Protein AF-A0A9P1DKW0-F1 (afdb_monomer_lite)

Foldseek 3Di:
DLVVQLVVQLVVLVVVLCVVQVHLLSSLVDDLVSLCCRLFVRSVVSSVCCVVPVVVVDPPPDDDDPLDQDPPDPVSNLVSLVCVVVVVVPDPDDDDPPDPCPVVLLVLLQVLLLVCLVVVLDPCCDLVNLLVSLLSLLVSLVVLLVRQVVSLVCLQVDALVPDDDPDPVCSVVVLVVLCCVQFPVNPDPDPDPPPPPDDDDDDPPDPPDPPADPVRVVVCCVVPPTDDSVVSSVVVSCCSNPVVSVVCCVVCPHSLDDDLVSLCSSCVSQLSSLVSCLSNLSVDRLVVSCVVVVHPDSVLSSVLSCCLRNPLVSVLSSLLSSLLSLVLVVLVVVLVVPDDPDPPVSVVVSSSVSSVVSSVSVVLSVLLSVLVSCVSPDPDPPSVVSNVVSVVVSVVSCCVRVVPPPPD

pLDDT: mean 82.34, std 13.41, range [37.09, 98.19]

Organism: NCBI:txid2562237

Sequence (408 aa):
MALTSSFFACLLAVLCLLLRAGSLTGIAEQPLWLLNVSIVAWPLLVFLAVYFLGHLWDSRSFWFDRICVDQQNASLKLQTIQAIPGFVAQSKKMLVLWDDTYFERTLFWICADTLVALLSASEEAGWSLYVFFGFLYAAFCLHKLQGHKRMLDQMLAFDLRNAKCTFEEDRAVIEELVLNLFDEALEPPIRVAFDAPDAEDGTVEEAGEPLISLESLRAIRHVTSYPSPDAIIGQFNDYVRGPLRQNLAAFLGTEDYISPKMCIVATLPIWFQSLMCVLSCDGASCERSASDGGYASIYQYMITNAVLQLLLLPFGLLIVYPLLLRANQAVAAALHRGVASAYGTWLLVRIVVGTCVSALIMWCNDHLQLALREMLFFSTTSSMYLAVAAYVFQCFFMCLLFRRKGSS

Radius of gyration: 29.54 Å; chains: 1; bounding box: 67×49×92 Å

Secondary structure (DSSP, 8-state):
-HHHHHHHHHHHHHHHHHHHHSSHHHHHTS-HHHHIIIIIIHHHHHHHHHHHHGGGT--S----------SS-HHHHHHHHHHHHHHHHH-S-------TTHHHHHHHHHHHHHHHHHHTTSTT--HHHHHHHHHHHHHHHHHHHHHHHHHHHHHHT--GGGSPPSSTTHHHHHHHHHHHHH-GGGSPP-------TT--S------PPPSS-HHHHHHHTTTSSPPPHHHHHHHHHHHIIIIIHHHHHHHH--TT---HHHHHHHHHHHHHHHHHHHHHGGGS-HHHHHHHTT-S-HHHHHHHHHIIIIIIHHHHHHHHHHHHHHHHHHHHHHHHTS-SS-HHHHHHHHHHHHHHHHHHHHHHHHHHHHHHHHHHH---HHHHHHHHHHHHHHHHHHHHHHS-----

Structure (mmCIF, N/CA/C/O backbone):
data_AF-A0A9P1DKW0-F1
#
_entry.id   AF-A0A9P1DKW0-F1
#
loop_
_atom_site.group_PDB
_atom_site.id
_atom_site.type_symbol
_atom_site.label_atom_id
_atom_site.label_alt_id
_atom_site.label_comp_id
_atom_site.label_asym_id
_atom_site.label_entity_id
_atom_site.label_seq_id
_atom_site.pdbx_PDB_ins_code
_atom_site.Cartn_x
_atom_site.Cartn_y
_atom_site.Cartn_z
_atom_site.occupancy
_atom_site.B_iso_or_equiv
_atom_site.auth_seq_id
_atom_site.auth_comp_id
_atom_site.auth_asym_id
_atom_site.auth_atom_id
_atom_site.pdbx_PDB_model_num
ATOM 1 N N . MET A 1 1 ? 14.179 2.784 7.694 1.00 89.06 1 MET A N 1
ATOM 2 C CA . MET A 1 1 ? 15.124 1.664 7.852 1.00 89.06 1 MET A CA 1
ATOM 3 C C . MET A 1 1 ? 14.936 0.635 6.750 1.00 89.06 1 MET A C 1
ATOM 5 O O . MET A 1 1 ? 15.777 0.615 5.873 1.00 89.06 1 MET A O 1
ATOM 9 N N . ALA A 1 2 ? 13.830 -0.119 6.688 1.00 90.81 2 ALA A N 1
ATOM 10 C CA . ALA A 1 2 ? 13.654 -1.145 5.644 1.00 90.81 2 ALA A CA 1
ATOM 11 C C . ALA A 1 2 ? 13.844 -0.621 4.204 1.00 90.81 2 ALA A C 1
ATOM 13 O O . ALA A 1 2 ? 14.670 -1.151 3.468 1.00 90.81 2 ALA A O 1
ATOM 14 N N . LEU A 1 3 ? 13.167 0.478 3.836 1.00 92.31 3 LEU A N 1
ATOM 15 C CA . LEU A 1 3 ? 13.332 1.114 2.518 1.00 92.31 3 LEU A CA 1
ATOM 16 C C . LEU A 1 3 ? 14.787 1.523 2.246 1.00 92.31 3 LEU A C 1
ATOM 18 O O . LEU A 1 3 ? 15.363 1.137 1.238 1.00 92.31 3 LEU A O 1
ATOM 22 N N . THR A 1 4 ? 15.404 2.267 3.167 1.00 94.25 4 THR A N 1
ATOM 23 C CA . THR A 1 4 ? 16.781 2.763 3.016 1.00 94.25 4 THR A CA 1
ATOM 24 C C . THR A 1 4 ? 17.798 1.626 2.899 1.00 94.25 4 THR A C 1
ATOM 26 O O . THR A 1 4 ? 18.688 1.696 2.060 1.00 94.25 4 THR A O 1
ATOM 29 N N . SER A 1 5 ? 17.646 0.561 3.693 1.00 95.38 5 SER A N 1
ATOM 30 C CA . SER A 1 5 ? 18.517 -0.619 3.647 1.00 95.38 5 SER A CA 1
ATOM 31 C C . SER A 1 5 ? 18.354 -1.399 2.344 1.00 95.38 5 SER A C 1
ATOM 33 O O . SER A 1 5 ? 19.342 -1.858 1.785 1.00 95.38 5 SER A O 1
ATOM 35 N N . SER A 1 6 ? 17.126 -1.506 1.836 1.00 96.31 6 SER A N 1
ATOM 36 C CA . SER A 1 6 ? 16.831 -2.151 0.556 1.00 96.31 6 SER A CA 1
ATOM 37 C C . SER A 1 6 ? 17.456 -1.398 -0.625 1.00 96.31 6 SER A C 1
ATOM 39 O O . SER A 1 6 ? 18.180 -1.994 -1.418 1.00 96.31 6 SER A O 1
ATOM 41 N N . PHE A 1 7 ? 17.296 -0.070 -0.690 1.00 96.19 7 PHE A N 1
ATOM 42 C CA . PHE A 1 7 ? 17.969 0.749 -1.706 1.00 96.19 7 PHE A CA 1
ATOM 43 C C . PHE A 1 7 ? 19.496 0.659 -1.608 1.00 96.19 7 PHE A C 1
ATOM 45 O O . PHE A 1 7 ? 20.165 0.527 -2.629 1.00 96.19 7 PHE A O 1
ATOM 52 N N . PHE A 1 8 ? 20.057 0.674 -0.395 1.00 97.31 8 PHE A N 1
ATOM 53 C CA . PHE A 1 8 ? 21.498 0.501 -0.200 1.00 97.31 8 PHE A CA 1
ATOM 54 C C . PHE A 1 8 ? 21.987 -0.873 -0.684 1.00 97.31 8 PHE A C 1
ATOM 56 O O . PHE A 1 8 ? 22.996 -0.955 -1.382 1.00 97.31 8 PHE A O 1
ATOM 63 N N . ALA A 1 9 ? 21.251 -1.943 -0.373 1.00 97.69 9 ALA A N 1
ATOM 64 C CA . ALA A 1 9 ? 21.545 -3.290 -0.854 1.00 97.69 9 ALA A CA 1
ATOM 65 C C . ALA A 1 9 ? 21.507 -3.377 -2.388 1.00 97.69 9 ALA A C 1
ATOM 67 O O . ALA A 1 9 ? 22.369 -4.023 -2.981 1.00 97.69 9 ALA A O 1
ATOM 68 N N . CYS A 1 10 ? 20.558 -2.684 -3.023 1.00 97.81 10 CYS A N 1
ATOM 69 C CA . CYS A 1 10 ? 20.465 -2.584 -4.477 1.00 97.81 10 CYS A CA 1
ATOM 70 C C . CYS A 1 10 ? 21.677 -1.852 -5.076 1.00 97.81 10 CYS A C 1
ATOM 72 O O . CYS A 1 10 ? 22.320 -2.368 -5.987 1.00 97.81 10 CYS A O 1
ATOM 74 N N . LEU A 1 11 ? 22.056 -0.695 -4.520 1.00 97.56 11 LEU A N 1
ATOM 75 C CA . LEU A 1 11 ? 23.230 0.064 -4.969 1.00 97.56 11 LEU A CA 1
ATOM 76 C C . LEU A 1 11 ? 24.526 -0.744 -4.836 1.00 97.56 11 LEU A C 1
ATOM 78 O O . LEU A 1 11 ? 25.351 -0.737 -5.748 1.00 97.56 11 LEU A O 1
ATOM 82 N N . LEU A 1 12 ? 24.693 -1.469 -3.726 1.00 98.12 12 LEU A N 1
ATOM 83 C CA . LEU A 1 12 ? 25.843 -2.344 -3.522 1.00 98.12 12 LEU A CA 1
ATOM 84 C C . LEU A 1 12 ? 25.866 -3.487 -4.546 1.00 98.12 12 LEU A C 1
ATOM 86 O O . LEU A 1 12 ? 26.919 -3.771 -5.111 1.00 98.12 12 LEU A O 1
ATOM 90 N N . ALA A 1 13 ? 24.714 -4.103 -4.830 1.00 98.06 13 ALA A N 1
ATOM 91 C CA . ALA A 1 13 ? 24.606 -5.146 -5.845 1.00 98.06 13 ALA A CA 1
ATOM 92 C C . ALA A 1 13 ? 24.980 -4.624 -7.243 1.00 98.06 13 ALA A C 1
ATOM 94 O O . ALA A 1 13 ? 25.768 -5.263 -7.941 1.00 98.06 13 ALA A O 1
ATOM 95 N N . VAL A 1 14 ? 24.494 -3.438 -7.626 1.00 97.69 14 VAL A N 1
ATOM 96 C CA . VAL A 1 14 ? 24.864 -2.782 -8.892 1.00 97.69 14 VAL A CA 1
ATOM 97 C C . VAL A 1 14 ? 26.361 -2.481 -8.945 1.00 97.69 14 VAL A C 1
ATOM 99 O O . VAL A 1 14 ? 26.993 -2.743 -9.965 1.00 97.69 14 VAL A O 1
ATOM 102 N N . LEU A 1 15 ? 26.959 -1.994 -7.853 1.00 98.12 15 LEU A N 1
ATOM 103 C CA . LEU A 1 15 ? 28.401 -1.746 -7.783 1.00 98.12 15 LEU A CA 1
ATOM 104 C C . LEU A 1 15 ? 29.209 -3.040 -7.957 1.00 98.12 15 LEU A C 1
ATOM 106 O O . LEU A 1 15 ? 30.167 -3.063 -8.724 1.00 98.12 15 LEU A O 1
ATOM 110 N N . CYS A 1 16 ? 28.816 -4.130 -7.293 1.00 98.19 16 CYS A N 1
ATOM 111 C CA . CYS A 1 16 ? 29.463 -5.432 -7.454 1.00 98.19 16 CYS A CA 1
ATOM 112 C C . CYS A 1 16 ? 29.347 -5.961 -8.890 1.00 98.19 16 CYS A C 1
ATOM 114 O O . CYS A 1 16 ? 30.327 -6.474 -9.432 1.00 98.19 16 CYS A O 1
ATOM 116 N N . LEU A 1 17 ? 28.176 -5.814 -9.521 1.00 97.75 17 LEU A N 1
ATOM 117 C CA . LEU A 1 17 ? 27.972 -6.178 -10.924 1.00 97.75 17 LEU A CA 1
ATOM 118 C C . LEU A 1 17 ? 28.842 -5.327 -11.855 1.00 97.75 17 LEU A C 1
ATOM 120 O O . LEU A 1 17 ? 29.477 -5.880 -12.747 1.00 97.75 17 LEU A O 1
ATOM 124 N N . LEU A 1 18 ? 28.940 -4.018 -11.612 1.00 97.81 18 LEU A N 1
ATOM 125 C CA . LEU A 1 18 ? 29.775 -3.107 -12.395 1.00 97.81 18 LEU A CA 1
ATOM 126 C C . LEU A 1 18 ? 31.265 -3.447 -12.275 1.00 97.81 18 LEU A C 1
ATOM 128 O O . LEU A 1 18 ? 31.957 -3.509 -13.286 1.00 97.81 18 LEU A O 1
ATOM 132 N N . LEU A 1 19 ? 31.754 -3.715 -11.060 1.00 97.88 19 LEU A N 1
ATOM 133 C CA . LEU A 1 19 ? 33.141 -4.134 -10.829 1.00 97.88 19 LEU A CA 1
AT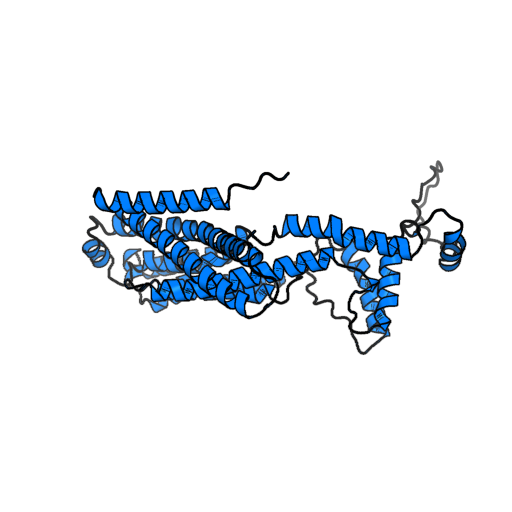OM 134 C C . LEU A 1 19 ? 33.454 -5.473 -11.507 1.00 97.88 19 LEU A C 1
ATOM 136 O O . LEU A 1 19 ? 34.548 -5.654 -12.033 1.00 97.88 19 LEU A O 1
ATOM 140 N N . ARG A 1 20 ? 32.491 -6.401 -11.517 1.00 97.56 20 ARG A N 1
ATOM 141 C CA . ARG A 1 20 ? 32.627 -7.706 -12.174 1.00 97.56 20 ARG A CA 1
ATOM 142 C C . ARG A 1 20 ? 32.596 -7.602 -13.701 1.00 97.56 20 ARG A C 1
ATOM 144 O O . ARG A 1 20 ? 33.348 -8.309 -14.362 1.00 97.56 20 ARG A O 1
ATOM 151 N N . ALA A 1 21 ? 31.714 -6.773 -14.250 1.00 97.12 21 ALA A N 1
ATOM 152 C CA . ALA A 1 21 ? 31.506 -6.626 -15.689 1.00 97.12 21 ALA A CA 1
ATOM 153 C C . ALA A 1 21 ? 32.468 -5.624 -16.355 1.00 97.12 21 ALA A C 1
ATOM 155 O O . ALA A 1 21 ? 32.607 -5.615 -17.575 1.00 97.12 21 ALA A O 1
ATOM 156 N N . GLY A 1 22 ? 33.091 -4.738 -15.576 1.00 98.06 22 GLY A N 1
ATOM 157 C CA . GLY A 1 22 ? 33.997 -3.686 -16.047 1.00 98.06 22 GLY A CA 1
ATOM 158 C C . GLY A 1 22 ? 33.312 -2.496 -16.733 1.00 98.06 22 GLY A C 1
ATOM 159 O O . GLY A 1 22 ? 33.935 -1.451 -16.903 1.00 98.06 22 GLY A O 1
ATOM 160 N N . SER A 1 23 ? 32.040 -2.616 -17.120 1.00 96.69 23 SER A N 1
ATOM 161 C CA . SER A 1 23 ? 31.263 -1.562 -17.783 1.00 96.69 23 SER A CA 1
ATOM 162 C C . SER A 1 23 ? 29.757 -1.781 -17.609 1.00 96.69 23 SER A C 1
ATOM 164 O O . SER A 1 23 ? 29.328 -2.886 -17.285 1.00 96.69 23 SER A O 1
ATOM 166 N N . LEU A 1 24 ? 28.946 -0.742 -17.851 1.00 94.62 24 LEU A N 1
ATOM 167 C CA . LEU A 1 24 ? 27.480 -0.847 -17.815 1.00 94.62 24 LEU A CA 1
ATOM 168 C C . LEU A 1 24 ? 26.932 -1.768 -18.914 1.00 94.62 24 LEU A C 1
ATOM 170 O O . LEU A 1 24 ? 26.034 -2.558 -18.652 1.00 94.62 24 LEU A O 1
ATOM 174 N N . THR A 1 25 ? 27.499 -1.718 -20.119 1.00 94.81 25 THR A N 1
ATOM 175 C CA . THR A 1 25 ? 27.119 -2.616 -21.220 1.00 94.81 25 THR A CA 1
ATOM 176 C C . THR A 1 25 ? 27.484 -4.067 -20.918 1.00 94.81 25 THR A C 1
ATOM 178 O O . THR A 1 25 ? 26.710 -4.963 -21.230 1.00 94.81 25 THR A O 1
ATOM 181 N N . GLY A 1 26 ? 28.602 -4.308 -20.225 1.00 96.50 26 GLY A N 1
ATOM 182 C CA . GLY A 1 26 ? 28.973 -5.649 -19.766 1.00 96.50 26 GLY A CA 1
ATOM 183 C C . GLY A 1 26 ? 28.038 -6.223 -18.690 1.00 96.50 26 GLY A C 1
ATOM 184 O O . GLY A 1 26 ? 28.008 -7.440 -18.498 1.00 96.50 26 GLY A O 1
ATOM 185 N N . ILE A 1 27 ? 27.270 -5.382 -17.975 1.00 97.00 27 ILE A N 1
ATOM 186 C CA . ILE A 1 27 ? 26.224 -5.858 -17.050 1.00 97.00 27 ILE A CA 1
ATOM 187 C C . ILE A 1 27 ? 25.083 -6.503 -17.846 1.00 97.00 27 ILE A C 1
ATOM 189 O O . ILE A 1 27 ? 24.591 -7.550 -17.432 1.00 97.00 27 ILE A O 1
ATOM 193 N N . ALA A 1 28 ? 24.708 -5.938 -18.998 1.00 95.31 28 ALA A N 1
ATOM 194 C CA . ALA A 1 28 ? 23.647 -6.482 -19.849 1.00 95.31 28 ALA A CA 1
ATOM 195 C C . ALA A 1 28 ? 23.993 -7.856 -20.443 1.00 95.31 28 ALA A C 1
ATOM 197 O O . ALA A 1 28 ? 23.105 -8.652 -20.727 1.00 95.31 28 ALA A O 1
ATOM 198 N N . GLU A 1 29 ? 25.285 -8.163 -20.581 1.00 95.88 29 GLU A N 1
ATOM 199 C CA . GLU A 1 29 ? 25.773 -9.471 -21.039 1.00 95.88 29 GLU A CA 1
ATOM 200 C C . GLU A 1 29 ? 25.753 -10.546 -19.937 1.00 95.88 29 GLU A C 1
ATOM 202 O O . GLU A 1 29 ? 25.985 -11.727 -20.207 1.00 95.88 29 GLU A O 1
ATOM 207 N N . GLN A 1 30 ? 25.487 -10.169 -18.681 1.00 97.19 30 GLN A N 1
ATOM 208 C CA . GLN A 1 30 ? 25.356 -11.136 -17.596 1.00 97.19 30 GLN A CA 1
ATOM 209 C C . GLN A 1 30 ? 24.074 -11.964 -17.751 1.00 97.19 30 GLN A C 1
ATOM 211 O O . GLN A 1 30 ? 23.056 -11.476 -18.244 1.00 97.19 30 GLN A O 1
ATOM 216 N N . PRO A 1 31 ? 24.068 -13.221 -17.276 1.00 96.06 31 PRO A N 1
ATOM 217 C CA . PRO A 1 31 ? 22.876 -14.049 -17.361 1.00 96.06 31 PRO A CA 1
ATOM 218 C C . PRO A 1 31 ? 21.714 -13.430 -16.569 1.00 96.06 31 PRO A C 1
ATOM 220 O O . PRO A 1 31 ? 21.878 -13.029 -15.415 1.00 96.06 31 PRO A O 1
ATOM 223 N N . LEU A 1 32 ? 20.518 -13.420 -17.166 1.00 92.94 32 LEU A N 1
ATOM 224 C CA . LEU A 1 32 ? 19.327 -12.756 -16.617 1.00 92.94 32 LEU A CA 1
ATOM 225 C C . LEU A 1 32 ? 18.988 -13.190 -15.182 1.00 92.94 32 LEU A C 1
ATOM 227 O O . LEU A 1 32 ? 18.581 -12.368 -14.365 1.00 92.94 32 LEU A O 1
ATOM 231 N N . TRP A 1 33 ? 19.198 -14.466 -14.839 1.00 94.31 33 TRP A N 1
ATOM 232 C CA . TRP A 1 33 ? 18.957 -14.960 -13.479 1.00 94.31 33 TRP A CA 1
ATOM 233 C C . TRP A 1 33 ? 19.853 -14.268 -12.441 1.00 94.31 33 TRP A C 1
ATOM 235 O O . TRP A 1 33 ? 19.400 -14.003 -11.330 1.00 94.31 33 TRP A O 1
ATOM 245 N N . LEU A 1 34 ? 21.103 -13.942 -12.793 1.00 96.50 34 LEU A N 1
ATOM 246 C CA . LEU A 1 34 ? 22.041 -13.271 -11.895 1.00 96.50 34 LEU A CA 1
ATOM 247 C C . LEU A 1 34 ? 21.596 -11.831 -11.641 1.00 96.50 34 LEU A C 1
ATOM 249 O O . LEU A 1 34 ? 21.626 -11.382 -10.494 1.00 96.50 34 LEU A O 1
ATOM 253 N N . LEU A 1 35 ? 21.153 -11.139 -12.697 1.00 95.31 35 LEU A N 1
ATOM 254 C CA . LEU A 1 35 ? 20.586 -9.793 -12.614 1.00 95.31 35 LEU A CA 1
ATOM 255 C C . LEU A 1 35 ? 19.324 -9.787 -11.745 1.00 95.31 35 LEU A C 1
ATOM 257 O O . LEU A 1 35 ? 19.245 -8.997 -10.809 1.00 95.31 35 LEU A O 1
ATOM 261 N N . ASN A 1 36 ? 18.395 -10.717 -11.976 1.00 92.81 36 ASN A N 1
ATOM 262 C CA . ASN A 1 36 ? 17.162 -10.830 -11.195 1.00 92.81 36 ASN A CA 1
ATOM 263 C C . ASN A 1 36 ? 17.445 -11.096 -9.706 1.00 92.81 36 ASN A C 1
ATOM 265 O O . ASN A 1 36 ? 16.950 -10.386 -8.830 1.00 92.81 36 ASN A O 1
ATOM 269 N N . VAL A 1 37 ? 18.313 -12.066 -9.399 1.00 95.12 37 VAL A N 1
ATOM 270 C CA . VAL A 1 37 ? 18.670 -12.380 -8.007 1.00 95.12 37 VAL A CA 1
ATOM 271 C C . VAL A 1 37 ? 19.343 -11.189 -7.321 1.00 95.12 37 VAL A C 1
ATOM 273 O O . VAL A 1 37 ? 19.026 -10.881 -6.175 1.00 95.12 37 VAL A O 1
ATOM 276 N N . SER A 1 38 ? 20.244 -10.500 -8.018 1.00 97.06 38 SER A N 1
ATOM 277 C CA . SER A 1 38 ? 21.080 -9.451 -7.429 1.00 97.06 38 SER A CA 1
ATOM 278 C C . SER A 1 38 ? 20.363 -8.104 -7.308 1.00 97.06 38 SER A C 1
ATOM 280 O O . SER A 1 38 ? 20.532 -7.412 -6.306 1.00 97.06 38 SER A O 1
ATOM 282 N N . ILE A 1 39 ? 19.566 -7.721 -8.308 1.00 96.62 39 ILE A N 1
ATOM 283 C CA . ILE A 1 39 ? 18.923 -6.401 -8.382 1.00 96.62 39 ILE A CA 1
ATOM 284 C C . ILE A 1 39 ? 17.520 -6.434 -7.777 1.00 96.62 39 ILE A C 1
ATOM 286 O O . ILE A 1 39 ? 17.130 -5.461 -7.138 1.00 96.62 39 ILE A O 1
ATOM 290 N N . VAL A 1 40 ? 16.777 -7.535 -7.929 1.00 92.75 40 VAL A N 1
ATOM 291 C CA . VAL A 1 40 ? 15.374 -7.628 -7.496 1.00 92.75 40 VAL A CA 1
ATOM 292 C C . VAL A 1 40 ? 15.253 -8.430 -6.207 1.00 92.75 40 VAL A C 1
ATOM 294 O O . VAL A 1 40 ? 14.861 -7.890 -5.172 1.00 92.75 40 VAL A O 1
ATOM 297 N N . ALA A 1 41 ? 15.624 -9.712 -6.236 1.00 92.31 41 ALA A N 1
ATOM 298 C CA . ALA A 1 41 ? 15.375 -10.609 -5.109 1.00 92.31 41 ALA A CA 1
ATOM 299 C C . ALA A 1 41 ? 16.167 -10.206 -3.856 1.00 92.31 41 ALA A C 1
ATOM 301 O O . ALA A 1 41 ? 15.612 -10.192 -2.759 1.00 92.31 41 ALA A O 1
ATOM 302 N N . TRP A 1 42 ? 17.445 -9.844 -4.004 1.00 96.62 42 TRP A N 1
ATOM 303 C CA . TRP A 1 42 ? 18.302 -9.482 -2.877 1.00 96.62 42 TRP A CA 1
ATOM 304 C C . TRP A 1 42 ? 17.828 -8.215 -2.138 1.00 96.62 42 TRP A C 1
ATOM 306 O O . TRP A 1 42 ? 17.604 -8.295 -0.927 1.00 96.62 42 TRP A O 1
ATOM 316 N N . PRO A 1 43 ? 17.577 -7.069 -2.801 1.00 96.75 43 PRO A N 1
ATOM 317 C CA . PRO A 1 43 ? 17.035 -5.888 -2.130 1.00 96.75 43 PRO A CA 1
ATOM 318 C C . PRO A 1 43 ? 15.665 -6.116 -1.497 1.00 96.75 43 PRO A C 1
ATOM 320 O O . PRO A 1 43 ? 15.413 -5.589 -0.410 1.00 96.75 43 PRO A O 1
ATOM 323 N N . LEU A 1 44 ? 14.792 -6.914 -2.123 1.00 93.00 44 LEU A N 1
ATOM 324 C CA . LEU A 1 44 ? 13.504 -7.289 -1.533 1.00 93.00 44 LEU A CA 1
ATOM 325 C C . LEU A 1 44 ? 13.679 -8.168 -0.294 1.00 93.00 44 LEU A C 1
ATOM 327 O O . LEU A 1 44 ? 13.020 -7.936 0.715 1.00 93.00 44 LEU A O 1
ATOM 331 N N . LEU A 1 45 ? 14.604 -9.127 -0.318 1.00 94.31 45 LEU A N 1
ATOM 332 C CA . LEU A 1 45 ? 14.917 -9.949 0.847 1.00 94.31 45 LEU A CA 1
ATOM 333 C C . LEU A 1 45 ? 15.473 -9.099 1.995 1.00 94.31 45 LEU A C 1
ATOM 335 O O . LEU A 1 45 ? 15.046 -9.270 3.134 1.00 94.31 45 LEU A O 1
ATOM 339 N N . VAL A 1 46 ? 16.348 -8.130 1.706 1.00 95.88 46 VAL A N 1
ATOM 340 C CA . VAL A 1 46 ? 16.828 -7.159 2.703 1.00 95.88 46 VAL A CA 1
ATOM 341 C C . VAL A 1 46 ? 15.683 -6.292 3.228 1.00 95.88 46 VAL A C 1
ATOM 343 O O . VAL A 1 46 ? 15.599 -6.068 4.435 1.00 95.88 46 VAL A O 1
ATOM 346 N N . PHE A 1 47 ? 14.777 -5.831 2.358 1.00 94.12 47 PHE A N 1
ATOM 347 C CA . PHE A 1 47 ? 13.584 -5.097 2.779 1.00 94.12 47 PHE A CA 1
ATOM 348 C C . PHE A 1 47 ? 12.760 -5.924 3.766 1.00 94.12 47 PHE A C 1
ATOM 350 O O . PHE A 1 47 ? 12.473 -5.437 4.855 1.00 94.12 47 PHE A O 1
ATOM 357 N N . LEU A 1 48 ? 12.421 -7.166 3.412 1.00 90.50 48 LEU A N 1
ATOM 358 C CA . LEU A 1 48 ? 11.611 -8.058 4.241 1.00 90.50 48 LEU A CA 1
ATOM 359 C C . LEU A 1 48 ? 12.324 -8.390 5.555 1.00 90.50 48 LEU A C 1
ATOM 361 O O . LEU A 1 48 ? 11.717 -8.279 6.616 1.00 90.50 48 LEU A O 1
ATOM 365 N N . ALA A 1 49 ? 13.618 -8.710 5.513 1.00 93.56 49 ALA A N 1
ATOM 366 C CA . ALA A 1 49 ? 14.409 -8.993 6.705 1.00 93.56 49 ALA A CA 1
ATOM 367 C C . ALA A 1 49 ? 14.436 -7.793 7.660 1.00 93.56 49 ALA A C 1
ATOM 369 O O . ALA A 1 49 ? 14.168 -7.950 8.844 1.00 93.56 49 ALA A O 1
ATOM 370 N N . VAL A 1 50 ? 14.685 -6.576 7.168 1.00 92.88 50 VAL A N 1
ATOM 371 C CA . VAL A 1 50 ? 14.695 -5.372 8.018 1.00 92.88 50 VAL A CA 1
ATOM 372 C C . VAL A 1 50 ? 13.282 -4.967 8.443 1.00 92.88 50 VAL A C 1
ATOM 374 O O . VAL A 1 50 ? 13.102 -4.448 9.540 1.00 92.88 50 VAL A O 1
ATOM 377 N N . TYR A 1 51 ? 12.265 -5.191 7.612 1.00 87.50 51 TYR A N 1
ATOM 378 C CA . TYR A 1 51 ? 10.874 -4.907 7.962 1.00 87.50 51 TYR A CA 1
ATOM 379 C C . TYR A 1 51 ? 10.390 -5.812 9.100 1.00 87.50 51 TYR A C 1
ATOM 381 O O . TYR A 1 51 ? 9.836 -5.312 10.077 1.00 87.50 51 TYR A O 1
ATOM 389 N N . PHE A 1 52 ? 10.651 -7.119 9.010 1.00 85.06 52 PHE A N 1
ATOM 390 C CA . PHE A 1 52 ? 10.220 -8.087 10.016 1.00 85.06 52 PHE A CA 1
ATOM 391 C C . PHE A 1 52 ? 11.150 -8.163 11.221 1.00 85.06 52 PHE A C 1
ATOM 393 O O . PHE A 1 52 ? 10.650 -8.276 12.328 1.00 85.06 52 PHE A O 1
ATOM 400 N N . LEU A 1 53 ? 12.470 -8.081 11.045 1.00 89.69 53 LEU A N 1
ATOM 401 C CA . LEU A 1 53 ? 13.464 -8.305 12.107 1.00 89.69 53 LEU A CA 1
ATOM 402 C C . LEU A 1 53 ? 14.172 -7.026 12.561 1.00 89.69 53 LEU A C 1
ATOM 404 O O . LEU A 1 53 ? 14.920 -7.058 13.532 1.00 89.69 53 LEU A O 1
ATOM 408 N N . GLY A 1 54 ? 13.957 -5.884 11.902 1.00 85.94 54 GLY A N 1
ATOM 409 C CA . GLY A 1 54 ? 14.652 -4.637 12.244 1.00 85.94 54 GLY A CA 1
ATOM 410 C C . GLY A 1 54 ? 14.360 -4.136 13.658 1.00 85.94 54 GLY A C 1
ATOM 411 O O . GLY A 1 54 ? 15.178 -3.419 14.227 1.00 85.94 54 GLY A O 1
ATOM 412 N N . HIS A 1 55 ? 13.239 -4.555 14.249 1.00 79.88 55 HIS A N 1
ATOM 413 C CA . HIS A 1 55 ? 12.911 -4.277 15.646 1.00 79.88 55 HIS A CA 1
ATOM 414 C C . HIS A 1 55 ? 13.862 -4.971 16.637 1.00 79.88 55 HIS A C 1
ATOM 416 O O . HIS A 1 55 ? 14.000 -4.494 17.753 1.00 79.88 55 HIS A O 1
ATOM 422 N N . LEU A 1 56 ? 14.552 -6.048 16.236 1.00 84.12 56 LEU A N 1
ATOM 423 C CA . LEU A 1 56 ? 15.552 -6.727 17.071 1.00 84.12 56 LEU A CA 1
ATOM 424 C C . LEU A 1 56 ? 16.860 -5.927 17.198 1.00 84.12 56 LEU A C 1
ATOM 426 O O . LEU A 1 56 ? 17.647 -6.182 18.106 1.00 84.12 56 LEU A O 1
ATOM 430 N N . TRP A 1 57 ? 17.106 -4.978 16.287 1.00 83.19 57 TRP A N 1
ATOM 431 C CA . TRP A 1 57 ? 18.315 -4.143 16.265 1.00 83.19 57 TRP A CA 1
ATOM 432 C C . TRP A 1 57 ? 18.123 -2.749 16.860 1.00 83.19 57 TRP A C 1
ATOM 434 O O . TRP A 1 57 ? 19.111 -2.074 17.149 1.00 83.19 57 TRP A O 1
ATOM 444 N N . ASP A 1 58 ? 16.880 -2.298 17.022 1.00 77.69 58 ASP A N 1
ATOM 445 C CA . ASP A 1 58 ? 16.590 -1.034 17.688 1.00 77.69 58 ASP A CA 1
ATOM 446 C C . ASP A 1 58 ? 16.482 -1.302 19.194 1.00 77.69 58 ASP A C 1
ATOM 448 O O . ASP A 1 58 ? 15.646 -2.081 19.638 1.00 77.69 58 ASP A O 1
ATOM 452 N N . SER A 1 59 ? 17.329 -0.658 19.999 1.00 68.38 59 SER A N 1
ATOM 453 C CA . SER A 1 59 ? 17.291 -0.767 21.466 1.00 68.38 59 SER A CA 1
ATOM 454 C C . SER A 1 59 ? 16.072 -0.078 22.084 1.00 68.38 59 SER A C 1
ATOM 456 O O . SER A 1 59 ? 15.892 -0.088 23.304 1.00 68.38 59 SER A O 1
ATOM 458 N N . ARG A 1 60 ? 15.213 0.526 21.256 1.00 68.62 60 ARG A N 1
ATOM 459 C CA . ARG A 1 60 ? 13.873 0.930 21.668 1.00 68.62 60 ARG A CA 1
ATOM 460 C C . ARG A 1 60 ? 13.098 -0.319 22.056 1.00 68.62 60 ARG A C 1
ATOM 462 O O . ARG A 1 60 ? 12.798 -1.154 21.210 1.00 68.62 60 ARG A O 1
ATOM 469 N N . SER A 1 61 ? 12.736 -0.407 23.331 1.00 57.84 61 SER A N 1
ATOM 470 C CA . SER A 1 61 ? 11.801 -1.409 23.823 1.00 57.84 61 SER A CA 1
ATOM 471 C C . SER A 1 61 ? 10.479 -1.264 23.072 1.00 57.84 61 SER A C 1
ATOM 473 O O . SER A 1 61 ? 9.670 -0.374 23.334 1.00 57.84 61 SER A O 1
ATOM 475 N N . PHE A 1 62 ? 10.286 -2.117 22.073 1.00 55.62 62 PHE A N 1
ATOM 476 C CA . PHE A 1 62 ? 9.020 -2.257 21.385 1.00 55.62 62 PHE A CA 1
ATOM 477 C C . PHE A 1 62 ? 8.334 -3.480 21.966 1.00 55.62 62 PHE A C 1
ATOM 479 O O . PHE A 1 62 ? 8.813 -4.604 21.827 1.00 55.62 62 PHE A O 1
ATOM 486 N N . TRP A 1 63 ? 7.225 -3.254 22.656 1.00 52.59 63 TRP A N 1
ATOM 487 C CA . TRP A 1 63 ? 6.382 -4.338 23.119 1.00 52.59 63 TRP A CA 1
ATOM 488 C C . TRP A 1 63 ? 5.366 -4.633 22.019 1.00 52.59 63 TRP A C 1
ATOM 490 O O . TRP A 1 63 ? 4.440 -3.858 21.779 1.00 52.59 63 TRP A O 1
ATOM 500 N N . PHE A 1 64 ? 5.607 -5.717 21.288 1.00 48.28 64 PHE A N 1
ATOM 501 C CA . PHE A 1 64 ? 4.639 -6.283 20.363 1.00 48.28 64 PHE A CA 1
ATOM 502 C C . PHE A 1 64 ? 3.978 -7.458 21.066 1.00 48.28 64 PHE A C 1
ATOM 504 O O . PHE A 1 64 ? 4.562 -8.535 21.156 1.00 48.28 64 PHE A O 1
ATOM 511 N N . ASP A 1 65 ? 2.776 -7.244 21.578 1.00 51.91 65 ASP A N 1
ATOM 512 C CA . ASP A 1 65 ? 1.959 -8.327 22.098 1.00 51.91 65 ASP A CA 1
ATOM 513 C C . ASP A 1 65 ? 0.588 -8.277 21.444 1.00 51.91 65 ASP A C 1
ATOM 515 O O . ASP A 1 65 ? -0.008 -7.217 21.232 1.00 51.91 65 ASP A O 1
ATOM 519 N N . ARG A 1 66 ? 0.060 -9.459 21.163 1.00 56.41 66 ARG A N 1
ATOM 520 C CA . ARG A 1 66 ? -1.353 -9.641 20.885 1.00 56.41 66 ARG A CA 1
ATOM 521 C C . ARG A 1 66 ? -2.068 -9.760 22.228 1.00 56.41 66 ARG A C 1
ATOM 523 O O . ARG A 1 66 ? -2.641 -10.814 22.452 1.00 56.41 66 ARG A O 1
ATOM 530 N N . ILE A 1 67 ? -1.965 -8.733 23.091 1.00 65.25 67 ILE A N 1
ATOM 531 C CA . ILE A 1 67 ? -2.358 -8.719 24.522 1.00 65.25 67 ILE A CA 1
ATOM 532 C C . ILE A 1 67 ? -2.810 -10.112 24.975 1.00 65.25 67 ILE A C 1
ATOM 534 O O . ILE A 1 67 ? -4.008 -10.419 24.995 1.00 65.25 67 ILE A O 1
ATOM 538 N N . CYS A 1 68 ? -1.839 -11.004 25.179 1.00 67.06 68 CYS A N 1
ATOM 539 C CA . CYS A 1 68 ? -2.129 -12.413 25.401 1.00 67.06 68 CYS A CA 1
ATOM 540 C C . CYS A 1 68 ? -2.541 -12.572 26.860 1.00 67.06 68 CYS A C 1
ATOM 542 O O . CYS A 1 68 ? -1.723 -12.861 27.727 1.00 67.06 68 CYS A O 1
ATOM 544 N N . VAL A 1 69 ? -3.819 -12.341 27.144 1.00 76.88 69 VAL A N 1
ATOM 545 C CA . VAL A 1 69 ? -4.375 -12.582 28.473 1.00 76.88 69 VAL A CA 1
ATOM 546 C C . VAL A 1 69 ? -4.570 -14.089 28.634 1.00 76.88 69 VAL A C 1
ATOM 548 O O . VAL A 1 69 ? -5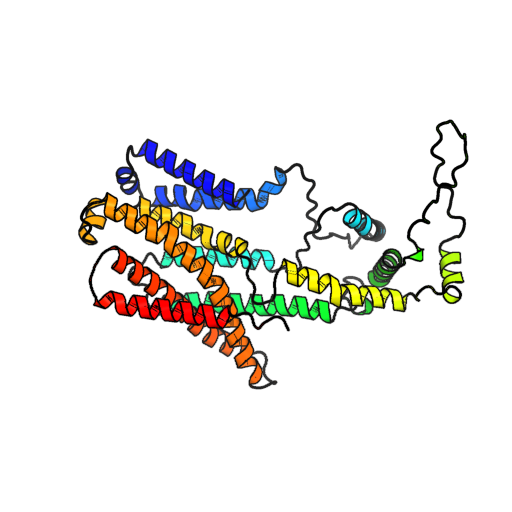.328 -14.688 27.864 1.00 76.88 69 VAL A O 1
ATOM 551 N N . ASP A 1 70 ? -3.891 -14.698 29.610 1.00 81.38 70 ASP A N 1
ATOM 552 C CA . ASP A 1 70 ? -4.096 -16.106 29.966 1.00 81.38 70 ASP A CA 1
ATOM 553 C C . ASP A 1 70 ? -5.581 -16.327 30.290 1.00 81.38 70 ASP A C 1
ATOM 555 O O . ASP A 1 70 ? -6.163 -15.610 31.099 1.00 81.38 70 ASP A O 1
ATOM 559 N N . GLN A 1 71 ? -6.221 -17.273 29.604 1.00 83.06 71 GLN A N 1
ATOM 560 C CA . GLN A 1 71 ? -7.652 -17.543 29.772 1.00 83.06 71 GLN A CA 1
ATOM 561 C C . GLN A 1 71 ? -7.939 -18.696 30.739 1.00 83.06 71 GLN A C 1
ATOM 563 O O . GLN A 1 71 ? -9.091 -18.903 31.103 1.00 83.06 71 GLN A O 1
ATOM 568 N N . GLN A 1 72 ? -6.921 -19.465 31.130 1.00 88.50 72 GLN A N 1
ATOM 569 C CA . GLN A 1 72 ? -7.064 -20.633 31.998 1.00 88.50 72 GLN A CA 1
ATOM 570 C C . GLN A 1 72 ? -6.754 -20.295 33.457 1.00 88.50 72 GLN A C 1
ATOM 572 O O . GLN A 1 72 ? -7.363 -20.860 34.363 1.00 88.50 72 GLN A O 1
ATOM 577 N N . ASN A 1 73 ? -5.826 -19.369 33.696 1.00 90.00 73 ASN A N 1
ATOM 578 C CA . ASN A 1 73 ? -5.416 -18.972 35.033 1.00 90.00 73 ASN A CA 1
ATOM 579 C C . ASN A 1 73 ? -6.013 -17.612 35.427 1.00 90.00 73 ASN A C 1
ATOM 581 O O . ASN A 1 73 ? -5.513 -16.561 35.027 1.00 90.00 73 ASN A O 1
ATOM 585 N N . ALA A 1 74 ? -7.055 -17.634 36.262 1.00 86.12 74 ALA A N 1
ATOM 586 C CA . ALA A 1 74 ? -7.785 -16.438 36.688 1.00 86.12 74 ALA A CA 1
ATOM 587 C C . ALA A 1 74 ? -6.915 -15.391 37.411 1.00 86.12 74 ALA A C 1
ATOM 589 O O . ALA A 1 74 ? -7.145 -14.192 37.249 1.00 86.12 74 ALA A O 1
ATOM 590 N N . SER A 1 75 ? -5.906 -15.808 38.186 1.00 88.88 75 SER A N 1
ATOM 591 C CA . SER A 1 75 ? -5.040 -14.854 38.891 1.00 88.88 75 SER A CA 1
ATOM 592 C C . SER A 1 75 ? -4.079 -14.154 37.932 1.00 88.88 75 SER A C 1
ATOM 594 O O . SER A 1 75 ? -3.954 -12.931 37.976 1.00 88.88 75 SER A O 1
ATOM 596 N N . LEU A 1 76 ? -3.464 -14.910 37.014 1.00 87.31 76 LEU A N 1
ATOM 597 C CA . LEU A 1 76 ? -2.576 -14.353 35.994 1.00 87.31 76 LEU A CA 1
ATOM 598 C C . LEU A 1 76 ? -3.349 -13.443 35.034 1.00 87.31 76 LEU A C 1
ATOM 600 O O . LEU A 1 76 ? -2.896 -12.345 34.730 1.00 87.31 76 LEU A O 1
ATOM 604 N N . LYS A 1 77 ? -4.556 -13.858 34.641 1.00 86.19 77 LYS A N 1
ATOM 605 C CA . LYS A 1 77 ? -5.506 -13.071 33.853 1.00 86.19 77 LYS A CA 1
ATOM 606 C C . LYS A 1 77 ? -5.759 -11.691 34.452 1.00 86.19 77 LYS A C 1
ATOM 608 O O . LYS A 1 77 ? -5.575 -10.681 33.774 1.00 86.19 77 LYS A O 1
ATOM 613 N N . LEU A 1 78 ? -6.156 -11.653 35.725 1.00 82.50 78 LEU A N 1
ATOM 614 C CA . LEU A 1 78 ? -6.440 -10.411 36.438 1.00 82.50 78 LEU A CA 1
ATOM 615 C C . LEU A 1 78 ? -5.190 -9.530 36.533 1.00 82.50 78 LEU A C 1
ATOM 617 O O . LEU A 1 78 ? -5.262 -8.338 36.241 1.00 82.50 78 LEU A O 1
ATOM 621 N N . GLN A 1 79 ? -4.041 -10.122 36.868 1.00 85.88 79 GLN A N 1
ATOM 622 C CA . GLN A 1 79 ? -2.768 -9.408 36.948 1.00 85.88 79 GLN A CA 1
ATOM 623 C C . GLN A 1 79 ? -2.375 -8.789 35.597 1.00 85.88 79 GLN A C 1
ATOM 625 O O . GLN A 1 79 ? -1.955 -7.633 35.547 1.00 85.88 79 GLN A O 1
ATOM 630 N N . THR A 1 80 ? -2.543 -9.523 34.491 1.00 83.25 80 THR A N 1
ATOM 631 C CA . THR A 1 80 ? -2.286 -9.009 33.140 1.00 83.25 80 THR A CA 1
ATOM 632 C C . THR A 1 80 ? -3.227 -7.856 32.808 1.00 83.25 80 THR A C 1
ATOM 634 O O . THR A 1 80 ? -2.761 -6.809 32.368 1.00 83.25 80 THR A O 1
ATOM 637 N N . ILE A 1 81 ? -4.530 -8.011 33.061 1.00 82.00 81 ILE A N 1
ATOM 638 C CA . ILE A 1 81 ? -5.544 -6.981 32.797 1.00 82.00 81 ILE A CA 1
ATOM 639 C C . ILE A 1 81 ? -5.247 -5.692 33.587 1.00 82.00 81 ILE A C 1
ATOM 641 O O . ILE A 1 81 ? -5.280 -4.601 33.017 1.00 82.00 81 ILE A O 1
ATOM 645 N N . GLN A 1 82 ? -4.872 -5.808 34.863 1.00 79.88 82 GLN A N 1
ATOM 646 C CA . GLN A 1 82 ? -4.516 -4.673 35.723 1.00 79.88 82 GLN A CA 1
ATOM 647 C C . GLN A 1 82 ? -3.207 -3.978 35.322 1.00 79.88 82 GLN A C 1
ATOM 649 O O . GLN A 1 82 ? -3.036 -2.791 35.595 1.00 79.88 82 GLN A O 1
ATOM 654 N N . ALA A 1 83 ? -2.283 -4.680 34.664 1.00 82.06 83 ALA A N 1
ATOM 655 C CA . ALA A 1 83 ? -1.022 -4.096 34.218 1.00 82.06 83 ALA A CA 1
ATOM 656 C C . ALA A 1 83 ? -1.167 -3.245 32.942 1.00 82.06 83 ALA A C 1
ATOM 658 O O . ALA A 1 83 ? -0.354 -2.344 32.718 1.00 82.06 83 ALA A O 1
ATOM 659 N N . ILE A 1 84 ? -2.193 -3.495 32.113 1.00 81.12 84 ILE A N 1
ATOM 660 C CA . ILE A 1 84 ? -2.382 -2.821 30.813 1.00 81.12 84 ILE A CA 1
ATOM 661 C C . ILE A 1 84 ? -2.377 -1.287 30.942 1.00 81.12 84 ILE A C 1
ATOM 663 O O . ILE A 1 84 ? -1.616 -0.657 30.205 1.00 81.12 84 ILE A O 1
ATOM 667 N N . PRO A 1 85 ? -3.134 -0.650 31.861 1.00 76.75 85 PRO A N 1
ATOM 668 C CA . PRO A 1 85 ? -3.107 0.807 32.001 1.00 76.75 85 PRO A CA 1
ATOM 669 C C . PRO A 1 85 ? -1.713 1.352 32.322 1.00 76.75 85 PRO A C 1
ATOM 671 O O . PRO A 1 85 ? -1.309 2.362 31.752 1.00 76.75 85 PRO A O 1
ATOM 674 N N . GLY A 1 86 ? -0.948 0.657 33.171 1.00 77.19 86 GLY A N 1
ATOM 675 C CA . GLY A 1 86 ? 0.430 1.029 33.492 1.00 77.19 86 GLY A CA 1
ATOM 676 C C . GLY A 1 86 ? 1.339 0.994 32.262 1.00 77.19 86 GLY A C 1
ATOM 677 O O . GLY A 1 86 ? 2.094 1.938 32.024 1.00 77.19 86 GLY A O 1
ATOM 678 N N . PHE A 1 87 ? 1.210 -0.040 31.424 1.00 76.38 87 PHE A N 1
ATOM 679 C CA . PHE A 1 87 ? 1.923 -0.115 30.146 1.00 76.38 87 PHE A CA 1
ATOM 680 C C . PHE A 1 87 ? 1.533 1.018 29.197 1.00 76.38 87 PHE A C 1
ATOM 682 O O . PHE A 1 87 ? 2.410 1.636 28.591 1.00 76.38 87 PHE A O 1
ATOM 689 N N . VAL A 1 88 ? 0.237 1.314 29.073 1.00 75.81 88 VAL A N 1
ATOM 690 C CA . VAL A 1 88 ? -0.258 2.401 28.217 1.00 75.81 88 VAL A CA 1
ATOM 691 C C . VAL A 1 88 ? 0.261 3.753 28.712 1.00 75.81 88 VAL A C 1
ATOM 693 O O . VAL A 1 88 ? 0.776 4.526 27.909 1.00 75.81 88 VAL A O 1
ATOM 696 N N . ALA A 1 89 ? 0.216 4.011 30.021 1.00 71.56 89 ALA A N 1
ATOM 697 C CA . ALA A 1 89 ? 0.684 5.256 30.629 1.00 71.56 89 ALA A CA 1
ATOM 698 C C . ALA A 1 89 ? 2.197 5.477 30.456 1.00 71.56 89 ALA A C 1
ATOM 700 O O . ALA A 1 89 ? 2.645 6.602 30.244 1.00 71.56 89 ALA A O 1
ATOM 701 N N . GLN A 1 90 ? 2.996 4.408 30.503 1.00 75.50 90 GLN A N 1
ATOM 702 C CA . GLN A 1 90 ? 4.446 4.484 30.282 1.00 75.50 90 GLN A CA 1
ATOM 703 C C . GLN A 1 90 ? 4.830 4.497 28.791 1.00 75.50 90 GLN A C 1
ATOM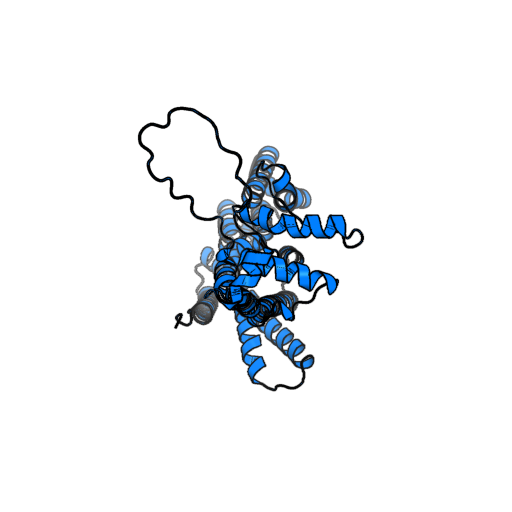 705 O O . GLN A 1 90 ? 5.972 4.809 28.434 1.00 75.50 90 GLN A O 1
ATOM 710 N N . SER A 1 91 ? 3.889 4.185 27.898 1.00 74.81 91 SER A N 1
ATOM 711 C CA . SER A 1 91 ? 4.127 4.143 26.459 1.00 74.81 91 SER A CA 1
ATOM 712 C C . SER A 1 91 ? 4.057 5.538 25.846 1.00 74.81 91 SER A C 1
ATOM 714 O O . SER A 1 91 ? 3.010 6.170 25.782 1.00 74.81 91 SER A O 1
ATOM 716 N N . LYS A 1 92 ? 5.171 6.003 25.268 1.00 74.50 92 LYS A N 1
ATOM 717 C CA . LYS A 1 92 ? 5.200 7.281 24.526 1.00 74.50 92 LYS A CA 1
ATOM 718 C C . LYS A 1 92 ? 4.325 7.262 23.268 1.00 74.50 92 LYS A C 1
ATOM 720 O O . LYS A 1 92 ? 3.922 8.317 22.782 1.00 74.50 92 LYS A O 1
ATOM 725 N N . LYS A 1 93 ? 4.133 6.079 22.675 1.00 73.00 93 LYS A N 1
ATOM 726 C CA . LYS A 1 93 ? 3.344 5.835 21.460 1.00 73.00 93 LYS A CA 1
ATOM 727 C C . LYS A 1 93 ? 2.765 4.427 21.523 1.00 73.00 93 LYS A C 1
ATOM 729 O O . LYS A 1 93 ? 3.496 3.498 21.847 1.00 73.00 93 LYS A O 1
ATOM 734 N N . MET A 1 94 ? 1.503 4.275 21.138 1.00 75.00 94 MET A N 1
ATOM 735 C CA . MET A 1 94 ? 0.835 2.981 21.018 1.00 75.00 94 MET A CA 1
ATOM 736 C C . MET A 1 94 ? 0.431 2.759 19.561 1.00 75.00 94 MET A C 1
ATOM 738 O O . MET A 1 94 ? -0.212 3.618 18.956 1.00 75.00 94 MET A O 1
ATOM 742 N N . LEU A 1 95 ? 0.832 1.626 18.986 1.00 71.25 95 LEU A N 1
ATOM 743 C CA . LEU A 1 95 ? 0.384 1.195 17.665 1.00 71.25 95 LEU A CA 1
ATOM 744 C C . LEU A 1 95 ? -0.651 0.091 17.855 1.00 71.25 95 LEU A C 1
ATOM 746 O O . LEU A 1 95 ? -0.302 -1.013 18.258 1.00 71.25 95 LEU A O 1
ATOM 750 N N . VAL A 1 96 ? -1.911 0.385 17.551 1.00 69.50 96 VAL A N 1
ATOM 751 C CA . VAL A 1 96 ? -2.983 -0.613 17.606 1.00 69.50 96 VAL A CA 1
ATOM 752 C C . VAL A 1 96 ? -3.224 -1.149 16.204 1.00 69.50 96 VAL A C 1
ATOM 754 O O . VAL A 1 96 ? -3.634 -0.409 15.308 1.00 69.50 96 VAL A O 1
ATOM 757 N N . LEU A 1 97 ? -2.962 -2.439 16.013 1.00 67.06 97 LEU A N 1
ATOM 758 C CA . LEU A 1 97 ? -3.305 -3.145 14.784 1.00 67.06 97 LEU A CA 1
ATOM 759 C C . LEU A 1 97 ? -4.772 -3.578 14.873 1.00 67.06 97 LEU A C 1
ATOM 761 O O . LEU A 1 97 ? -5.089 -4.624 15.425 1.00 67.06 97 LEU A O 1
ATOM 765 N N . TRP A 1 98 ? -5.667 -2.731 14.368 1.00 64.00 98 TRP A N 1
ATOM 766 C CA . TRP A 1 98 ? -7.123 -2.941 14.413 1.00 64.00 98 TRP A CA 1
ATOM 767 C C . TRP A 1 98 ? -7.658 -3.942 13.384 1.00 64.00 98 TRP A C 1
ATOM 769 O O . TRP A 1 98 ? -8.826 -4.315 13.447 1.00 64.00 98 TRP A O 1
ATOM 779 N N . ASP A 1 99 ? -6.830 -4.344 12.423 1.00 62.25 99 ASP A N 1
ATOM 780 C CA . ASP A 1 99 ? -7.243 -5.142 11.275 1.00 62.25 99 ASP A CA 1
ATOM 781 C C . ASP A 1 99 ? -6.396 -6.414 11.209 1.00 62.25 99 ASP A C 1
ATOM 783 O O . ASP A 1 99 ? -5.181 -6.365 10.999 1.00 62.25 99 ASP A O 1
ATOM 787 N N . ASP A 1 100 ? -7.053 -7.554 11.387 1.00 58.91 100 ASP A N 1
ATOM 788 C CA . ASP A 1 100 ? -6.500 -8.898 11.235 1.00 58.91 100 ASP A CA 1
ATOM 789 C C . ASP A 1 100 ? -5.975 -9.150 9.812 1.00 58.91 100 ASP A C 1
ATOM 791 O O . ASP A 1 100 ? -5.053 -9.942 9.625 1.00 58.91 100 ASP A O 1
ATOM 795 N N . THR A 1 101 ? -6.457 -8.387 8.827 1.00 57.69 101 THR A N 1
ATOM 796 C CA . THR A 1 101 ? -6.006 -8.454 7.431 1.00 57.69 101 THR A CA 1
ATOM 797 C C . THR A 1 101 ? -4.907 -7.440 7.093 1.00 57.69 101 THR A C 1
ATOM 799 O O . THR A 1 101 ? -4.489 -7.353 5.940 1.00 57.69 101 THR A O 1
ATOM 802 N N . TYR A 1 102 ? -4.390 -6.652 8.050 1.00 60.31 102 TYR A N 1
ATOM 803 C CA . TYR A 1 102 ? -3.401 -5.595 7.760 1.00 60.31 102 TYR A CA 1
ATOM 804 C C . TYR A 1 102 ? -2.152 -6.124 7.024 1.00 60.31 102 TYR A C 1
ATOM 806 O O . TYR A 1 102 ? -1.686 -5.529 6.042 1.00 60.31 102 TYR A O 1
ATOM 814 N N . PHE A 1 103 ? -1.636 -7.274 7.465 1.00 53.84 103 PHE A N 1
ATOM 815 C CA . PHE A 1 103 ? -0.494 -7.933 6.828 1.00 53.84 103 PHE A CA 1
ATOM 816 C C . PHE A 1 103 ? -0.869 -8.574 5.490 1.00 53.84 103 PHE A C 1
ATOM 818 O O . PHE A 1 103 ? -0.130 -8.409 4.519 1.00 53.84 103 PHE A O 1
ATOM 825 N N . GLU A 1 104 ? -2.037 -9.218 5.407 1.00 57.56 104 GLU A N 1
ATOM 826 C CA . GLU A 1 104 ? -2.554 -9.807 4.165 1.00 57.56 104 GLU A CA 1
ATOM 827 C C . GLU A 1 104 ? -2.705 -8.745 3.074 1.00 57.56 104 GLU A C 1
ATOM 829 O O . GLU A 1 104 ? -2.319 -8.963 1.927 1.00 57.56 104 GLU A O 1
ATOM 834 N N . ARG A 1 105 ? -3.164 -7.543 3.443 1.00 61.97 105 ARG A N 1
ATOM 835 C CA . ARG A 1 105 ? -3.321 -6.431 2.508 1.00 61.97 105 ARG A CA 1
ATOM 836 C C . ARG A 1 105 ? -1.990 -5.937 1.962 1.00 61.97 105 ARG A C 1
ATOM 838 O O . ARG A 1 105 ? -1.891 -5.700 0.765 1.00 61.97 105 ARG A O 1
ATOM 845 N N . THR A 1 106 ? -0.974 -5.787 2.810 1.00 60.62 106 THR A N 1
ATOM 846 C CA . THR A 1 106 ? 0.345 -5.279 2.389 1.00 60.62 106 THR A CA 1
ATOM 847 C C . THR A 1 106 ? 1.090 -6.299 1.528 1.00 60.62 106 THR A C 1
ATOM 849 O O . THR A 1 106 ? 1.685 -5.936 0.515 1.00 60.62 106 THR A O 1
ATOM 852 N N . LEU A 1 107 ? 1.010 -7.580 1.896 1.00 57.75 107 LEU A N 1
ATOM 853 C CA . LEU A 1 107 ? 1.619 -8.671 1.141 1.00 57.75 107 LEU A CA 1
ATOM 854 C C . LEU A 1 107 ? 0.942 -8.850 -0.226 1.00 57.75 107 LEU A C 1
ATOM 856 O O . LEU A 1 107 ? 1.628 -9.063 -1.220 1.00 57.75 107 LEU A O 1
ATOM 860 N N . PHE A 1 108 ? -0.383 -8.690 -0.299 1.00 64.62 108 PHE A N 1
ATOM 861 C CA . PHE A 1 108 ? -1.125 -8.816 -1.551 1.00 64.62 108 PHE A CA 1
ATOM 862 C C . PHE A 1 108 ? -0.757 -7.737 -2.578 1.00 64.62 108 PHE A C 1
ATOM 864 O O . PHE A 1 108 ? -0.602 -8.080 -3.745 1.00 64.62 108 PHE A O 1
ATOM 871 N N . TRP A 1 109 ? -0.544 -6.473 -2.173 1.00 62.81 109 TRP A N 1
ATOM 872 C CA . TRP A 1 109 ? -0.023 -5.435 -3.086 1.00 62.81 109 TRP A CA 1
ATOM 873 C C . TRP A 1 109 ? 1.331 -5.832 -3.664 1.00 62.81 109 TRP A C 1
ATOM 875 O O . TRP A 1 109 ? 1.518 -5.797 -4.873 1.00 62.81 109 TRP A O 1
ATOM 885 N N . ILE A 1 110 ? 2.248 -6.281 -2.805 1.00 62.16 110 ILE A N 1
ATOM 886 C CA . ILE A 1 110 ? 3.590 -6.688 -3.226 1.00 62.16 110 ILE A CA 1
ATOM 887 C C . ILE A 1 110 ? 3.506 -7.877 -4.190 1.00 62.16 110 ILE A C 1
ATOM 889 O O . ILE A 1 110 ? 4.173 -7.870 -5.221 1.00 62.16 110 ILE A O 1
ATOM 893 N N . CYS A 1 111 ? 2.672 -8.880 -3.904 1.00 62.28 111 CYS A N 1
ATOM 894 C CA . CYS A 1 111 ? 2.497 -10.042 -4.774 1.00 62.28 111 CYS A CA 1
ATOM 895 C C . CYS A 1 111 ? 1.821 -9.686 -6.102 1.00 62.28 111 CYS A C 1
ATOM 897 O O . CYS A 1 111 ? 2.274 -10.155 -7.143 1.00 62.28 111 CYS A O 1
ATOM 899 N N . ALA A 1 112 ? 0.771 -8.861 -6.080 1.00 63.50 112 ALA A N 1
ATOM 900 C CA . ALA A 1 112 ? 0.074 -8.419 -7.282 1.00 63.50 112 ALA A CA 1
ATOM 901 C C . ALA A 1 112 ? 1.007 -7.597 -8.174 1.00 63.50 112 ALA A C 1
ATOM 903 O O . ALA A 1 112 ? 1.122 -7.904 -9.352 1.00 63.50 112 ALA A O 1
ATOM 904 N N . ASP A 1 113 ? 1.747 -6.644 -7.611 1.00 64.00 113 ASP A N 1
ATOM 905 C CA . ASP A 1 113 ? 2.671 -5.793 -8.362 1.00 64.00 113 ASP A CA 1
ATOM 906 C C . ASP A 1 113 ? 3.895 -6.565 -8.863 1.00 64.00 113 ASP A C 1
ATOM 908 O O . ASP A 1 113 ? 4.350 -6.334 -9.977 1.00 64.00 113 ASP A O 1
ATOM 912 N N . THR A 1 114 ? 4.399 -7.534 -8.091 1.00 61.00 114 THR A N 1
ATOM 913 C CA . THR A 1 114 ? 5.466 -8.438 -8.556 1.00 61.00 114 THR A CA 1
ATOM 914 C C . THR A 1 114 ? 4.970 -9.309 -9.712 1.00 61.00 114 THR A C 1
ATOM 916 O O . THR A 1 114 ? 5.698 -9.526 -10.676 1.00 61.00 114 THR A O 1
ATOM 919 N N . LEU A 1 115 ? 3.717 -9.774 -9.655 1.00 62.31 115 LEU A N 1
ATOM 920 C CA . LEU A 1 115 ? 3.097 -10.546 -10.730 1.00 62.31 115 LEU A CA 1
ATOM 921 C C . LEU A 1 115 ? 2.809 -9.676 -11.964 1.00 62.31 115 LEU A C 1
ATOM 923 O O . LEU A 1 115 ? 3.036 -10.137 -13.078 1.00 62.31 115 LEU A O 1
ATOM 927 N N . VAL A 1 116 ? 2.368 -8.424 -11.782 1.00 62.62 116 VAL A N 1
ATOM 928 C CA . VAL A 1 116 ? 2.247 -7.425 -12.858 1.00 62.62 116 VAL A CA 1
ATOM 929 C C . VAL A 1 116 ? 3.602 -7.220 -13.499 1.00 62.62 116 VAL A C 1
ATOM 931 O O . VAL A 1 116 ? 3.709 -7.446 -14.690 1.00 62.62 116 VAL A O 1
ATOM 934 N N . ALA A 1 117 ? 4.637 -6.900 -12.726 1.00 61.16 117 ALA A N 1
ATOM 935 C CA . ALA A 1 117 ? 5.979 -6.642 -13.235 1.00 61.16 117 ALA A CA 1
ATOM 936 C C . ALA A 1 117 ? 6.563 -7.836 -14.012 1.00 61.16 117 ALA A C 1
ATOM 938 O O . ALA A 1 117 ? 7.246 -7.649 -15.018 1.00 61.16 117 ALA A O 1
ATOM 939 N N . LEU A 1 118 ? 6.267 -9.061 -13.565 1.00 58.62 118 LEU A N 1
ATOM 940 C CA . LEU A 1 118 ? 6.641 -10.294 -14.259 1.00 58.62 118 LEU A CA 1
ATOM 941 C C . LEU A 1 118 ? 5.857 -10.504 -15.564 1.00 58.62 118 LEU A C 1
ATOM 943 O O . LEU A 1 118 ? 6.421 -11.033 -16.518 1.00 58.62 118 LEU A O 1
ATOM 947 N N . LEU A 1 119 ? 4.580 -10.111 -15.618 1.00 56.50 119 LEU A N 1
ATOM 948 C CA . LEU A 1 119 ? 3.707 -10.327 -16.779 1.00 56.50 119 LEU A CA 1
ATOM 949 C C . LEU A 1 119 ? 3.737 -9.173 -17.794 1.00 56.50 119 LEU A C 1
ATOM 951 O O . LEU A 1 119 ? 3.628 -9.419 -18.988 1.00 56.50 119 LEU A O 1
ATOM 955 N N . SER A 1 120 ? 3.961 -7.932 -17.365 1.00 54.56 120 SER A N 1
ATOM 956 C CA . SER A 1 120 ? 4.103 -6.754 -18.233 1.00 54.56 120 SER A CA 1
ATOM 957 C C . SER A 1 120 ? 5.434 -6.717 -18.991 1.00 54.56 120 SER A C 1
ATOM 959 O O . SER A 1 120 ? 5.646 -5.836 -19.814 1.00 54.56 120 SER A O 1
ATOM 961 N N . ALA A 1 121 ? 6.325 -7.682 -18.749 1.00 55.53 121 ALA A N 1
ATOM 962 C CA . ALA A 1 121 ? 7.484 -7.928 -19.602 1.00 55.53 121 ALA A CA 1
ATOM 963 C C . ALA A 1 121 ? 7.104 -8.549 -20.964 1.00 55.53 121 ALA A C 1
ATOM 965 O O . ALA A 1 121 ? 7.966 -8.671 -21.830 1.00 55.53 121 ALA A O 1
ATOM 966 N N . SER A 1 122 ? 5.842 -8.947 -21.180 1.00 58.12 122 SER A N 1
ATOM 967 C CA . SER A 1 122 ? 5.375 -9.348 -22.509 1.00 58.12 122 SER A CA 1
ATOM 968 C C . SER A 1 122 ? 4.899 -8.126 -23.299 1.00 58.12 122 SER A C 1
ATOM 970 O O . SER A 1 122 ? 3.922 -7.493 -22.901 1.00 58.12 122 SER A O 1
ATOM 972 N N . GLU A 1 123 ? 5.517 -7.843 -24.450 1.00 59.75 123 GLU A N 1
ATOM 973 C CA . GLU A 1 123 ? 5.058 -6.821 -25.415 1.00 59.75 123 GLU A CA 1
ATOM 974 C C . GLU A 1 123 ? 3.603 -7.034 -25.884 1.00 59.75 123 GLU A C 1
ATOM 976 O O . GLU A 1 123 ? 2.962 -6.113 -26.381 1.00 59.75 123 GLU A O 1
ATOM 981 N N . GLU A 1 124 ? 3.045 -8.228 -25.668 1.00 66.94 124 GLU A N 1
ATOM 982 C CA . GLU A 1 124 ? 1.666 -8.591 -25.994 1.00 66.94 124 GLU A CA 1
ATOM 983 C C . GLU A 1 124 ? 0.764 -8.650 -24.753 1.00 66.94 124 GLU A C 1
ATOM 985 O O . GLU A 1 124 ? 0.003 -9.604 -24.560 1.00 66.94 124 GLU A O 1
ATOM 990 N N . ALA A 1 125 ? 0.828 -7.639 -23.884 1.00 69.25 125 ALA A N 1
ATOM 991 C CA . ALA A 1 125 ? -0.142 -7.492 -22.804 1.00 69.25 125 ALA A CA 1
ATOM 992 C C . ALA A 1 125 ? -1.551 -7.262 -23.390 1.00 69.25 125 ALA A C 1
ATOM 994 O O . ALA A 1 125 ? -2.010 -6.140 -23.597 1.00 69.25 125 ALA A O 1
ATOM 995 N N . GLY A 1 126 ? -2.251 -8.353 -23.699 1.00 83.94 126 GLY A N 1
ATOM 996 C CA . GLY A 1 126 ? -3.609 -8.308 -24.217 1.00 83.94 126 GLY A CA 1
ATOM 997 C C . GLY A 1 126 ? -4.585 -7.719 -23.198 1.00 83.94 126 GLY A C 1
ATOM 998 O O . GLY A 1 126 ? -4.355 -7.728 -21.988 1.00 83.94 126 GLY A O 1
ATOM 999 N N . TRP A 1 127 ? -5.748 -7.277 -23.680 1.00 87.19 127 TRP A N 1
ATOM 1000 C CA . TRP A 1 127 ? -6.840 -6.760 -22.839 1.00 87.19 127 TRP A CA 1
ATOM 1001 C C . TRP A 1 127 ? -7.230 -7.703 -21.684 1.00 87.19 127 TRP A C 1
ATOM 1003 O O . TRP A 1 127 ? -7.641 -7.249 -20.616 1.00 87.19 127 TRP A O 1
ATOM 1013 N N . SER A 1 128 ? -7.065 -9.016 -21.868 1.00 89.00 128 SER A N 1
ATOM 1014 C CA . SER A 1 128 ? -7.281 -10.034 -20.833 1.00 89.00 128 SER A CA 1
ATOM 1015 C C . SER A 1 128 ? -6.400 -9.832 -19.597 1.00 89.00 128 SER A C 1
ATOM 1017 O O . SER A 1 128 ? -6.873 -10.049 -18.482 1.00 89.00 128 SER A O 1
ATOM 1019 N N . LEU A 1 129 ? -5.157 -9.375 -19.771 1.00 86.19 129 LEU A N 1
ATOM 1020 C CA . LEU A 1 129 ? -4.221 -9.138 -18.677 1.00 86.19 129 LEU A CA 1
ATOM 1021 C C . LEU A 1 129 ? -4.669 -7.946 -17.820 1.00 86.19 129 LEU A C 1
ATOM 1023 O O . LEU A 1 129 ? -4.738 -8.059 -16.595 1.00 86.19 129 LEU A O 1
ATOM 1027 N N . TYR A 1 130 ? -5.077 -6.836 -18.448 1.00 88.69 130 TYR A N 1
ATOM 1028 C CA . TYR A 1 130 ? -5.632 -5.688 -17.721 1.00 88.69 130 TYR A CA 1
ATOM 1029 C C . TYR A 1 130 ? -6.935 -6.035 -17.003 1.00 88.69 130 TYR A C 1
ATOM 1031 O O . TYR A 1 130 ? -7.163 -5.543 -15.902 1.00 88.69 130 TYR A O 1
ATOM 1039 N N . VAL A 1 131 ? -7.785 -6.891 -17.581 1.00 91.38 131 VAL A N 1
ATOM 1040 C CA . VAL A 1 131 ? -9.006 -7.372 -16.910 1.00 91.38 131 VAL A CA 1
ATOM 1041 C C . VAL A 1 131 ? -8.658 -8.230 -15.698 1.00 91.38 131 VAL A C 1
ATOM 1043 O O . VAL A 1 131 ? -9.234 -8.027 -14.631 1.00 91.38 131 VAL A O 1
ATOM 1046 N N . PHE A 1 132 ? -7.697 -9.148 -15.828 1.00 89.69 132 PHE A N 1
ATOM 1047 C CA . PHE A 1 132 ? -7.246 -9.986 -14.720 1.00 89.69 132 PHE A CA 1
ATOM 1048 C C . PHE A 1 132 ? -6.697 -9.143 -13.562 1.00 89.69 132 PHE A C 1
ATOM 1050 O O . PHE A 1 132 ? -7.163 -9.266 -12.429 1.00 89.69 132 PHE A O 1
ATOM 1057 N N . PHE A 1 133 ? -5.772 -8.223 -13.836 1.00 87.31 133 PHE A N 1
ATOM 1058 C CA . PHE A 1 133 ? -5.246 -7.334 -12.801 1.00 87.31 133 PHE A CA 1
ATOM 1059 C C . PHE A 1 133 ? -6.294 -6.350 -12.288 1.00 87.31 133 PHE A C 1
ATOM 1061 O O . PHE A 1 133 ? -6.353 -6.077 -11.091 1.00 87.31 133 PHE A O 1
ATOM 1068 N N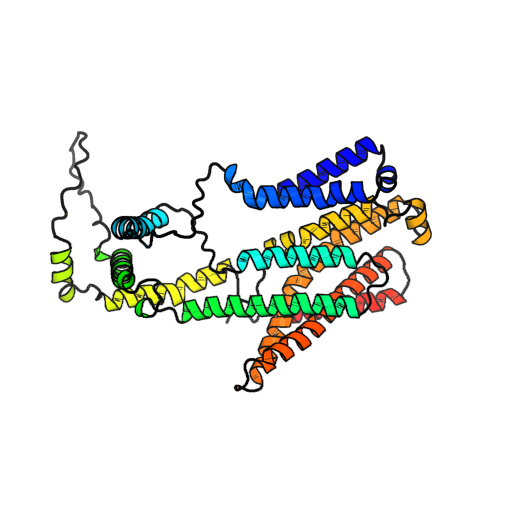 . GLY A 1 134 ? -7.177 -5.873 -13.164 1.00 91.25 134 GLY A N 1
ATOM 1069 C CA . GLY A 1 134 ? -8.283 -4.997 -12.804 1.00 91.25 134 GLY A CA 1
ATOM 1070 C C . GLY A 1 134 ? -9.189 -5.670 -11.784 1.00 91.25 134 GLY A C 1
ATOM 1071 O O . GLY A 1 134 ? -9.607 -5.024 -10.827 1.00 91.25 134 GLY A O 1
ATOM 1072 N N . PHE A 1 135 ? -9.415 -6.977 -11.932 1.00 93.00 135 PHE A N 1
ATOM 1073 C CA . PHE A 1 135 ? -10.164 -7.786 -10.981 1.00 93.00 135 PHE A CA 1
ATOM 1074 C C . PHE A 1 135 ? -9.460 -7.878 -9.630 1.00 93.00 135 PHE A C 1
ATOM 1076 O O . PHE A 1 135 ? -10.095 -7.626 -8.604 1.00 93.00 135 PHE A O 1
ATOM 1083 N N . LEU A 1 136 ? -8.154 -8.167 -9.613 1.00 89.62 136 LEU A N 1
ATOM 1084 C CA . LEU A 1 136 ? -7.381 -8.235 -8.369 1.00 89.62 136 LEU A CA 1
ATOM 1085 C C . LEU A 1 136 ? -7.402 -6.894 -7.620 1.00 89.62 136 LEU A C 1
ATOM 1087 O O . LEU A 1 136 ? -7.707 -6.863 -6.425 1.00 89.62 136 LEU A O 1
ATOM 1091 N N . TYR A 1 137 ? -7.163 -5.779 -8.318 1.00 89.62 137 TYR A N 1
ATOM 1092 C CA . TYR A 1 137 ? -7.214 -4.449 -7.710 1.00 89.62 137 TYR A CA 1
ATOM 1093 C C . TYR A 1 137 ? -8.624 -4.061 -7.264 1.00 89.62 137 TYR A C 1
ATOM 1095 O O . TYR A 1 137 ? -8.770 -3.482 -6.189 1.00 89.62 137 TYR A O 1
ATOM 1103 N N . ALA A 1 138 ? -9.667 -4.373 -8.038 1.00 92.62 138 ALA A N 1
ATOM 1104 C CA . ALA A 1 138 ? -11.045 -4.068 -7.663 1.00 92.62 138 ALA A CA 1
ATOM 1105 C C . ALA A 1 138 ? -11.478 -4.852 -6.419 1.00 92.62 138 ALA A C 1
ATOM 1107 O O . ALA A 1 138 ? -11.989 -4.260 -5.466 1.00 92.62 138 ALA A O 1
ATOM 1108 N N . ALA A 1 139 ? -11.221 -6.164 -6.385 1.00 90.81 139 ALA A N 1
ATOM 1109 C CA . ALA A 1 139 ? -11.502 -7.010 -5.228 1.00 90.81 139 ALA A CA 1
ATOM 1110 C C . ALA A 1 139 ? -10.781 -6.489 -3.977 1.00 90.81 139 ALA A C 1
ATOM 1112 O O . ALA A 1 139 ? -11.407 -6.311 -2.928 1.00 90.81 139 ALA A O 1
ATOM 1113 N N . PHE A 1 140 ? -9.496 -6.152 -4.114 1.00 87.12 140 PHE A N 1
ATOM 1114 C CA . PHE A 1 140 ? -8.709 -5.564 -3.039 1.00 87.12 140 PHE A CA 1
ATOM 1115 C C . PHE A 1 140 ? -9.284 -4.224 -2.565 1.00 87.12 140 PHE A C 1
ATOM 1117 O O . PHE A 1 140 ? -9.529 -4.038 -1.372 1.00 87.12 140 PHE A O 1
ATOM 1124 N N . CYS A 1 141 ? -9.505 -3.278 -3.482 1.00 91.06 141 CYS A N 1
ATOM 1125 C CA . CYS A 1 141 ? -9.977 -1.938 -3.144 1.00 91.06 141 CYS A CA 1
ATOM 1126 C C . CYS A 1 141 ? -11.332 -2.008 -2.442 1.00 91.06 141 CYS A C 1
ATOM 1128 O O . CYS A 1 141 ? -11.527 -1.343 -1.428 1.00 91.06 141 CYS A O 1
ATOM 1130 N N . LEU A 1 142 ? -12.246 -2.852 -2.928 1.00 91.62 142 LEU A N 1
ATOM 1131 C CA . LEU A 1 142 ? -13.550 -3.064 -2.306 1.00 91.62 142 LEU A CA 1
ATOM 1132 C C . LEU A 1 142 ? -13.427 -3.700 -0.920 1.00 91.62 142 LEU A C 1
ATOM 1134 O O . LEU A 1 142 ? -14.095 -3.238 0.004 1.00 91.62 142 LEU A O 1
ATOM 1138 N N . HIS A 1 143 ? -12.563 -4.702 -0.749 1.00 89.62 143 HIS A N 1
ATOM 1139 C CA . HIS A 1 143 ? -12.313 -5.305 0.558 1.00 89.62 143 HIS A CA 1
ATOM 1140 C C . HIS A 1 143 ? -11.736 -4.280 1.545 1.00 89.62 143 HIS A C 1
ATOM 1142 O O . HIS A 1 143 ? -12.239 -4.139 2.658 1.00 89.62 143 HIS A O 1
ATOM 1148 N N . LYS A 1 144 ? -10.743 -3.490 1.118 1.00 88.25 144 LYS A N 1
ATOM 1149 C CA . LYS A 1 144 ? -10.146 -2.416 1.920 1.00 88.25 144 LYS A CA 1
ATOM 1150 C C . LYS A 1 144 ? -11.168 -1.347 2.303 1.00 88.25 144 LYS A C 1
ATOM 1152 O O . LYS A 1 144 ? -11.208 -0.942 3.461 1.00 88.25 144 LYS A O 1
ATOM 1157 N N . LEU A 1 145 ? -11.997 -0.900 1.358 1.00 91.19 145 LEU A N 1
ATOM 1158 C CA . LEU A 1 145 ? -13.063 0.076 1.609 1.00 91.19 145 LEU A CA 1
ATOM 1159 C C . LEU A 1 145 ? -14.069 -0.459 2.630 1.00 91.19 145 LEU A C 1
ATOM 1161 O O . LEU A 1 145 ? -14.405 0.238 3.582 1.00 91.19 145 LEU A O 1
ATOM 1165 N N . GLN A 1 146 ? -14.520 -1.704 2.463 1.00 90.62 146 GLN A N 1
ATOM 1166 C CA . GLN A 1 146 ? -15.477 -2.338 3.370 1.00 90.62 146 GLN A CA 1
ATOM 1167 C C . GLN A 1 146 ? -14.896 -2.548 4.766 1.00 90.62 146 GLN A C 1
ATOM 1169 O O . GLN A 1 146 ? -15.561 -2.221 5.745 1.00 90.62 146 GLN A O 1
ATOM 1174 N N . GLY A 1 147 ? -13.671 -3.067 4.865 1.00 87.44 147 GLY A N 1
ATOM 1175 C CA . GLY A 1 147 ? -13.001 -3.303 6.141 1.00 87.44 147 GLY A CA 1
ATOM 1176 C C . GLY A 1 147 ? -12.766 -2.004 6.906 1.00 87.44 147 GLY A C 1
ATOM 1177 O O . GLY A 1 147 ? -13.140 -1.897 8.071 1.00 87.44 147 GLY A O 1
ATOM 1178 N N . HIS A 1 148 ? -12.239 -0.980 6.229 1.00 88.19 148 HIS A N 1
ATOM 1179 C CA . HIS A 1 148 ? -11.982 0.315 6.853 1.00 88.19 148 HIS A CA 1
ATOM 1180 C C . HIS A 1 148 ? -13.281 1.016 7.274 1.00 88.19 148 HIS A C 1
ATOM 1182 O O . HIS A 1 148 ? -13.373 1.524 8.391 1.00 88.19 148 HIS A O 1
ATOM 1188 N N . LYS A 1 149 ? -14.311 0.997 6.420 1.00 89.81 149 LYS A N 1
ATOM 1189 C CA . LYS A 1 149 ? -15.628 1.533 6.769 1.00 89.81 149 LYS A CA 1
ATOM 1190 C C . LYS A 1 149 ? -16.231 0.798 7.964 1.00 89.81 149 LYS A C 1
ATOM 1192 O O . LYS A 1 149 ? -16.663 1.437 8.914 1.00 89.81 149 LYS A O 1
ATOM 1197 N N . ARG A 1 150 ? -16.205 -0.538 7.953 1.00 89.19 150 ARG A N 1
ATOM 1198 C CA . ARG A 1 150 ? -16.706 -1.369 9.054 1.00 89.19 150 ARG A CA 1
ATOM 1199 C C . ARG A 1 150 ? -16.002 -1.043 10.368 1.00 89.19 150 ARG A C 1
ATOM 1201 O O . ARG A 1 150 ? -16.682 -0.933 11.378 1.00 89.19 150 ARG A O 1
ATOM 1208 N N . MET A 1 151 ? -14.683 -0.864 10.356 1.00 88.88 151 MET A N 1
ATOM 1209 C CA . MET A 1 151 ? -13.916 -0.459 11.536 1.00 88.88 151 MET A CA 1
ATOM 1210 C C . MET A 1 151 ? -14.399 0.899 12.075 1.00 88.88 151 MET A C 1
ATOM 1212 O O . MET A 1 151 ? -14.701 1.018 13.260 1.00 88.88 151 MET A O 1
ATOM 1216 N N . LEU A 1 152 ? -14.537 1.915 11.214 1.00 89.06 152 LEU A N 1
ATOM 1217 C CA . LEU A 1 152 ? -15.012 3.242 11.629 1.00 89.06 152 LEU A CA 1
ATOM 1218 C C . LEU A 1 152 ? -16.472 3.230 12.110 1.00 89.06 152 LEU A C 1
ATOM 1220 O O . LEU A 1 152 ? -16.799 3.915 13.082 1.00 89.06 152 LEU A O 1
ATOM 1224 N N . ASP A 1 153 ? -17.333 2.441 11.466 1.00 91.06 153 ASP A N 1
ATOM 1225 C CA . ASP A 1 153 ? -18.732 2.247 11.857 1.00 91.06 153 ASP A CA 1
ATOM 1226 C C . ASP A 1 153 ? -18.829 1.507 13.204 1.00 91.06 153 ASP A C 1
ATOM 1228 O O . ASP A 1 153 ? -19.641 1.870 14.052 1.00 91.06 153 ASP A O 1
ATOM 1232 N N . GLN A 1 154 ? -17.962 0.519 13.452 1.00 90.81 154 GLN A N 1
ATOM 1233 C CA . GLN A 1 154 ? -17.867 -0.172 14.741 1.00 90.81 154 GLN A CA 1
ATOM 1234 C C . GLN A 1 154 ? -17.408 0.762 15.860 1.00 90.81 154 GLN A C 1
ATOM 1236 O O . GLN A 1 154 ? -17.956 0.687 16.952 1.00 90.81 154 GLN A O 1
ATOM 1241 N N . MET A 1 155 ? -16.458 1.666 15.599 1.00 91.50 155 MET A N 1
ATOM 1242 C CA . MET A 1 155 ? -16.069 2.690 16.575 1.00 91.50 155 MET A CA 1
ATOM 1243 C C . MET A 1 155 ? -17.199 3.689 16.837 1.00 91.50 155 MET A C 1
ATOM 1245 O O . MET A 1 155 ? -17.390 4.116 17.969 1.00 91.50 155 MET A O 1
ATOM 1249 N N . LEU A 1 156 ? -17.969 4.050 15.806 1.00 94.06 156 LEU A N 1
ATOM 1250 C CA . LEU A 1 156 ? -19.124 4.941 15.941 1.00 94.06 156 LEU A CA 1
ATOM 1251 C C . LEU A 1 156 ? -20.263 4.312 16.749 1.00 94.06 156 LEU A C 1
ATOM 1253 O O . LEU A 1 156 ? -20.924 5.001 17.519 1.00 94.06 156 LEU A O 1
ATOM 1257 N N . ALA A 1 157 ? -20.499 3.016 16.560 1.00 94.56 157 ALA A N 1
ATOM 1258 C CA . ALA A 1 157 ? -21.508 2.250 17.281 1.00 94.56 157 ALA A CA 1
ATOM 1259 C C . ALA A 1 157 ? -20.957 1.595 18.558 1.00 94.56 157 ALA A C 1
ATOM 1261 O O . ALA A 1 157 ? -21.653 0.789 19.176 1.00 94.56 157 ALA A O 1
ATOM 1262 N N . PHE A 1 158 ? -19.713 1.901 18.941 1.00 95.31 158 PHE A N 1
ATOM 1263 C CA . PHE A 1 158 ? -19.059 1.255 20.068 1.00 95.31 158 PHE A CA 1
ATOM 1264 C C . PHE A 1 158 ? -19.827 1.537 21.354 1.00 95.31 158 PHE A C 1
ATOM 1266 O O . PHE A 1 158 ? -20.188 2.678 21.636 1.00 95.31 158 PHE A O 1
ATOM 1273 N N . ASP A 1 159 ? -20.071 0.501 22.141 1.00 95.94 159 ASP A N 1
ATOM 1274 C CA . ASP A 1 159 ? -20.614 0.616 23.483 1.00 95.94 159 ASP A CA 1
ATOM 1275 C C . ASP A 1 159 ? -19.981 -0.474 24.333 1.00 95.94 159 ASP A C 1
ATOM 1277 O O . ASP A 1 159 ? -20.134 -1.659 24.028 1.00 95.94 159 ASP A O 1
ATOM 1281 N N . LEU A 1 160 ? -19.272 -0.071 25.384 1.00 94.50 160 LEU A N 1
ATOM 1282 C CA . LEU A 1 160 ? -18.589 -0.977 26.297 1.00 94.50 160 LEU A CA 1
ATOM 1283 C C . LEU A 1 160 ? -19.522 -2.070 26.840 1.00 94.50 160 LEU A C 1
ATOM 1285 O O . LEU A 1 160 ? -19.136 -3.235 26.904 1.00 94.50 160 LEU A O 1
ATOM 1289 N N . ARG A 1 161 ? -20.782 -1.726 27.124 1.00 94.19 161 ARG A N 1
ATOM 1290 C CA . ARG A 1 161 ? -21.785 -2.660 27.665 1.00 94.19 161 ARG A CA 1
ATOM 1291 C C . ARG A 1 161 ? -22.187 -3.744 26.668 1.00 94.19 161 ARG A C 1
ATOM 1293 O O . ARG A 1 161 ? -22.601 -4.826 27.059 1.00 94.19 161 ARG A O 1
ATOM 1300 N N . ASN A 1 162 ? -22.063 -3.444 25.376 1.00 94.56 162 ASN A N 1
ATOM 1301 C CA . ASN A 1 162 ? -22.376 -4.351 24.273 1.00 94.56 162 ASN A CA 1
ATOM 1302 C C . ASN A 1 162 ? -21.112 -4.956 23.639 1.00 94.56 162 ASN A C 1
ATOM 1304 O O . ASN A 1 162 ? -21.209 -5.754 22.702 1.00 94.56 162 ASN A O 1
ATOM 1308 N N . ALA A 1 163 ? -19.921 -4.571 24.108 1.00 90.50 163 ALA A N 1
ATOM 1309 C CA . ALA A 1 163 ? -18.664 -5.105 23.609 1.00 90.50 163 ALA A CA 1
ATOM 1310 C C . ALA A 1 163 ? -18.615 -6.613 23.873 1.00 90.50 163 ALA A C 1
ATOM 1312 O O . ALA A 1 163 ? -18.996 -7.068 24.949 1.00 90.50 163 ALA A O 1
ATOM 1313 N N . LYS A 1 164 ? -18.173 -7.402 22.891 1.00 87.56 164 LYS A N 1
ATOM 1314 C CA . LYS A 1 164 ? -18.058 -8.854 23.059 1.00 87.56 164 LYS A CA 1
ATOM 1315 C C . LYS A 1 164 ? -16.854 -9.170 23.935 1.00 87.56 164 LYS A C 1
ATOM 1317 O O . LYS A 1 164 ? -15.735 -8.814 23.570 1.00 87.56 164 LYS A O 1
ATOM 1322 N N . CYS A 1 165 ? -17.085 -9.883 25.026 1.00 86.44 165 CYS A N 1
ATOM 1323 C CA . CYS A 1 165 ? -16.025 -10.459 25.836 1.00 86.44 165 CYS A CA 1
ATOM 1324 C C . CYS A 1 165 ? -15.877 -11.937 25.458 1.00 86.44 165 CYS A C 1
ATOM 1326 O O . CYS A 1 165 ? -16.868 -12.617 25.195 1.00 86.44 165 CYS A O 1
ATOM 1328 N N . THR A 1 166 ? -14.645 -12.452 25.406 1.00 83.62 166 THR A N 1
ATOM 1329 C CA . THR A 1 166 ? -14.430 -13.900 25.224 1.00 83.62 166 THR A CA 1
ATOM 1330 C C . THR A 1 166 ? -15.060 -14.674 26.385 1.00 83.62 166 THR A C 1
ATOM 1332 O O . THR A 1 166 ? -15.678 -15.713 26.167 1.00 83.62 166 THR A O 1
ATOM 1335 N N . PHE A 1 167 ? -14.948 -14.121 27.597 1.00 86.38 167 PHE A N 1
ATOM 1336 C CA . PHE A 1 167 ? -15.624 -14.580 28.804 1.00 86.38 167 PHE A CA 1
ATOM 1337 C C . PHE A 1 167 ? -16.394 -13.407 29.407 1.00 86.38 167 PHE A C 1
ATOM 1339 O O . PHE A 1 167 ? -15.812 -12.362 29.682 1.00 86.38 167 PHE A O 1
ATOM 1346 N N . GLU A 1 168 ? -17.700 -13.564 29.610 1.00 92.00 168 GLU A N 1
ATOM 1347 C CA . GLU A 1 168 ? -18.557 -12.473 30.102 1.00 92.00 168 GLU A CA 1
ATOM 1348 C C . GLU A 1 168 ? -18.217 -12.026 31.532 1.00 92.00 168 GLU A C 1
ATOM 1350 O O . GLU A 1 168 ? -18.462 -10.878 31.888 1.00 92.00 168 GLU A O 1
ATOM 1355 N N . GLU A 1 169 ? -17.576 -12.884 32.327 1.00 89.94 169 GLU A N 1
ATOM 1356 C CA . GLU A 1 169 ? -17.072 -12.545 33.667 1.00 89.94 169 GLU A CA 1
ATOM 1357 C C . GLU A 1 169 ? -16.035 -11.406 33.636 1.00 89.94 169 GLU A C 1
ATOM 1359 O O . GLU A 1 169 ? -15.945 -10.620 34.578 1.00 89.94 169 GLU A O 1
ATOM 1364 N N . ASP A 1 170 ? -15.307 -11.250 32.524 1.00 86.94 170 ASP A N 1
ATOM 1365 C CA . ASP A 1 170 ? -14.302 -10.193 32.365 1.00 86.94 170 ASP A CA 1
ATOM 1366 C C . ASP A 1 170 ? -14.926 -8.807 32.216 1.00 86.94 170 ASP A C 1
ATOM 1368 O O . ASP A 1 170 ? -14.250 -7.800 32.433 1.00 86.94 170 ASP A O 1
ATOM 1372 N N . ARG A 1 171 ? -16.207 -8.734 31.834 1.00 92.50 171 ARG A N 1
ATOM 1373 C CA . ARG A 1 171 ? -16.894 -7.464 31.583 1.00 92.50 171 ARG A CA 1
ATOM 1374 C C . ARG A 1 171 ? -16.861 -6.569 32.814 1.00 92.50 171 ARG A C 1
ATOM 1376 O O . ARG A 1 171 ? -16.506 -5.403 32.689 1.00 92.50 171 ARG A O 1
ATOM 1383 N N . ALA A 1 172 ? -17.155 -7.123 33.990 1.00 91.56 172 ALA A N 1
ATOM 1384 C CA . ALA A 1 172 ? -17.158 -6.369 35.242 1.00 91.56 172 ALA A CA 1
ATOM 1385 C C . ALA A 1 172 ? -15.769 -5.793 35.570 1.00 91.56 172 ALA A C 1
ATOM 1387 O O . ALA A 1 172 ? -15.660 -4.645 35.990 1.00 91.56 172 ALA A O 1
ATOM 1388 N N . VAL A 1 173 ? -14.705 -6.561 35.314 1.00 89.31 173 VAL A N 1
ATOM 1389 C CA . VAL A 1 173 ? -13.317 -6.125 35.539 1.00 89.31 173 VAL A CA 1
ATOM 1390 C C . VAL A 1 173 ? -12.934 -5.005 34.570 1.00 89.31 173 VAL A C 1
ATOM 1392 O O . VAL A 1 173 ? -12.311 -4.022 34.966 1.00 89.31 173 VAL A O 1
ATOM 1395 N N . ILE A 1 174 ? -13.316 -5.128 33.296 1.00 88.06 174 ILE A N 1
ATOM 1396 C CA . ILE A 1 174 ? -13.050 -4.102 32.280 1.00 88.06 174 ILE A CA 1
ATOM 1397 C C . ILE A 1 174 ? -13.834 -2.823 32.590 1.00 88.06 174 ILE A C 1
ATOM 1399 O O . ILE A 1 174 ? -13.277 -1.731 32.492 1.00 88.06 174 ILE A O 1
ATOM 1403 N N . GLU A 1 175 ? -15.104 -2.940 32.977 1.00 93.00 175 GLU A N 1
ATOM 1404 C CA . GLU A 1 175 ? -15.917 -1.797 33.393 1.00 93.00 175 GLU A CA 1
ATOM 1405 C C . GLU A 1 175 ? -15.305 -1.108 34.613 1.00 93.00 175 GLU A C 1
ATOM 1407 O O . GLU A 1 175 ? -15.141 0.107 34.587 1.00 93.00 175 GLU A O 1
ATOM 1412 N N . GLU A 1 176 ? -14.868 -1.854 35.632 1.00 89.50 176 GLU A N 1
ATOM 1413 C CA . GLU A 1 176 ? -14.179 -1.279 36.791 1.00 89.50 176 GLU A CA 1
ATOM 1414 C C . GLU A 1 176 ? -12.875 -0.566 36.405 1.00 89.50 176 GLU A C 1
ATOM 1416 O O . GLU A 1 176 ? -12.595 0.516 36.917 1.00 89.50 176 GLU A O 1
ATOM 1421 N N . LEU A 1 177 ? -12.096 -1.107 35.466 1.00 86.62 177 LEU A N 1
ATOM 1422 C CA . LEU A 1 177 ? -10.902 -0.431 34.957 1.00 86.62 177 LEU A CA 1
ATOM 1423 C C . LEU A 1 177 ? -11.226 0.872 34.227 1.00 86.62 177 LEU A C 1
ATOM 1425 O O . LEU A 1 177 ? -10.540 1.870 34.433 1.00 86.62 177 LEU A O 1
ATOM 1429 N N . VAL A 1 178 ? -12.253 0.871 33.375 1.00 88.81 178 VAL A N 1
ATOM 1430 C CA . VAL A 1 178 ? -12.688 2.079 32.661 1.00 88.81 178 VAL A CA 1
ATOM 1431 C C . VAL A 1 178 ? -13.194 3.122 33.647 1.00 88.81 178 VAL A C 1
ATOM 1433 O O . VAL A 1 178 ? -12.834 4.290 33.517 1.00 88.81 178 VAL A O 1
ATOM 1436 N N . LEU A 1 179 ? -13.971 2.699 34.649 1.00 89.81 179 LEU A N 1
ATOM 1437 C CA . LEU A 1 179 ? -14.398 3.563 35.742 1.00 89.81 179 LEU A CA 1
ATOM 1438 C C . LEU A 1 179 ? -13.183 4.170 36.426 1.00 89.81 179 LEU A C 1
ATOM 1440 O O . LEU A 1 179 ? -13.087 5.383 36.481 1.00 89.81 179 LEU A O 1
ATOM 1444 N N . ASN A 1 180 ? -12.218 3.358 36.850 1.00 85.31 180 ASN A N 1
ATOM 1445 C CA . ASN A 1 180 ? -11.042 3.867 37.544 1.00 85.31 180 ASN A CA 1
ATOM 1446 C C . ASN A 1 180 ? -10.187 4.817 36.682 1.00 85.31 180 ASN A C 1
ATOM 1448 O O . ASN A 1 180 ? -9.538 5.703 37.224 1.00 85.31 180 ASN A O 1
ATOM 1452 N N . LEU A 1 181 ? -10.175 4.636 35.356 1.00 82.69 181 LEU A N 1
ATOM 1453 C CA . LEU A 1 181 ? -9.384 5.447 34.426 1.00 82.69 181 LEU A CA 1
ATOM 1454 C C . LEU A 1 181 ? -10.037 6.794 34.080 1.00 82.69 181 LEU A C 1
ATOM 1456 O O . LEU A 1 181 ? -9.327 7.773 33.880 1.00 82.69 181 LEU A O 1
ATOM 1460 N N . PHE A 1 182 ? -11.365 6.832 33.950 1.00 84.25 182 PHE A N 1
ATOM 1461 C CA . PHE A 1 182 ? -12.121 8.039 33.576 1.00 84.25 182 PHE A CA 1
ATOM 1462 C C . PHE A 1 182 ? -12.719 8.771 34.780 1.00 84.25 182 PHE A C 1
ATOM 1464 O O . PHE A 1 182 ? -13.309 9.840 34.639 1.00 84.25 182 PHE A O 1
ATOM 1471 N N . ASP A 1 183 ? -12.586 8.196 35.967 1.00 82.44 183 ASP A N 1
ATOM 1472 C CA . ASP A 1 183 ? -12.982 8.829 37.205 1.00 82.44 183 ASP A CA 1
ATOM 1473 C C . ASP A 1 183 ? -11.908 9.814 37.674 1.00 82.44 183 ASP A C 1
ATOM 1475 O O . ASP A 1 183 ? -10.974 9.445 38.384 1.00 82.44 183 ASP A O 1
ATOM 1479 N N . GLU A 1 184 ? -12.072 11.087 37.305 1.00 71.19 184 GLU A N 1
ATOM 1480 C CA . GLU A 1 184 ? -11.213 12.198 37.750 1.00 71.19 184 GLU A CA 1
ATOM 1481 C C . GLU A 1 184 ? -11.064 12.263 39.284 1.00 71.19 184 GLU A C 1
ATOM 1483 O O . GLU A 1 184 ? -10.067 12.774 39.787 1.00 71.19 184 GLU A O 1
ATOM 1488 N N . ALA A 1 185 ? -12.010 11.704 40.054 1.00 60.69 185 ALA A N 1
ATOM 1489 C CA . ALA A 1 185 ? -11.928 11.659 41.516 1.00 60.69 185 ALA A CA 1
ATOM 1490 C C . ALA A 1 185 ? -10.800 10.752 42.045 1.00 60.69 185 ALA A C 1
ATOM 1492 O O . ALA A 1 185 ? -10.485 10.802 43.236 1.00 60.69 185 ALA A O 1
ATOM 1493 N N . LEU A 1 186 ? -10.229 9.902 41.186 1.00 59.84 186 LEU A N 1
ATOM 1494 C CA . LEU A 1 186 ? -9.138 8.986 41.510 1.00 59.84 186 LEU A CA 1
ATOM 1495 C C . LEU A 1 186 ? -7.775 9.484 41.019 1.00 59.84 186 LEU A C 1
ATOM 1497 O O . LEU A 1 186 ? -6.772 8.805 41.261 1.00 59.84 186 LEU A O 1
ATOM 1501 N N . GLU A 1 187 ? -7.701 10.660 40.380 1.00 59.28 187 GLU A N 1
ATOM 1502 C CA . GLU A 1 187 ? -6.408 11.313 40.198 1.00 59.28 187 GLU A CA 1
ATOM 1503 C C . GLU A 1 187 ? -5.797 11.575 41.583 1.00 59.28 187 GLU A C 1
ATOM 1505 O O . GLU A 1 187 ? -6.483 12.077 42.482 1.00 59.28 187 GLU A O 1
ATOM 1510 N N . PRO A 1 188 ? -4.523 11.201 41.810 1.00 56.41 188 PRO A N 1
ATOM 1511 C CA . PRO A 1 188 ? -3.899 11.397 43.106 1.00 56.41 188 PRO A CA 1
ATOM 1512 C C . PRO A 1 188 ? -3.994 12.885 43.468 1.00 56.41 188 PRO A C 1
ATOM 1514 O O . PRO A 1 188 ? -3.649 13.728 42.635 1.00 56.41 188 PRO A O 1
ATOM 1517 N N . PRO A 1 189 ? -4.473 13.226 44.680 1.00 56.06 189 PRO A N 1
ATOM 1518 C CA . PRO A 1 189 ? -4.737 14.607 45.049 1.00 56.06 189 PRO A CA 1
ATOM 1519 C C . PRO A 1 189 ? -3.491 15.452 44.802 1.00 56.06 189 PRO A C 1
ATOM 1521 O O . PRO A 1 189 ? -2.391 15.086 45.229 1.00 56.06 189 PRO A O 1
ATOM 1524 N N . ILE A 1 190 ? -3.672 16.576 44.102 1.00 51.00 190 ILE A N 1
ATOM 1525 C CA . ILE A 1 190 ? -2.607 17.544 43.838 1.00 51.00 190 ILE A CA 1
ATOM 1526 C C . ILE A 1 190 ? -2.034 17.960 45.193 1.00 51.00 190 ILE A C 1
ATOM 1528 O O . ILE A 1 190 ? -2.675 18.672 45.967 1.00 51.00 190 ILE A O 1
ATOM 1532 N N . ARG A 1 191 ? -0.825 17.483 45.499 1.00 52.84 191 ARG A N 1
ATOM 1533 C CA . ARG A 1 191 ? -0.102 17.879 46.705 1.00 52.84 191 ARG A CA 1
ATOM 1534 C C . ARG A 1 191 ? 0.369 19.311 46.500 1.00 52.84 191 ARG A C 1
ATOM 1536 O O . ARG A 1 191 ? 1.377 19.553 45.844 1.00 52.84 191 ARG A O 1
ATOM 1543 N N . VAL A 1 192 ? -0.384 20.263 47.034 1.00 48.12 192 VAL A N 1
ATOM 1544 C CA . VAL A 1 192 ? 0.086 21.639 47.159 1.00 48.12 192 VAL A CA 1
ATOM 1545 C C . VAL A 1 192 ? 1.040 21.645 48.344 1.00 48.12 192 VAL A C 1
ATOM 1547 O O . VAL A 1 192 ? 0.609 21.514 49.488 1.00 48.12 192 VAL A O 1
ATOM 1550 N N . ALA A 1 193 ? 2.342 21.719 48.065 1.00 56.59 193 ALA A N 1
ATOM 1551 C CA . ALA A 1 193 ? 3.318 22.010 49.100 1.00 56.59 193 ALA A CA 1
ATOM 1552 C C . ALA A 1 193 ? 2.972 23.399 49.644 1.00 56.59 193 ALA A C 1
ATOM 1554 O O . ALA A 1 193 ? 3.127 24.400 48.949 1.00 56.59 193 ALA A O 1
ATOM 1555 N N . PHE A 1 194 ? 2.412 23.457 50.850 1.00 65.94 194 PHE A N 1
ATOM 1556 C CA . PHE A 1 194 ? 2.372 24.713 51.575 1.00 65.94 194 PHE A CA 1
ATOM 1557 C C . PHE A 1 194 ? 3.817 25.021 51.927 1.00 65.94 194 PHE A C 1
ATOM 1559 O O . PHE A 1 194 ? 4.449 24.206 52.598 1.00 65.94 194 PHE A O 1
ATOM 1566 N N . ASP A 1 195 ? 4.332 26.137 51.411 1.00 56.56 195 ASP A N 1
ATOM 1567 C CA . ASP A 1 195 ? 5.665 26.646 51.711 1.00 56.56 195 ASP A CA 1
ATOM 1568 C C . ASP A 1 195 ? 5.798 26.778 53.230 1.00 56.56 195 ASP A C 1
ATOM 1570 O O . ASP A 1 195 ? 5.406 27.779 53.831 1.00 56.56 195 ASP A O 1
ATOM 1574 N N . ALA A 1 196 ? 6.290 25.721 53.867 1.00 59.44 196 ALA A N 1
ATOM 1575 C CA . ALA A 1 196 ? 6.814 25.782 55.207 1.00 59.44 196 ALA A CA 1
ATOM 1576 C C . ALA A 1 196 ? 8.209 26.390 55.047 1.00 59.44 196 ALA A C 1
ATOM 1578 O O . ALA A 1 196 ? 9.087 25.728 54.483 1.00 59.44 196 ALA A O 1
ATOM 1579 N N . PRO A 1 197 ? 8.424 27.654 55.453 1.00 59.97 197 PRO A N 1
ATOM 1580 C CA . PRO A 1 197 ? 9.773 28.175 55.519 1.00 59.97 197 PRO A CA 1
ATOM 1581 C C . PRO A 1 197 ? 10.556 27.295 56.502 1.00 59.97 197 PRO A C 1
ATOM 1583 O O . PRO A 1 197 ? 10.128 27.086 57.636 1.00 59.97 197 PRO A O 1
ATOM 1586 N N . ASP A 1 198 ? 11.686 26.774 56.027 1.00 59.72 198 ASP A N 1
ATOM 1587 C CA . ASP A 1 198 ? 12.787 26.243 56.836 1.00 59.72 198 ASP A CA 1
ATOM 1588 C C . ASP A 1 198 ? 12.652 24.813 57.406 1.00 59.72 198 ASP A C 1
ATOM 1590 O O . ASP A 1 198 ? 13.059 24.551 58.537 1.00 59.72 198 ASP A O 1
ATOM 1594 N N . ALA A 1 199 ? 12.174 23.845 56.614 1.00 55.62 199 ALA A N 1
ATOM 1595 C CA . ALA A 1 199 ? 12.408 22.421 56.901 1.00 55.62 199 ALA A CA 1
ATOM 1596 C C . ALA A 1 199 ? 13.563 21.875 56.042 1.00 55.62 199 ALA A C 1
ATOM 1598 O O . ALA A 1 199 ? 13.365 21.304 54.969 1.00 55.62 199 ALA A O 1
ATOM 1599 N N . GLU A 1 200 ? 14.790 22.092 56.516 1.00 60.88 200 GLU A N 1
ATOM 1600 C CA . GLU A 1 200 ? 15.952 21.321 56.080 1.00 60.88 200 GLU A CA 1
ATOM 1601 C C . GLU A 1 200 ? 15.790 19.847 56.511 1.00 60.88 200 GLU A C 1
ATOM 1603 O O . GLU A 1 200 ? 15.364 19.561 57.628 1.00 60.88 200 GLU A O 1
ATOM 1608 N N . ASP A 1 201 ? 16.199 18.942 55.616 1.00 56.66 201 ASP A N 1
ATOM 1609 C CA . ASP A 1 201 ? 16.497 17.513 55.832 1.00 56.66 201 ASP A CA 1
ATOM 1610 C C . ASP A 1 201 ? 15.423 16.450 55.466 1.00 56.66 201 ASP A C 1
ATOM 1612 O O . ASP A 1 201 ? 14.711 15.865 56.279 1.00 56.66 201 ASP A O 1
ATOM 1616 N N . GLY A 1 202 ? 15.383 16.109 54.173 1.00 59.00 202 GLY A N 1
ATOM 1617 C CA . GLY A 1 202 ? 15.980 14.836 53.736 1.00 59.00 202 GLY A CA 1
ATOM 1618 C C . GLY A 1 202 ? 15.189 13.526 53.842 1.00 59.00 202 GLY A C 1
ATOM 1619 O O . GLY A 1 202 ? 15.716 12.499 53.414 1.00 59.00 202 GLY A O 1
ATOM 1620 N N . THR A 1 203 ? 13.946 13.505 54.326 1.00 59.31 203 THR A N 1
ATOM 1621 C CA . THR A 1 203 ? 13.139 12.267 54.354 1.00 59.31 203 THR A CA 1
ATOM 1622 C C . THR A 1 203 ? 11.947 12.348 53.405 1.00 59.31 203 THR A C 1
ATOM 1624 O O . THR A 1 203 ? 10.996 13.094 53.608 1.00 59.31 203 THR A O 1
ATOM 1627 N N . VAL A 1 204 ? 12.010 11.575 52.316 1.00 59.38 204 VAL A N 1
ATOM 1628 C CA . VAL A 1 204 ? 10.857 11.323 51.444 1.00 59.38 204 VAL A CA 1
ATOM 1629 C C . VAL A 1 204 ? 9.881 10.474 52.258 1.00 59.38 204 VAL A C 1
ATOM 1631 O O . VAL A 1 204 ? 10.041 9.259 52.322 1.00 59.38 204 VAL A O 1
ATOM 1634 N N . GLU A 1 205 ? 8.928 11.114 52.941 1.00 58.75 205 GLU A N 1
ATOM 1635 C CA . GLU A 1 205 ? 7.846 10.416 53.641 1.00 58.75 205 GLU A CA 1
ATOM 1636 C C . GLU A 1 205 ? 7.141 9.465 52.663 1.00 58.75 205 GLU A C 1
ATOM 1638 O O . GLU A 1 205 ? 6.596 9.889 51.633 1.00 58.75 205 GLU A O 1
ATOM 1643 N N . GLU A 1 206 ? 7.186 8.166 52.983 1.00 60.06 206 GLU A N 1
ATOM 1644 C CA . GLU A 1 206 ? 6.378 7.135 52.337 1.00 60.06 206 GLU A CA 1
ATOM 1645 C C . GLU A 1 206 ? 4.932 7.621 52.284 1.00 60.06 206 GLU A C 1
ATOM 1647 O O . GLU A 1 206 ? 4.395 8.127 53.269 1.00 60.06 206 GLU A O 1
ATOM 1652 N N . ALA A 1 207 ? 4.316 7.517 51.107 1.00 58.97 207 ALA A N 1
ATOM 1653 C CA . ALA A 1 207 ? 2.951 7.955 50.888 1.00 58.97 207 ALA A CA 1
ATOM 1654 C C . ALA A 1 207 ? 2.019 7.275 51.903 1.00 58.97 207 ALA A C 1
ATOM 1656 O O . ALA A 1 207 ? 1.678 6.106 51.741 1.00 58.97 207 ALA A O 1
ATOM 1657 N N . GLY A 1 208 ? 1.641 8.013 52.952 1.00 63.06 208 GLY A N 1
ATOM 1658 C CA . GLY A 1 208 ? 0.704 7.541 53.962 1.00 63.06 208 GLY A CA 1
ATOM 1659 C C . GLY A 1 208 ? -0.582 7.042 53.311 1.00 63.06 208 GLY A C 1
ATOM 1660 O O . GLY A 1 208 ? -0.998 7.557 52.266 1.00 63.06 208 GLY A O 1
ATOM 1661 N N . GLU A 1 209 ? -1.184 6.018 53.921 1.00 68.06 209 GLU A N 1
ATOM 1662 C CA . GLU A 1 209 ? -2.445 5.445 53.457 1.00 68.06 209 GLU A CA 1
ATOM 1663 C C . GLU A 1 209 ? -3.478 6.556 53.196 1.00 68.06 209 GLU A C 1
ATOM 1665 O O . GLU A 1 209 ? -3.578 7.512 53.976 1.00 68.06 209 GLU A O 1
ATOM 1670 N N . PRO A 1 210 ? -4.238 6.473 52.091 1.00 66.06 210 PRO A N 1
ATOM 1671 C CA . PRO A 1 210 ? -5.228 7.484 51.758 1.00 66.06 210 PRO A CA 1
ATOM 1672 C C . PRO A 1 210 ? -6.219 7.659 52.915 1.00 66.06 210 PRO A C 1
ATOM 1674 O O . PRO A 1 210 ? -6.807 6.695 53.397 1.00 66.06 210 PRO A O 1
ATOM 1677 N N . LEU A 1 211 ? -6.433 8.915 53.327 1.00 72.75 211 LEU A N 1
ATOM 1678 C CA . LEU A 1 211 ? -7.300 9.306 54.453 1.00 72.75 211 LEU A CA 1
ATOM 1679 C C . LEU A 1 211 ? -8.748 8.794 54.342 1.00 72.75 211 LEU A C 1
ATOM 1681 O O . LEU A 1 211 ? -9.480 8.795 55.330 1.00 72.75 211 LEU A O 1
ATOM 1685 N N . ILE A 1 212 ? -9.181 8.395 53.145 1.00 76.25 212 ILE A N 1
ATOM 1686 C CA . ILE A 1 212 ? -10.519 7.881 52.862 1.00 76.25 212 ILE A CA 1
ATOM 1687 C C . ILE A 1 212 ? -10.368 6.574 52.082 1.00 76.25 212 ILE A C 1
ATOM 1689 O O . ILE A 1 212 ? -9.712 6.540 51.040 1.00 76.25 212 ILE A O 1
ATOM 1693 N N . SER A 1 213 ? -11.004 5.502 52.566 1.00 79.50 213 SER A N 1
ATOM 1694 C CA . SER A 1 213 ? -11.035 4.229 51.844 1.00 79.50 213 SER A CA 1
ATOM 1695 C C . SER A 1 213 ? -11.803 4.367 50.526 1.00 79.50 213 SER A C 1
ATOM 1697 O O . SER A 1 213 ? -12.789 5.104 50.441 1.00 79.50 213 SER A O 1
ATOM 1699 N N . LEU A 1 214 ? -11.391 3.619 49.499 1.00 74.12 214 LEU A N 1
ATOM 1700 C CA . LEU A 1 214 ? -12.032 3.637 48.177 1.00 74.12 214 LEU A CA 1
ATOM 1701 C C . LEU A 1 214 ? -13.544 3.353 48.261 1.00 74.12 214 LEU A C 1
ATOM 1703 O O . LEU A 1 214 ? -14.340 3.967 47.553 1.00 74.12 214 LEU A O 1
ATOM 1707 N N . GLU A 1 215 ? -13.953 2.466 49.170 1.00 77.44 215 GLU A N 1
ATOM 1708 C CA . GLU A 1 215 ? -15.362 2.167 49.441 1.00 77.44 215 GLU A CA 1
ATOM 1709 C C . GLU A 1 215 ? -16.115 3.361 50.033 1.00 77.44 215 GLU A C 1
ATOM 1711 O O . GLU A 1 215 ? -17.235 3.640 49.612 1.00 77.44 215 GLU A O 1
ATOM 1716 N N . SER A 1 216 ? -15.498 4.111 50.951 1.00 81.06 216 SER A N 1
ATOM 1717 C CA . SER A 1 216 ? -16.101 5.322 51.525 1.00 81.06 216 SER A CA 1
ATOM 1718 C C . SER A 1 216 ? -16.242 6.422 50.472 1.00 81.06 216 SER A C 1
ATOM 1720 O O . SER A 1 216 ? -17.271 7.092 50.404 1.00 81.06 216 SER A O 1
ATOM 1722 N N . LEU A 1 217 ? -15.246 6.565 49.596 1.00 76.75 217 LEU A N 1
ATOM 1723 C CA . LEU A 1 217 ? -15.289 7.483 48.455 1.00 76.75 217 LEU A CA 1
ATOM 1724 C C . LEU A 1 217 ? -16.430 7.121 47.491 1.00 76.75 217 LEU A C 1
ATOM 1726 O O . LEU A 1 217 ? -17.229 7.983 47.121 1.00 76.75 217 LEU A O 1
ATOM 1730 N N . ARG A 1 218 ? -16.573 5.829 47.159 1.00 75.06 218 ARG A N 1
ATOM 1731 C CA . ARG A 1 218 ? -17.696 5.304 46.361 1.00 75.06 218 ARG A CA 1
ATOM 1732 C C . ARG A 1 218 ? -19.042 5.519 47.061 1.00 75.06 218 ARG A C 1
ATOM 1734 O O . ARG A 1 218 ? -20.011 5.883 46.399 1.00 75.06 218 ARG A O 1
ATOM 1741 N N . ALA A 1 219 ? -19.104 5.355 48.381 1.00 79.56 219 ALA A N 1
ATOM 1742 C CA . ALA A 1 219 ? -20.320 5.553 49.159 1.00 79.56 219 ALA A CA 1
ATOM 1743 C C . ALA A 1 219 ? -20.756 7.022 49.195 1.00 79.56 219 ALA A C 1
ATOM 1745 O O . ALA A 1 219 ? -21.947 7.286 49.113 1.00 79.56 219 ALA A O 1
ATOM 1746 N N . ILE A 1 220 ? -19.834 7.985 49.257 1.00 79.62 220 ILE A N 1
ATOM 1747 C CA . ILE A 1 220 ? -20.166 9.422 49.300 1.00 79.62 220 ILE A CA 1
ATOM 1748 C C . ILE A 1 220 ? -20.474 9.979 47.894 1.00 79.62 220 ILE A C 1
ATOM 1750 O O . ILE A 1 220 ? -21.103 11.029 47.762 1.00 79.62 220 ILE A O 1
ATOM 1754 N N . ARG A 1 221 ? -20.110 9.245 46.834 1.00 74.56 221 ARG A N 1
ATOM 1755 C CA . ARG A 1 221 ? -20.246 9.637 45.421 1.00 74.56 221 ARG A CA 1
ATOM 1756 C C . ARG A 1 221 ? -21.651 10.057 44.987 1.00 74.56 221 ARG A C 1
ATOM 1758 O O . ARG A 1 221 ? -21.786 10.876 44.096 1.00 74.56 221 ARG A O 1
ATOM 1765 N N . HIS A 1 222 ? -22.697 9.494 45.589 1.00 72.19 222 HIS A N 1
ATOM 1766 C CA . HIS A 1 222 ? -24.079 9.869 45.266 1.00 72.19 222 HIS A CA 1
ATOM 1767 C C . HIS A 1 222 ? -24.491 11.233 45.850 1.00 72.19 222 HIS A C 1
ATOM 1769 O O . HIS A 1 222 ? -25.529 11.771 45.470 1.00 72.19 222 HIS A O 1
ATOM 1775 N N . VAL A 1 223 ? -23.702 11.770 46.787 1.00 79.88 223 VAL A N 1
ATOM 1776 C CA . VAL A 1 223 ? -23.921 13.066 47.450 1.00 79.88 223 VAL A CA 1
ATOM 1777 C C . VAL A 1 223 ? -22.993 14.135 46.879 1.00 79.88 223 VAL A C 1
ATOM 1779 O O . VAL A 1 223 ? -23.370 15.300 46.770 1.00 79.88 223 VAL A O 1
ATOM 1782 N N . THR A 1 224 ? -21.772 13.753 46.517 1.00 73.06 224 THR A N 1
ATOM 1783 C CA . THR A 1 224 ? -20.833 14.619 45.808 1.00 73.06 224 THR A CA 1
ATOM 1784 C C . THR A 1 224 ? -21.244 14.691 44.341 1.00 73.06 224 THR A C 1
ATOM 1786 O O . THR A 1 224 ? -21.772 13.739 43.786 1.00 73.06 224 THR A O 1
ATOM 1789 N N . SER A 1 225 ? -21.049 15.824 43.676 1.00 80.50 225 SER A N 1
ATOM 1790 C CA . SER A 1 225 ? -21.472 16.049 42.283 1.00 80.50 225 SER A CA 1
ATOM 1791 C C . SER A 1 225 ? -20.718 15.204 41.240 1.00 80.50 225 SER A C 1
ATOM 1793 O O . SER A 1 225 ? -20.671 15.574 40.067 1.00 80.50 225 SER A O 1
ATOM 1795 N N . TYR A 1 226 ? -20.084 14.106 41.655 1.00 82.31 226 TYR A N 1
ATOM 1796 C CA . TYR A 1 226 ? -19.355 13.214 40.774 1.00 82.31 226 TYR A CA 1
ATOM 1797 C C . TYR A 1 226 ? -20.318 12.432 39.876 1.00 82.31 226 TYR A C 1
ATOM 1799 O O . TYR A 1 226 ? -21.412 12.048 40.300 1.00 82.31 226 TYR A O 1
ATOM 1807 N N . PRO A 1 227 ? -19.915 12.157 38.627 1.00 86.81 227 PRO A N 1
ATOM 1808 C CA . PRO A 1 227 ? -20.722 11.369 37.713 1.00 86.81 227 PRO A CA 1
ATOM 1809 C C . PRO A 1 227 ? -20.944 9.951 38.261 1.00 86.81 227 PRO A C 1
ATOM 1811 O O . PRO A 1 227 ? -20.074 9.366 38.917 1.00 86.81 227 PRO A O 1
ATOM 1814 N N . SER A 1 228 ? -22.128 9.396 37.989 1.00 90.56 228 SER A N 1
ATOM 1815 C CA . SER A 1 228 ? -22.438 7.997 38.289 1.00 90.56 228 SER A CA 1
ATOM 1816 C C . SER A 1 228 ? -21.574 7.053 37.439 1.00 90.56 228 SER A C 1
ATOM 1818 O O . SER A 1 228 ? -21.110 7.455 36.368 1.00 90.56 228 SER A O 1
ATOM 1820 N N . PRO A 1 229 ? -21.393 5.781 37.845 1.00 90.56 229 PRO A N 1
ATOM 1821 C CA . PRO A 1 229 ? -20.667 4.803 37.034 1.00 90.56 229 PRO A CA 1
ATOM 1822 C C . PRO A 1 229 ? -21.195 4.701 35.595 1.00 90.56 229 PRO A C 1
ATOM 1824 O O . PRO A 1 229 ? -20.427 4.689 34.635 1.00 90.56 229 PRO A O 1
ATOM 1827 N N . ASP A 1 230 ? -22.520 4.732 35.430 1.00 93.38 230 ASP A N 1
ATOM 1828 C CA . ASP A 1 230 ? -23.157 4.741 34.115 1.00 93.38 230 ASP A CA 1
ATOM 1829 C C . ASP A 1 230 ? -22.755 5.953 33.266 1.00 93.38 230 ASP A C 1
ATOM 1831 O O . ASP A 1 230 ? -22.508 5.806 32.067 1.00 93.38 230 ASP A O 1
ATOM 1835 N N . ALA A 1 231 ? -22.684 7.136 33.884 1.00 92.62 231 ALA A N 1
ATOM 1836 C CA . ALA A 1 231 ? -22.289 8.366 33.212 1.00 92.62 231 ALA A CA 1
ATOM 1837 C C . ALA A 1 231 ? -20.817 8.326 32.775 1.00 92.62 231 ALA A C 1
ATOM 1839 O O . ALA A 1 231 ? -20.513 8.755 31.667 1.00 92.62 231 ALA A O 1
ATOM 1840 N N . ILE A 1 232 ? -19.923 7.756 33.588 1.00 91.50 232 ILE A N 1
ATOM 1841 C CA . ILE A 1 232 ? -18.494 7.599 33.256 1.00 91.50 232 ILE A CA 1
ATOM 1842 C C . ILE A 1 232 ? -18.305 6.624 32.093 1.00 91.50 232 ILE A C 1
ATOM 1844 O O . ILE A 1 232 ? -17.591 6.927 31.139 1.00 91.50 232 ILE A O 1
ATOM 1848 N N . ILE A 1 233 ? -19.007 5.485 32.107 1.00 93.88 233 ILE A N 1
ATOM 1849 C CA . ILE A 1 233 ? -19.025 4.563 30.960 1.00 93.88 233 ILE A CA 1
ATOM 1850 C C . ILE A 1 233 ? -19.559 5.280 29.707 1.00 93.88 233 ILE A C 1
ATOM 1852 O O . ILE A 1 233 ? -19.040 5.079 28.607 1.00 93.88 233 ILE A O 1
ATOM 1856 N N . GLY A 1 234 ? -20.562 6.151 29.864 1.00 95.19 234 GLY A N 1
ATOM 1857 C CA . GLY A 1 234 ? -21.048 7.036 28.803 1.00 95.19 234 GLY A CA 1
ATOM 1858 C C . GLY A 1 234 ? -19.952 7.946 28.240 1.00 95.19 234 GLY A C 1
ATOM 1859 O O . GLY A 1 234 ? -19.750 7.969 27.029 1.00 95.19 234 GLY A O 1
ATOM 1860 N N . GLN A 1 235 ? -19.185 8.613 29.106 1.00 92.88 235 GLN A N 1
ATOM 1861 C CA . GLN A 1 235 ? -18.063 9.470 28.705 1.00 92.88 235 GLN A CA 1
ATOM 1862 C C . GLN A 1 235 ? -16.969 8.692 27.962 1.00 92.88 235 GLN A C 1
ATOM 1864 O O . GLN A 1 235 ? -16.474 9.161 26.936 1.00 92.88 235 GLN A O 1
ATOM 1869 N N . PHE A 1 236 ? -16.621 7.486 28.421 1.00 92.75 236 PHE A N 1
ATOM 1870 C CA . PHE A 1 236 ? -15.678 6.616 27.713 1.00 92.75 236 PHE A CA 1
ATOM 1871 C C . PHE A 1 236 ? -16.190 6.232 26.319 1.00 92.75 236 PHE A C 1
ATOM 1873 O O . PHE A 1 236 ? -15.462 6.337 25.330 1.00 92.75 236 PHE A O 1
ATOM 1880 N N . ASN A 1 237 ? -17.457 5.825 26.217 1.00 95.06 237 ASN A N 1
ATOM 1881 C CA . ASN A 1 237 ? -18.082 5.516 24.934 1.00 95.06 237 ASN A CA 1
ATOM 1882 C C . ASN A 1 237 ? -18.039 6.729 23.991 1.00 95.06 237 ASN A C 1
ATOM 1884 O O . ASN A 1 237 ? -17.661 6.589 22.827 1.00 95.06 237 ASN A O 1
ATOM 1888 N N . ASP A 1 238 ? -18.361 7.924 24.484 1.00 95.25 238 ASP A N 1
ATOM 1889 C CA . ASP A 1 238 ? -18.316 9.159 23.697 1.00 95.25 238 ASP A CA 1
ATOM 1890 C C . ASP A 1 238 ? -16.885 9.521 23.270 1.00 95.25 238 ASP A C 1
ATOM 1892 O O . ASP A 1 238 ? -16.667 9.938 22.127 1.00 95.25 238 ASP A O 1
ATOM 1896 N N . TYR A 1 239 ? -15.890 9.269 24.126 1.00 92.56 239 TYR A N 1
ATOM 1897 C CA . TYR A 1 239 ? -14.474 9.394 23.781 1.00 92.56 239 TYR A CA 1
ATOM 1898 C C . TYR A 1 239 ? -14.079 8.467 22.617 1.00 92.56 239 TYR A C 1
ATOM 1900 O O . TYR A 1 239 ? -13.443 8.911 21.652 1.00 92.56 239 TYR A O 1
ATOM 1908 N N . VAL A 1 240 ? -14.487 7.192 22.669 1.00 91.19 240 VAL A N 1
ATOM 1909 C CA . VAL A 1 240 ? -14.202 6.206 21.612 1.00 91.19 240 VAL A CA 1
ATOM 1910 C C . VAL A 1 240 ? -14.878 6.601 20.294 1.00 91.19 240 VAL A C 1
ATOM 1912 O O . VAL A 1 240 ? -14.229 6.611 19.243 1.00 91.19 240 VAL A O 1
ATOM 1915 N N . ARG A 1 241 ? -16.163 6.976 20.346 1.00 94.75 241 ARG A N 1
ATOM 1916 C CA . ARG A 1 241 ? -16.976 7.360 19.177 1.00 94.75 241 ARG A CA 1
ATOM 1917 C C . ARG A 1 241 ? -16.521 8.674 18.537 1.00 94.75 241 ARG A C 1
ATOM 1919 O O . ARG A 1 241 ? -16.637 8.845 17.319 1.00 94.75 241 ARG A O 1
ATOM 1926 N N . GLY A 1 242 ? -16.037 9.611 19.350 1.00 95.38 242 GLY A N 1
ATOM 1927 C CA . GLY A 1 242 ? -15.637 10.953 18.942 1.00 95.38 242 GLY A CA 1
ATOM 1928 C C . GLY A 1 242 ? -14.116 11.093 18.801 1.00 95.38 242 GLY A C 1
ATOM 1929 O O . GLY A 1 242 ? -13.589 10.731 17.743 1.00 95.38 242 GLY A O 1
ATOM 1930 N N . PRO A 1 243 ? -13.413 11.639 19.812 1.00 93.56 243 PRO A N 1
ATOM 1931 C CA . PRO A 1 243 ? -11.981 11.942 19.762 1.00 93.56 243 PRO A CA 1
ATOM 1932 C C . PRO A 1 243 ? -11.092 10.809 19.240 1.00 93.56 243 PRO A C 1
ATOM 1934 O O . PRO A 1 243 ? -10.292 11.032 18.331 1.00 93.56 243 PRO A O 1
ATOM 1937 N N . LEU A 1 244 ? -11.231 9.585 19.763 1.00 87.75 244 LEU A N 1
ATOM 1938 C CA . LEU A 1 244 ? -10.365 8.471 19.367 1.00 87.75 244 LEU A CA 1
ATOM 1939 C C . LEU A 1 244 ? -10.571 8.098 17.895 1.00 87.75 244 LEU A C 1
ATOM 1941 O O . LEU A 1 244 ? -9.601 7.974 17.146 1.00 87.75 244 LEU A O 1
ATOM 1945 N N . ARG A 1 245 ? -11.830 7.974 17.458 1.00 90.44 245 ARG A N 1
ATOM 1946 C CA . ARG A 1 245 ? -12.177 7.712 16.054 1.00 90.44 245 ARG A CA 1
ATOM 1947 C C . ARG A 1 245 ? -11.665 8.813 15.127 1.00 90.44 245 ARG A C 1
ATOM 1949 O O . ARG A 1 245 ? -11.139 8.510 14.061 1.00 90.44 245 ARG A O 1
ATOM 1956 N N . GLN A 1 246 ? -11.809 10.080 15.516 1.00 91.56 246 GLN A N 1
ATOM 1957 C CA . GLN A 1 246 ? -11.331 11.219 14.727 1.00 91.56 246 GLN A CA 1
ATOM 1958 C C . GLN A 1 246 ? -9.806 11.218 14.603 1.00 91.56 246 GLN A C 1
ATOM 1960 O O . GLN A 1 246 ? -9.292 11.389 13.501 1.00 91.56 246 GLN A O 1
ATOM 1965 N N . ASN A 1 247 ? -9.087 10.955 15.695 1.00 87.88 247 ASN A N 1
ATOM 1966 C CA . ASN A 1 247 ? -7.631 10.824 15.680 1.00 87.88 247 ASN A CA 1
ATOM 1967 C C . ASN A 1 247 ? -7.182 9.656 14.797 1.00 87.88 247 ASN A C 1
ATOM 1969 O O . ASN A 1 247 ? -6.239 9.795 14.017 1.00 87.88 247 ASN A O 1
ATOM 1973 N N . LEU A 1 248 ? -7.889 8.524 14.865 1.00 85.06 248 LEU A N 1
ATOM 1974 C CA . LEU A 1 248 ? -7.611 7.372 14.015 1.00 85.06 248 LEU A CA 1
ATOM 1975 C C . LEU A 1 248 ? -7.848 7.700 12.534 1.00 85.06 248 LEU A C 1
ATOM 1977 O O . LEU A 1 248 ? -6.988 7.409 11.708 1.00 85.06 248 LEU A O 1
ATOM 1981 N N . ALA A 1 249 ? -8.959 8.360 12.202 1.00 87.88 249 ALA A N 1
ATOM 1982 C CA . ALA A 1 249 ? -9.264 8.806 10.843 1.00 87.88 249 ALA A CA 1
ATOM 1983 C C . ALA A 1 249 ? -8.287 9.886 10.343 1.00 87.88 249 ALA A C 1
ATOM 1985 O O . ALA A 1 249 ? -7.953 9.914 9.163 1.00 87.88 249 ALA A O 1
ATOM 1986 N N . ALA A 1 250 ? -7.782 10.758 11.217 1.00 86.88 250 ALA A N 1
ATOM 1987 C CA . ALA A 1 250 ? -6.757 11.737 10.864 1.00 86.88 250 ALA A CA 1
ATOM 1988 C C . ALA A 1 250 ? -5.400 11.068 10.583 1.00 86.88 250 ALA A C 1
ATOM 1990 O O . ALA A 1 250 ? -4.675 11.491 9.682 1.00 86.88 250 ALA A O 1
ATOM 1991 N N . PHE A 1 251 ? -5.062 10.014 11.332 1.00 83.12 251 PHE A N 1
ATOM 1992 C CA . PHE A 1 251 ? -3.794 9.300 11.200 1.00 83.12 251 PHE A CA 1
ATOM 1993 C C . PHE A 1 251 ? -3.781 8.301 10.035 1.00 83.12 251 PHE A C 1
ATOM 1995 O O . PHE A 1 251 ? -2.863 8.311 9.213 1.00 83.12 251 PHE A O 1
ATOM 2002 N N . LEU A 1 252 ? -4.793 7.433 9.958 1.00 82.62 252 LEU A N 1
ATOM 2003 C CA . LEU A 1 252 ? -4.926 6.413 8.914 1.00 82.62 252 LEU A CA 1
ATOM 2004 C C . LEU A 1 252 ? -5.539 6.961 7.624 1.00 82.62 252 LEU A C 1
ATOM 2006 O O . LEU A 1 252 ? -5.410 6.316 6.585 1.00 82.62 252 LEU A O 1
ATOM 2010 N N . GLY A 1 253 ? -6.173 8.133 7.689 1.00 88.31 253 GLY A N 1
ATOM 2011 C CA . GLY A 1 253 ? -7.023 8.678 6.640 1.00 88.31 253 GLY A CA 1
ATOM 2012 C C . GLY A 1 253 ? -8.426 8.075 6.643 1.00 88.31 253 GLY A C 1
ATOM 2013 O O . GLY A 1 253 ? -8.751 7.179 7.419 1.00 88.31 253 GLY A O 1
ATOM 2014 N N . THR A 1 254 ? -9.267 8.584 5.750 1.00 89.69 254 THR A N 1
ATOM 2015 C CA . THR A 1 254 ? -10.593 8.035 5.457 1.00 89.69 254 THR A CA 1
ATOM 2016 C C . THR A 1 254 ? -10.497 6.717 4.682 1.00 89.69 254 THR A C 1
ATOM 2018 O O . THR A 1 254 ? -9.442 6.330 4.176 1.00 89.69 254 THR A O 1
ATOM 2021 N N . GLU A 1 255 ? -11.626 6.026 4.531 1.00 89.31 255 GLU A N 1
ATOM 2022 C CA . GLU A 1 255 ? -11.737 4.768 3.777 1.00 89.31 255 GLU A CA 1
ATOM 2023 C C . GLU A 1 255 ? -11.147 4.825 2.353 1.00 89.31 255 GLU A C 1
ATOM 2025 O O . GLU A 1 255 ? -10.645 3.818 1.855 1.00 89.31 255 GLU A O 1
ATOM 2030 N N . ASP A 1 256 ? -11.121 5.993 1.714 1.00 89.25 256 ASP A N 1
ATOM 2031 C CA . ASP A 1 256 ? -10.595 6.237 0.365 1.00 89.25 256 ASP A CA 1
ATOM 2032 C C . ASP A 1 256 ? -9.147 6.741 0.333 1.00 89.25 256 ASP A C 1
ATOM 2034 O O . ASP A 1 256 ? -8.576 6.958 -0.736 1.00 89.25 256 ASP A O 1
ATOM 2038 N N . TYR A 1 257 ? -8.534 6.913 1.499 1.00 89.75 257 TYR A N 1
ATOM 2039 C CA . TYR A 1 257 ? -7.161 7.362 1.613 1.00 89.75 257 TYR A CA 1
ATOM 2040 C C . TYR A 1 257 ? -6.197 6.178 1.639 1.00 89.75 257 TYR A C 1
ATOM 2042 O O . TYR A 1 257 ? -6.396 5.180 2.336 1.00 89.75 257 TYR A O 1
ATOM 2050 N N . ILE A 1 258 ? -5.116 6.298 0.879 1.00 86.94 258 ILE A N 1
ATOM 2051 C CA . ILE A 1 258 ? -3.945 5.434 0.967 1.00 86.94 258 ILE A CA 1
ATOM 2052 C C . ILE A 1 258 ? -2.741 6.334 1.213 1.00 86.94 258 ILE A C 1
ATOM 2054 O O . ILE A 1 258 ? -2.572 7.359 0.550 1.00 86.94 258 ILE A O 1
ATOM 2058 N N . SER A 1 259 ? -1.917 5.990 2.204 1.00 86.75 259 SER A N 1
ATOM 2059 C CA . SER A 1 259 ? -0.771 6.838 2.515 1.00 86.75 259 SER A CA 1
ATOM 2060 C C . SER A 1 259 ? 0.275 6.765 1.390 1.00 86.75 259 SER A C 1
ATOM 2062 O O . SER A 1 259 ? 0.533 5.676 0.862 1.00 86.75 259 SER A O 1
ATOM 2064 N N . PRO A 1 260 ? 0.948 7.880 1.051 1.00 85.88 260 PRO A N 1
ATOM 2065 C CA . PRO A 1 260 ? 2.021 7.872 0.055 1.00 85.88 260 PRO A CA 1
ATOM 2066 C C . PRO A 1 260 ? 3.151 6.897 0.404 1.00 85.88 260 PRO A C 1
ATOM 2068 O O . PRO A 1 260 ? 3.732 6.271 -0.475 1.00 85.88 260 PRO A O 1
ATOM 2071 N N . LYS A 1 261 ? 3.426 6.708 1.702 1.00 86.50 261 LYS A N 1
ATOM 2072 C CA . LYS A 1 261 ? 4.428 5.748 2.188 1.00 86.50 261 LYS A CA 1
ATOM 2073 C C . LYS A 1 261 ? 4.072 4.311 1.808 1.00 86.50 261 LYS A C 1
ATOM 2075 O O . LYS A 1 261 ? 4.952 3.573 1.382 1.00 86.50 261 LYS A O 1
ATOM 2080 N N . MET A 1 262 ? 2.798 3.931 1.936 1.00 85.06 262 MET A N 1
ATOM 2081 C CA . MET A 1 262 ? 2.332 2.606 1.517 1.00 85.06 262 MET A CA 1
ATOM 2082 C C . MET A 1 262 ? 2.402 2.441 0.000 1.00 85.06 262 MET A C 1
ATOM 2084 O O . MET A 1 262 ? 2.805 1.381 -0.458 1.00 85.06 262 MET A O 1
ATOM 2088 N N . CYS A 1 263 ? 2.096 3.491 -0.770 1.00 88.56 263 CYS A N 1
ATOM 2089 C CA . CYS A 1 263 ? 2.253 3.458 -2.227 1.00 88.56 263 CYS A CA 1
ATOM 2090 C C . CYS A 1 263 ? 3.720 3.236 -2.625 1.00 88.56 263 CYS A C 1
ATOM 2092 O O . CYS A 1 263 ? 3.996 2.386 -3.459 1.00 88.56 263 CYS A O 1
ATOM 2094 N N . ILE A 1 264 ? 4.669 3.926 -1.977 1.00 88.19 264 ILE A N 1
ATOM 2095 C CA . ILE A 1 264 ? 6.110 3.728 -2.217 1.00 88.19 264 ILE A CA 1
ATOM 2096 C C . ILE A 1 264 ? 6.517 2.279 -1.931 1.00 88.19 264 ILE A C 1
ATOM 2098 O O . ILE A 1 264 ? 7.190 1.664 -2.753 1.00 88.19 264 ILE A O 1
ATOM 2102 N N . VAL A 1 265 ? 6.089 1.724 -0.791 1.00 88.44 265 VAL A N 1
ATOM 2103 C CA . VAL A 1 265 ? 6.376 0.327 -0.427 1.00 88.44 265 VAL A CA 1
ATOM 2104 C C . VAL A 1 265 ? 5.781 -0.649 -1.446 1.00 88.44 265 VAL A C 1
ATOM 2106 O O . VAL A 1 265 ? 6.482 -1.568 -1.855 1.00 88.44 265 VAL A O 1
ATOM 2109 N N . ALA A 1 266 ? 4.539 -0.430 -1.888 1.00 85.19 266 ALA A N 1
ATOM 2110 C CA . ALA A 1 266 ? 3.889 -1.257 -2.906 1.00 85.19 266 ALA A CA 1
ATOM 2111 C C . ALA A 1 266 ? 4.635 -1.203 -4.249 1.00 85.19 266 ALA A C 1
ATOM 2113 O O . ALA A 1 266 ? 4.897 -2.242 -4.841 1.00 85.19 266 ALA A O 1
ATOM 2114 N N . THR A 1 267 ? 5.096 -0.018 -4.672 1.00 88.88 267 THR A N 1
ATOM 2115 C CA . THR A 1 267 ? 5.871 0.113 -5.917 1.00 88.88 267 THR A CA 1
ATOM 2116 C C . THR A 1 267 ? 7.283 -0.463 -5.836 1.00 88.88 267 THR A C 1
ATOM 2118 O O . THR A 1 267 ? 7.893 -0.672 -6.876 1.00 88.88 267 THR A O 1
ATOM 2121 N N . LEU A 1 268 ? 7.843 -0.709 -4.646 1.00 90.75 268 LEU A N 1
ATOM 2122 C CA . LEU A 1 268 ? 9.268 -1.021 -4.472 1.00 90.75 268 LEU A CA 1
ATOM 2123 C C . LEU A 1 268 ? 9.790 -2.173 -5.366 1.00 90.75 268 LEU A C 1
ATOM 2125 O O . LEU A 1 268 ? 10.848 -1.988 -5.969 1.00 90.75 268 LEU A O 1
ATOM 2129 N N . PRO A 1 269 ? 9.084 -3.314 -5.530 1.00 89.81 269 PRO A N 1
ATOM 2130 C CA . PRO A 1 269 ? 9.504 -4.364 -6.462 1.00 89.81 269 PRO A CA 1
ATOM 2131 C C . PRO A 1 269 ? 9.649 -3.861 -7.901 1.00 89.81 269 PRO A C 1
ATOM 2133 O O . PRO A 1 269 ? 10.595 -4.232 -8.591 1.00 89.81 269 PRO A O 1
ATOM 2136 N N . ILE A 1 270 ? 8.755 -2.966 -8.329 1.00 88.94 270 ILE A N 1
ATOM 2137 C CA . ILE A 1 270 ? 8.770 -2.378 -9.669 1.00 88.94 270 ILE A CA 1
ATOM 2138 C C . ILE A 1 270 ? 9.984 -1.470 -9.845 1.00 88.94 270 ILE A C 1
ATOM 2140 O O . ILE A 1 270 ? 10.605 -1.531 -10.892 1.00 88.94 270 ILE A O 1
ATOM 2144 N N . TRP A 1 271 ? 10.413 -0.710 -8.832 1.00 92.88 271 TRP A N 1
ATOM 2145 C CA . TRP A 1 271 ? 11.654 0.080 -8.935 1.00 92.88 271 TRP A CA 1
ATOM 2146 C C . TRP A 1 271 ? 12.874 -0.801 -9.222 1.00 92.88 271 TRP A C 1
ATOM 2148 O O . TRP A 1 271 ? 13.712 -0.458 -10.057 1.00 92.88 271 TRP A O 1
ATOM 2158 N N . PHE A 1 272 ? 12.977 -1.940 -8.536 1.00 94.62 272 PHE A N 1
ATOM 2159 C CA . PHE A 1 272 ? 14.087 -2.867 -8.735 1.00 94.62 272 PHE A CA 1
ATOM 2160 C C . PHE A 1 272 ? 13.994 -3.602 -10.069 1.00 94.62 272 PHE A C 1
ATOM 2162 O O . PHE A 1 272 ? 15.001 -3.725 -10.764 1.00 94.62 272 PHE A O 1
ATOM 2169 N N . GLN A 1 273 ? 12.794 -4.027 -10.463 1.00 92.19 273 GLN A N 1
ATOM 2170 C CA . GLN A 1 273 ? 12.564 -4.618 -11.777 1.00 92.19 273 GLN A CA 1
ATOM 2171 C C . GLN A 1 273 ? 12.901 -3.625 -12.896 1.00 92.19 273 GLN A C 1
ATOM 2173 O O . GLN A 1 273 ? 13.627 -3.966 -13.822 1.00 92.19 273 GLN A O 1
ATOM 2178 N N . SER A 1 274 ? 12.445 -2.380 -12.784 1.00 92.50 274 SER A N 1
ATOM 2179 C CA . SER A 1 274 ? 12.756 -1.293 -13.709 1.00 92.50 274 SER A CA 1
ATOM 2180 C C . SER A 1 274 ? 14.257 -1.070 -13.851 1.00 92.50 274 SER A C 1
ATOM 2182 O O . SER A 1 274 ? 14.762 -0.926 -14.963 1.00 92.50 274 SER A O 1
ATOM 2184 N N . LEU A 1 275 ? 14.993 -1.080 -12.736 1.00 95.62 275 LEU A N 1
ATOM 2185 C CA . LEU A 1 275 ? 16.449 -0.972 -12.762 1.00 95.62 275 LEU A CA 1
ATOM 2186 C C . LEU A 1 275 ? 17.092 -2.162 -13.468 1.00 95.62 275 LEU A C 1
ATOM 2188 O O . LEU A 1 275 ? 18.025 -1.978 -14.247 1.00 95.62 275 LEU A O 1
ATOM 2192 N N . MET A 1 276 ? 16.577 -3.366 -13.226 1.00 95.12 276 MET A N 1
ATOM 2193 C CA . MET A 1 276 ? 17.022 -4.556 -13.934 1.00 95.12 276 MET A CA 1
ATOM 2194 C C . MET A 1 276 ? 16.784 -4.419 -15.442 1.00 95.12 276 MET A C 1
ATOM 2196 O O . MET A 1 276 ? 17.722 -4.677 -16.183 1.00 95.12 276 MET A O 1
ATOM 2200 N N . CYS A 1 277 ? 15.612 -3.960 -15.897 1.00 92.19 277 CYS A N 1
ATOM 2201 C CA . CYS A 1 277 ? 15.319 -3.761 -17.325 1.00 92.19 277 CYS A CA 1
ATOM 2202 C C . CYS A 1 277 ? 16.273 -2.752 -17.986 1.00 92.19 277 CYS A C 1
ATOM 2204 O O . CYS A 1 277 ? 16.770 -2.982 -19.088 1.00 92.19 277 CYS A O 1
ATOM 2206 N N . VAL A 1 278 ? 16.592 -1.654 -17.290 1.00 94.69 278 VAL A N 1
ATOM 2207 C CA . VAL A 1 278 ? 17.561 -0.655 -17.772 1.00 94.69 278 VAL A CA 1
ATOM 2208 C C . VAL A 1 278 ? 18.957 -1.265 -17.911 1.00 94.69 278 VAL A C 1
ATOM 2210 O O . VAL A 1 278 ? 19.630 -1.038 -18.915 1.00 94.69 278 VAL A O 1
ATOM 2213 N N . LEU A 1 279 ? 19.399 -2.036 -16.913 1.00 96.06 279 LEU A N 1
ATOM 2214 C CA . LEU A 1 279 ? 20.735 -2.636 -16.888 1.00 96.06 279 LEU A CA 1
ATOM 2215 C C . LEU A 1 279 ? 20.866 -3.877 -17.778 1.00 96.06 279 LEU A C 1
ATOM 2217 O O . LEU A 1 279 ? 21.973 -4.180 -18.209 1.00 96.06 279 LEU A O 1
ATOM 2221 N N . SER A 1 280 ? 19.771 -4.589 -18.049 1.00 95.19 280 SER A N 1
ATOM 2222 C CA . SER A 1 280 ? 19.746 -5.768 -18.918 1.00 95.19 280 SER A CA 1
ATOM 2223 C C . SER A 1 280 ? 19.531 -5.429 -20.390 1.00 95.19 280 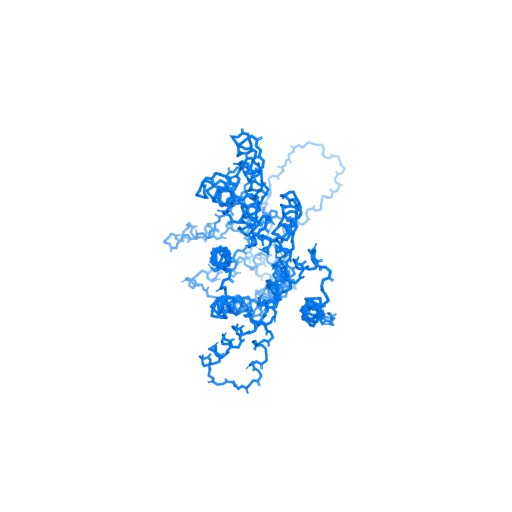SER A C 1
ATOM 2225 O O . SER A 1 280 ? 19.554 -6.338 -21.214 1.00 95.19 280 SER A O 1
ATOM 2227 N N . CYS A 1 281 ? 19.294 -4.156 -20.727 1.00 94.44 281 CYS A N 1
ATOM 2228 C CA . CYS A 1 281 ? 18.965 -3.720 -22.083 1.00 94.44 281 CYS A CA 1
ATOM 2229 C C . CYS A 1 281 ? 17.830 -4.557 -22.709 1.00 94.44 281 CYS A C 1
ATOM 2231 O O . CYS A 1 281 ? 17.932 -4.984 -23.857 1.00 94.44 281 CYS A O 1
ATOM 2233 N N . ASP A 1 282 ? 16.756 -4.785 -21.946 1.00 87.31 282 ASP A N 1
ATOM 2234 C CA . ASP A 1 282 ? 15.603 -5.627 -22.315 1.00 87.31 282 ASP A CA 1
ATOM 2235 C C . ASP A 1 282 ? 15.958 -7.109 -22.583 1.00 87.31 282 ASP A C 1
ATOM 2237 O O . ASP A 1 282 ? 15.244 -7.837 -23.267 1.00 87.31 282 ASP A O 1
ATOM 2241 N N . GLY A 1 283 ? 17.067 -7.593 -22.010 1.00 87.69 283 GLY A N 1
ATOM 2242 C CA . GLY A 1 283 ? 17.507 -8.989 -22.118 1.00 87.69 283 GLY A CA 1
ATOM 2243 C C . GLY A 1 283 ? 18.246 -9.333 -23.416 1.00 87.69 283 GLY A C 1
ATOM 2244 O O . GLY A 1 283 ? 18.558 -10.504 -23.639 1.00 87.69 283 GLY A O 1
ATOM 2245 N N . ALA A 1 284 ? 18.546 -8.337 -24.253 1.00 90.50 284 ALA A N 1
ATOM 2246 C CA . ALA A 1 284 ? 19.366 -8.465 -25.456 1.00 90.50 284 ALA A CA 1
ATOM 2247 C C . ALA A 1 284 ? 20.653 -7.624 -25.342 1.00 90.50 284 ALA A C 1
ATOM 2249 O O . ALA A 1 284 ? 20.872 -6.911 -24.362 1.00 90.50 284 ALA A O 1
ATOM 2250 N N . SER A 1 285 ? 21.539 -7.702 -26.344 1.00 95.00 285 SER A N 1
ATOM 2251 C CA . SER A 1 285 ? 22.706 -6.816 -26.372 1.00 95.00 285 SER A CA 1
ATOM 2252 C C . SER A 1 285 ? 22.248 -5.362 -26.497 1.00 95.00 285 SER A C 1
ATOM 2254 O O . SER A 1 285 ? 21.381 -5.044 -27.309 1.00 95.00 285 SER A O 1
ATOM 2256 N N . CYS A 1 286 ? 22.854 -4.459 -25.724 1.00 96.19 286 CYS A N 1
ATOM 2257 C CA . CYS A 1 286 ? 22.451 -3.051 -25.725 1.00 96.19 286 CYS A CA 1
ATOM 2258 C C . CYS A 1 286 ? 22.550 -2.396 -27.106 1.00 96.19 286 CYS A C 1
ATOM 2260 O O . CYS A 1 286 ? 21.761 -1.512 -27.417 1.00 96.19 286 CYS A O 1
ATOM 2262 N N . GLU A 1 287 ? 23.500 -2.832 -27.937 1.00 97.25 287 GLU A N 1
ATOM 2263 C CA . GLU A 1 287 ? 23.620 -2.381 -29.325 1.00 97.25 287 GLU A CA 1
ATOM 2264 C C . GLU A 1 287 ? 22.406 -2.792 -30.161 1.00 97.25 287 GLU A C 1
ATOM 2266 O O . GLU A 1 287 ? 21.859 -1.967 -30.889 1.00 97.25 287 GLU A O 1
ATOM 2271 N N . ARG A 1 288 ? 21.936 -4.037 -30.007 1.00 95.75 288 ARG A N 1
ATOM 2272 C CA . ARG A 1 288 ? 20.752 -4.530 -30.707 1.00 95.75 288 ARG A CA 1
ATOM 2273 C C . ARG A 1 288 ? 19.492 -3.829 -30.220 1.00 95.75 288 ARG A C 1
ATOM 2275 O O . ARG A 1 288 ? 18.763 -3.314 -31.051 1.00 95.75 288 ARG A O 1
ATOM 2282 N N . SER A 1 289 ? 19.272 -3.725 -28.910 1.00 94.81 289 SER A N 1
ATOM 2283 C CA . SER A 1 289 ? 18.087 -3.042 -28.369 1.00 94.81 289 SER A CA 1
ATOM 2284 C C . SER A 1 289 ? 18.058 -1.556 -28.747 1.00 94.81 289 SER A C 1
ATOM 2286 O O . SER A 1 289 ? 17.006 -1.018 -29.091 1.00 94.81 289 SER A O 1
ATOM 2288 N N . ALA A 1 290 ? 19.221 -0.893 -28.753 1.00 94.94 29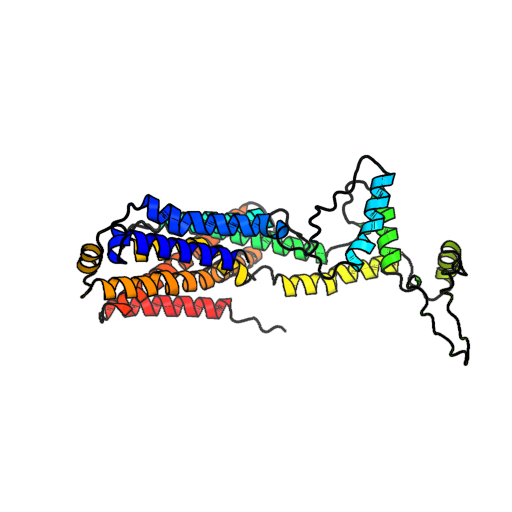0 ALA A N 1
ATOM 2289 C CA . ALA A 1 290 ? 19.338 0.483 -29.224 1.00 94.94 290 ALA A CA 1
ATOM 2290 C C . ALA A 1 290 ? 19.051 0.592 -30.731 1.00 94.94 290 ALA A C 1
ATOM 2292 O O . ALA A 1 290 ? 18.290 1.465 -31.135 1.00 94.94 290 ALA A O 1
ATOM 2293 N N . SER A 1 291 ? 19.613 -0.298 -31.554 1.00 95.44 291 SER A N 1
ATOM 2294 C CA . SER A 1 291 ? 19.397 -0.315 -33.007 1.00 95.44 291 SER A CA 1
ATOM 2295 C C . SER A 1 291 ? 17.945 -0.630 -33.378 1.00 95.44 291 SER A C 1
ATOM 2297 O O . SER A 1 291 ? 17.361 0.080 -34.193 1.00 95.44 291 SER A O 1
ATOM 2299 N N . ASP A 1 292 ? 17.348 -1.654 -32.766 1.00 92.75 292 ASP A N 1
ATOM 2300 C CA . ASP A 1 292 ? 15.961 -2.079 -32.994 1.00 92.75 292 ASP A CA 1
ATOM 2301 C C . ASP A 1 292 ? 14.981 -0.980 -32.553 1.00 92.75 292 ASP A C 1
ATOM 2303 O O . ASP A 1 292 ? 13.975 -0.725 -33.212 1.00 92.75 292 ASP A O 1
ATOM 2307 N N . GLY A 1 293 ? 15.323 -0.255 -31.482 1.00 89.12 293 GLY A N 1
ATOM 2308 C CA . GLY A 1 293 ? 14.600 0.933 -31.046 1.00 89.12 293 GLY A CA 1
ATOM 2309 C C . GLY A 1 293 ? 14.876 2.193 -31.873 1.00 89.12 293 GLY A C 1
ATOM 2310 O O . GLY A 1 293 ? 14.239 3.204 -31.615 1.00 89.12 293 GLY A O 1
ATOM 2311 N N . GLY A 1 294 ? 15.806 2.168 -32.836 1.00 92.00 294 GLY A N 1
ATOM 2312 C CA . GLY A 1 294 ? 16.179 3.306 -33.689 1.00 92.00 294 GLY A CA 1
ATOM 2313 C C . GLY A 1 294 ? 17.054 4.376 -33.020 1.00 92.00 294 GLY A C 1
ATOM 2314 O O . GLY A 1 294 ? 17.155 5.497 -33.523 1.00 92.00 294 GLY A O 1
ATOM 2315 N N . TYR A 1 295 ? 17.639 4.088 -31.858 1.00 91.06 295 TYR A N 1
ATOM 2316 C CA . TYR A 1 295 ? 18.438 5.042 -31.092 1.00 91.06 295 TYR A CA 1
ATOM 2317 C C . TYR A 1 295 ? 19.781 5.316 -31.771 1.00 91.06 295 TYR A C 1
ATOM 2319 O O . TYR A 1 295 ? 20.443 4.408 -32.269 1.00 91.06 295 TYR A O 1
ATOM 2327 N N . ALA A 1 296 ? 20.239 6.572 -31.725 1.00 94.12 296 ALA A N 1
ATOM 2328 C CA . ALA A 1 296 ? 21.512 6.958 -32.337 1.00 94.12 296 ALA A CA 1
ATOM 2329 C C . ALA A 1 296 ? 22.734 6.424 -31.567 1.00 94.12 296 ALA A C 1
ATOM 2331 O O . ALA A 1 296 ? 23.842 6.392 -32.099 1.00 94.12 296 ALA A O 1
ATOM 2332 N N . SER A 1 297 ? 22.561 6.042 -30.296 1.00 95.44 297 SER A N 1
ATOM 2333 C CA . SER A 1 297 ? 23.612 5.438 -29.474 1.00 95.44 297 SER A CA 1
ATOM 2334 C C . SER A 1 297 ? 23.040 4.614 -28.318 1.00 95.44 297 SER A C 1
ATOM 2336 O O . SER A 1 297 ? 21.927 4.865 -27.849 1.00 95.44 297 SER A O 1
ATOM 2338 N N . ILE A 1 298 ? 23.852 3.693 -27.788 1.00 95.81 298 ILE A N 1
ATOM 2339 C CA . ILE A 1 298 ? 23.533 2.904 -26.587 1.00 95.81 298 ILE A CA 1
ATOM 2340 C C . ILE A 1 298 ? 23.258 3.810 -25.378 1.00 95.81 298 ILE A C 1
ATOM 2342 O O . ILE A 1 298 ? 22.321 3.571 -24.622 1.00 95.81 298 ILE A O 1
ATOM 2346 N N . TYR A 1 299 ? 24.036 4.882 -25.199 1.00 93.62 299 TYR A N 1
ATOM 2347 C CA . TYR A 1 299 ? 23.848 5.809 -24.079 1.00 93.62 299 TYR A CA 1
ATOM 2348 C C . TYR A 1 299 ? 22.503 6.531 -24.145 1.00 93.62 299 TYR A C 1
ATOM 2350 O O . TYR A 1 299 ? 21.845 6.679 -23.118 1.00 93.62 299 TYR A O 1
ATOM 2358 N N . GLN A 1 300 ? 22.074 6.943 -25.342 1.00 92.19 300 GLN A N 1
ATOM 2359 C CA . GLN A 1 300 ? 20.755 7.543 -25.532 1.00 92.19 300 GLN A CA 1
ATOM 2360 C C . GLN A 1 300 ? 19.651 6.551 -25.148 1.00 92.19 300 GLN A C 1
ATOM 2362 O O . GLN A 1 300 ? 18.756 6.912 -24.391 1.00 92.19 300 GLN A O 1
ATOM 2367 N N . TYR A 1 301 ? 19.755 5.299 -25.603 1.00 92.12 301 TYR A N 1
ATOM 2368 C CA . TYR A 1 301 ? 18.833 4.225 -25.228 1.00 92.12 301 TYR A CA 1
ATOM 2369 C C . TYR A 1 301 ? 18.771 4.023 -23.706 1.00 92.12 301 TYR A C 1
ATOM 2371 O O . TYR A 1 301 ? 17.692 4.077 -23.116 1.00 92.12 301 TYR A O 1
ATOM 2379 N N . MET A 1 302 ? 19.924 3.867 -23.047 1.00 93.56 302 MET A N 1
ATOM 2380 C CA . MET A 1 302 ? 19.989 3.633 -21.602 1.00 93.56 302 MET A CA 1
ATOM 2381 C C . MET A 1 302 ? 19.443 4.808 -20.786 1.00 93.56 302 MET A C 1
ATOM 2383 O O . MET A 1 302 ? 18.727 4.581 -19.815 1.00 93.56 302 MET A O 1
ATOM 2387 N N . ILE A 1 303 ? 19.748 6.056 -21.163 1.00 91.38 303 ILE A N 1
ATOM 2388 C CA . ILE A 1 303 ? 19.223 7.249 -20.477 1.00 91.38 303 ILE A CA 1
ATOM 2389 C C . ILE A 1 303 ? 17.705 7.331 -20.643 1.00 91.38 303 ILE A C 1
ATOM 2391 O O . ILE A 1 303 ? 16.998 7.534 -19.657 1.00 91.38 303 ILE A O 1
ATOM 2395 N N . THR A 1 304 ? 17.194 7.141 -21.861 1.00 88.88 304 THR A N 1
ATOM 2396 C CA . THR A 1 304 ? 15.752 7.177 -22.127 1.00 88.88 304 THR A CA 1
ATOM 2397 C C . THR A 1 304 ? 15.022 6.089 -21.346 1.00 88.88 304 THR A C 1
ATOM 2399 O O . THR A 1 304 ? 14.051 6.386 -20.647 1.00 88.88 304 THR A O 1
ATOM 2402 N N . ASN A 1 305 ? 15.525 4.852 -21.370 1.00 90.56 305 ASN A N 1
ATOM 2403 C CA . ASN A 1 305 ? 14.959 3.769 -20.571 1.00 90.56 305 ASN A CA 1
ATOM 2404 C C . ASN A 1 305 ? 15.078 4.039 -19.068 1.00 90.56 305 ASN A C 1
ATOM 2406 O O . ASN A 1 305 ? 14.134 3.754 -18.340 1.00 90.56 305 ASN A O 1
ATOM 2410 N N . ALA A 1 306 ? 16.173 4.633 -18.585 1.00 92.75 306 ALA A N 1
ATOM 2411 C CA . ALA A 1 306 ? 16.299 5.008 -17.178 1.00 92.75 306 ALA A CA 1
ATOM 2412 C C . ALA A 1 306 ? 15.232 6.030 -16.766 1.00 92.75 306 ALA A C 1
ATOM 2414 O O . ALA A 1 306 ? 14.583 5.852 -15.738 1.00 92.75 306 ALA A O 1
ATOM 2415 N N . VAL A 1 307 ? 14.994 7.066 -17.576 1.00 88.31 307 VAL A N 1
ATOM 2416 C CA . VAL A 1 307 ? 13.937 8.056 -17.314 1.00 88.31 307 VAL A CA 1
ATOM 2417 C C . VAL A 1 307 ? 12.558 7.394 -17.308 1.00 88.31 307 VAL A C 1
ATOM 2419 O O . VAL A 1 307 ? 11.763 7.632 -16.401 1.00 88.31 307 VAL A O 1
ATOM 2422 N N . LEU A 1 308 ? 12.267 6.533 -18.278 1.00 87.94 308 LEU A N 1
ATOM 2423 C CA . LEU A 1 308 ? 10.967 5.869 -18.363 1.00 87.94 308 LEU A CA 1
ATOM 2424 C C . LEU A 1 308 ? 10.741 4.898 -17.202 1.00 87.94 308 LEU A C 1
ATOM 2426 O O . LEU A 1 308 ? 9.746 4.999 -16.489 1.00 87.94 308 LEU A O 1
ATOM 2430 N N . GLN A 1 309 ? 11.688 3.991 -16.982 1.00 90.56 309 GLN A N 1
ATOM 2431 C CA . GLN A 1 309 ? 11.529 2.870 -16.064 1.00 90.56 309 GLN A CA 1
ATOM 2432 C C . GLN A 1 309 ? 11.758 3.266 -14.601 1.00 90.56 309 GLN A C 1
ATOM 2434 O O . GLN A 1 309 ? 11.055 2.766 -13.727 1.00 90.56 309 GLN A O 1
ATOM 2439 N N . LEU A 1 310 ? 12.715 4.153 -14.299 1.00 91.44 310 LEU A N 1
ATOM 2440 C CA . LEU A 1 310 ? 13.058 4.521 -12.913 1.00 91.44 310 LEU A CA 1
ATOM 2441 C C . LEU A 1 310 ? 12.330 5.764 -12.409 1.00 91.44 310 LEU A C 1
ATOM 2443 O O . LEU A 1 310 ? 12.241 5.964 -11.199 1.00 91.44 310 LEU A O 1
ATOM 2447 N N . LEU A 1 311 ? 11.832 6.607 -13.315 1.00 88.31 311 LEU A N 1
ATOM 2448 C CA . LEU A 1 311 ? 11.104 7.817 -12.954 1.00 88.31 311 LEU A CA 1
ATOM 2449 C C . LEU A 1 311 ? 9.636 7.683 -13.359 1.00 88.31 311 LEU A C 1
ATOM 2451 O O . LEU A 1 311 ? 8.768 7.521 -12.505 1.00 88.31 311 LEU A O 1
ATOM 2455 N N . LEU A 1 312 ? 9.334 7.722 -14.653 1.00 87.06 312 LEU A N 1
ATOM 2456 C CA . LEU A 1 312 ? 7.957 7.915 -15.107 1.00 87.06 312 LEU A CA 1
ATOM 2457 C C . LEU A 1 312 ? 7.022 6.771 -14.693 1.00 87.06 312 LEU A C 1
ATOM 2459 O O . LEU A 1 312 ? 5.931 7.049 -14.186 1.00 87.06 312 LEU A O 1
ATOM 2463 N N . LEU A 1 313 ? 7.455 5.515 -14.820 1.00 87.19 313 LEU A N 1
ATOM 2464 C CA . LEU A 1 313 ? 6.653 4.351 -14.447 1.00 87.19 313 LEU A CA 1
ATOM 2465 C C . LEU A 1 313 ? 6.336 4.321 -12.934 1.00 87.19 313 LEU A C 1
ATOM 2467 O O . LEU A 1 313 ? 5.149 4.325 -12.588 1.00 87.19 313 LEU A O 1
ATOM 2471 N N . PRO A 1 314 ? 7.318 4.371 -12.009 1.00 87.44 314 PRO A N 1
ATOM 2472 C CA . PRO A 1 314 ? 7.025 4.403 -10.581 1.00 87.44 314 PRO A CA 1
ATOM 2473 C C . PRO A 1 314 ? 6.162 5.584 -10.144 1.00 87.44 314 PRO A C 1
ATOM 2475 O O . PRO A 1 314 ? 5.235 5.409 -9.354 1.00 87.44 314 PRO A O 1
ATOM 2478 N N . PHE A 1 315 ? 6.424 6.783 -10.673 1.00 85.69 315 PHE A N 1
ATOM 2479 C CA . PHE A 1 315 ? 5.606 7.958 -10.370 1.00 85.69 315 PHE A CA 1
ATOM 2480 C C . PHE A 1 315 ? 4.169 7.806 -10.889 1.00 85.69 315 PHE A C 1
ATOM 2482 O O . PHE A 1 315 ? 3.230 8.207 -10.197 1.00 85.69 315 PHE A O 1
ATOM 2489 N N . GLY A 1 316 ? 3.982 7.172 -12.050 1.00 88.12 316 GLY A N 1
ATOM 2490 C CA . GLY A 1 316 ? 2.665 6.790 -12.558 1.00 88.12 316 GLY A CA 1
ATOM 2491 C C . GLY A 1 316 ? 1.927 5.871 -11.585 1.00 88.12 316 GLY A C 1
ATOM 2492 O O . GLY A 1 316 ? 0.783 6.138 -11.223 1.00 88.12 316 GLY A O 1
ATOM 2493 N N . LEU A 1 317 ? 2.598 4.848 -11.057 1.00 87.62 317 LEU A N 1
ATOM 2494 C CA . LEU A 1 317 ? 1.995 3.903 -10.110 1.00 87.62 317 LEU A CA 1
ATOM 2495 C C . LEU A 1 317 ? 1.632 4.532 -8.759 1.00 87.62 317 LEU A C 1
ATOM 2497 O O . LEU A 1 317 ? 0.561 4.248 -8.218 1.00 87.62 317 LEU A O 1
ATOM 2501 N N . LEU A 1 318 ? 2.455 5.460 -8.252 1.00 88.00 318 LEU A N 1
ATOM 2502 C CA . LEU A 1 318 ? 2.131 6.249 -7.052 1.00 88.00 318 LEU A CA 1
ATOM 2503 C C . LEU A 1 318 ? 0.817 7.031 -7.200 1.00 88.00 318 LEU A C 1
ATOM 2505 O O . LEU A 1 318 ? 0.136 7.292 -6.207 1.00 88.00 318 LEU A O 1
ATOM 2509 N N . ILE A 1 319 ? 0.462 7.399 -8.432 1.00 88.12 319 ILE A N 1
ATOM 2510 C CA . ILE A 1 319 ? -0.789 8.073 -8.775 1.00 88.12 319 ILE A CA 1
ATOM 2511 C C . ILE A 1 319 ? -1.923 7.063 -8.998 1.00 88.12 319 ILE A C 1
ATOM 2513 O O . ILE A 1 319 ? -3.051 7.294 -8.554 1.00 88.12 319 ILE A O 1
ATOM 2517 N N . VAL A 1 320 ? -1.636 5.945 -9.665 1.00 89.69 320 VAL A N 1
ATOM 2518 C CA . VAL A 1 320 ? -2.626 4.925 -10.027 1.00 89.69 320 VAL A CA 1
ATOM 2519 C C . VAL A 1 320 ? -3.244 4.266 -8.795 1.00 89.69 320 VAL A C 1
ATOM 2521 O O . VAL A 1 320 ? -4.462 4.112 -8.769 1.00 89.69 320 VAL A O 1
ATOM 2524 N N . TYR A 1 321 ? -2.492 3.927 -7.742 1.00 90.62 321 TYR A N 1
ATOM 2525 C CA . TYR A 1 321 ? -3.092 3.217 -6.596 1.00 90.62 321 TYR A CA 1
ATOM 2526 C C . TYR A 1 321 ? -4.182 4.008 -5.856 1.00 90.62 321 TYR A C 1
ATOM 2528 O O . TYR A 1 321 ? -5.280 3.468 -5.670 1.00 90.62 321 TYR A O 1
ATOM 2536 N N . PRO A 1 322 ? -3.968 5.282 -5.463 1.00 90.94 322 PRO A N 1
ATOM 2537 C CA . PRO A 1 322 ? -5.055 6.090 -4.917 1.00 90.94 322 PRO A CA 1
ATOM 2538 C C . PRO A 1 322 ? -6.221 6.252 -5.902 1.00 90.94 322 PRO A C 1
ATOM 2540 O O . PRO A 1 322 ? -7.381 6.289 -5.484 1.00 90.94 322 PRO A O 1
ATOM 2543 N N . LEU A 1 323 ? -5.927 6.340 -7.204 1.00 90.62 323 LEU A N 1
ATOM 2544 C CA . LEU A 1 323 ? -6.936 6.494 -8.248 1.00 90.62 323 LEU A CA 1
ATOM 2545 C C . LEU A 1 323 ? -7.839 5.260 -8.348 1.00 90.62 323 LEU A C 1
ATOM 2547 O O . LEU A 1 323 ? -9.061 5.400 -8.339 1.00 90.62 323 LEU A O 1
ATOM 2551 N N . LEU A 1 324 ? -7.248 4.062 -8.370 1.00 92.25 324 LEU A N 1
ATOM 2552 C CA . LEU A 1 324 ? -7.953 2.779 -8.366 1.00 92.25 324 LEU A CA 1
ATOM 2553 C C . LEU A 1 324 ? -8.867 2.661 -7.144 1.00 92.25 324 LEU A C 1
ATOM 2555 O O . LEU A 1 324 ? -10.035 2.287 -7.277 1.00 92.25 324 LEU A O 1
ATOM 2559 N N . LEU A 1 325 ? -8.362 3.026 -5.964 1.00 93.00 325 LEU A N 1
ATOM 2560 C CA . LEU A 1 325 ? -9.123 2.982 -4.722 1.00 93.00 325 LEU A CA 1
ATOM 2561 C C . LEU A 1 325 ? -10.337 3.921 -4.759 1.00 93.00 325 LEU A C 1
ATOM 2563 O O . LEU A 1 325 ? -11.456 3.498 -4.458 1.00 93.00 325 LEU A O 1
ATOM 2567 N N . ARG A 1 326 ? -10.142 5.179 -5.164 1.00 92.88 326 ARG A N 1
ATOM 2568 C CA . ARG A 1 326 ? -11.229 6.165 -5.249 1.00 92.88 326 ARG A CA 1
ATOM 2569 C C . ARG A 1 326 ? -12.239 5.844 -6.336 1.00 92.88 326 ARG A C 1
ATOM 2571 O O . ARG A 1 326 ? -13.437 6.024 -6.129 1.00 92.88 326 ARG A O 1
ATOM 2578 N N . ALA A 1 327 ? -11.784 5.336 -7.476 1.00 92.88 327 ALA A N 1
ATOM 2579 C CA . ALA A 1 327 ? -12.672 4.888 -8.536 1.00 92.88 327 ALA A CA 1
ATOM 2580 C C . ALA A 1 327 ? -13.572 3.740 -8.049 1.00 92.88 327 ALA A C 1
ATOM 2582 O O . ALA A 1 327 ? -14.787 3.786 -8.236 1.00 92.88 327 ALA A O 1
ATOM 2583 N N . ASN A 1 328 ? -13.014 2.766 -7.321 1.00 94.19 328 ASN A N 1
ATOM 2584 C CA . ASN A 1 328 ? -13.796 1.688 -6.710 1.00 94.19 328 ASN A CA 1
ATOM 2585 C C . ASN A 1 328 ? -14.735 2.187 -5.599 1.00 94.19 328 ASN A C 1
ATOM 2587 O O . ASN A 1 328 ? -15.848 1.675 -5.469 1.00 94.19 328 ASN A O 1
ATOM 2591 N N . GLN A 1 329 ? -14.357 3.222 -4.841 1.00 94.25 329 GLN A N 1
ATOM 2592 C CA . GLN A 1 329 ? -15.272 3.875 -3.898 1.00 94.25 329 GLN A CA 1
ATOM 2593 C C . GLN A 1 329 ? -16.446 4.540 -4.628 1.00 94.25 329 GLN A C 1
ATOM 2595 O O . GLN A 1 329 ? -17.594 4.385 -4.210 1.00 94.25 329 GLN A O 1
ATOM 2600 N N . ALA A 1 330 ? -16.188 5.237 -5.738 1.00 93.50 330 ALA A N 1
ATOM 2601 C CA . ALA A 1 330 ? -17.232 5.848 -6.555 1.00 93.50 330 ALA A CA 1
ATOM 2602 C C . ALA A 1 330 ? -18.190 4.790 -7.128 1.00 93.50 330 ALA A C 1
ATOM 2604 O O . ALA A 1 330 ? -19.407 4.966 -7.052 1.00 93.50 330 ALA A O 1
ATOM 2605 N N . VAL A 1 331 ? -17.659 3.660 -7.611 1.00 93.88 331 VAL A N 1
ATOM 2606 C CA . VAL A 1 331 ? -18.454 2.497 -8.045 1.00 93.88 331 VAL A CA 1
ATOM 2607 C C . VAL A 1 331 ? -19.312 1.962 -6.895 1.00 93.88 331 VAL A C 1
ATOM 2609 O O . VAL A 1 331 ? -20.520 1.771 -7.058 1.00 93.88 331 VAL A O 1
ATOM 2612 N N . ALA A 1 332 ? -18.728 1.771 -5.708 1.00 92.88 332 ALA A N 1
ATOM 2613 C CA . ALA A 1 332 ? -19.452 1.298 -4.531 1.00 92.88 332 ALA A CA 1
ATOM 2614 C C . ALA A 1 332 ? -20.582 2.261 -4.120 1.00 92.88 332 ALA A C 1
ATOM 2616 O O . ALA A 1 332 ? -21.693 1.812 -3.829 1.00 92.88 332 ALA A O 1
ATOM 2617 N N . ALA A 1 333 ? -20.329 3.573 -4.144 1.00 91.88 333 ALA A N 1
ATOM 2618 C CA . ALA A 1 333 ? -21.298 4.608 -3.793 1.00 91.88 333 ALA A CA 1
ATOM 2619 C C . ALA A 1 333 ? -22.425 4.753 -4.831 1.00 91.88 333 ALA A C 1
ATOM 2621 O O . ALA A 1 333 ? -23.583 4.935 -4.451 1.00 91.88 333 ALA A O 1
ATOM 2622 N N . ALA A 1 334 ? -22.111 4.654 -6.127 1.00 91.81 334 ALA A N 1
ATOM 2623 C CA . ALA A 1 334 ? -23.095 4.715 -7.206 1.00 91.81 334 ALA A CA 1
ATOM 2624 C C . ALA A 1 334 ? -24.060 3.523 -7.146 1.00 91.81 334 ALA A C 1
ATOM 2626 O O . ALA A 1 334 ? -25.276 3.701 -7.201 1.00 91.81 334 ALA A O 1
ATOM 2627 N N . LEU A 1 335 ? -23.526 2.316 -6.940 1.00 90.88 335 LEU A N 1
ATOM 2628 C CA . LEU A 1 335 ? -24.321 1.088 -6.872 1.00 90.88 335 LEU A CA 1
ATOM 2629 C C . LEU A 1 335 ? -25.091 0.935 -5.549 1.00 90.88 335 LEU A C 1
ATOM 2631 O O . LEU A 1 335 ? -26.060 0.187 -5.492 1.00 90.88 335 LEU A O 1
ATOM 2635 N N . HIS A 1 336 ? -24.712 1.645 -4.481 1.00 86.44 336 HIS A N 1
ATOM 2636 C CA . HIS A 1 336 ? -25.459 1.632 -3.215 1.00 86.44 336 HIS A CA 1
ATOM 2637 C C . HIS A 1 336 ? -26.823 2.338 -3.310 1.00 86.44 336 HIS A C 1
ATOM 2639 O O . HIS A 1 336 ? -27.724 2.036 -2.533 1.00 86.44 336 HIS A O 1
ATOM 2645 N N . ARG A 1 337 ? -27.013 3.271 -4.253 1.00 79.56 337 ARG A N 1
ATOM 2646 C CA . ARG A 1 337 ? -28.280 4.020 -4.393 1.00 79.56 337 ARG A CA 1
ATOM 2647 C C . ARG A 1 337 ? -29.406 3.210 -5.054 1.00 79.56 337 ARG A C 1
ATOM 2649 O O . ARG A 1 337 ? -30.519 3.710 -5.138 1.00 79.56 337 ARG A O 1
ATOM 2656 N N . GLY A 1 338 ? -29.107 1.993 -5.520 1.00 66.38 338 GLY A N 1
ATOM 2657 C CA . GLY A 1 338 ? -29.975 1.168 -6.361 1.00 66.38 338 GLY A CA 1
ATOM 2658 C C . GLY A 1 338 ? -31.161 0.517 -5.648 1.00 66.38 338 GLY A C 1
ATOM 2659 O O . GLY A 1 338 ? -32.289 0.886 -5.927 1.00 66.38 338 GLY A O 1
ATOM 2660 N N . VAL A 1 339 ? -30.958 -0.487 -4.786 1.00 56.75 339 VAL A N 1
ATOM 2661 C CA . VAL A 1 339 ? -32.049 -1.285 -4.177 1.00 56.75 339 VAL A CA 1
ATOM 2662 C C . VAL A 1 339 ? -31.534 -1.982 -2.908 1.00 56.75 339 VAL A C 1
ATOM 2664 O O . VAL A 1 339 ? -30.424 -2.509 -2.901 1.00 56.75 339 VAL A O 1
ATOM 2667 N N . ALA A 1 340 ? -32.339 -2.023 -1.842 1.00 57.03 340 ALA A N 1
ATOM 2668 C CA . ALA A 1 340 ? -31.922 -2.425 -0.493 1.00 57.03 340 ALA A CA 1
ATOM 2669 C C . ALA A 1 340 ? -31.934 -3.940 -0.152 1.00 57.03 340 ALA A C 1
ATOM 2671 O O . ALA A 1 340 ? -31.679 -4.263 1.002 1.00 57.03 340 ALA A O 1
ATOM 2672 N N . SER A 1 341 ? -32.222 -4.892 -1.056 1.00 54.31 341 SER A N 1
ATOM 2673 C CA . SER A 1 341 ? -32.667 -6.233 -0.593 1.00 54.31 341 SER A CA 1
ATOM 2674 C C . SER A 1 341 ? -31.815 -7.478 -0.899 1.00 54.31 341 SER A C 1
ATOM 2676 O O . SER A 1 341 ? -32.206 -8.557 -0.464 1.00 54.31 341 SER A O 1
ATOM 2678 N N . ALA A 1 342 ? -30.651 -7.409 -1.563 1.00 68.94 342 ALA A N 1
ATOM 2679 C CA . ALA A 1 342 ? -29.876 -8.633 -1.863 1.00 68.94 342 ALA A CA 1
ATOM 2680 C C . ALA A 1 342 ? -28.351 -8.462 -1.728 1.00 68.94 342 ALA A C 1
ATOM 2682 O O . ALA A 1 342 ? -27.648 -8.254 -2.714 1.00 68.94 342 ALA A O 1
ATOM 2683 N N . TYR A 1 343 ? -27.822 -8.579 -0.506 1.00 72.12 343 TYR A N 1
ATOM 2684 C CA . TYR A 1 343 ? -26.403 -8.343 -0.181 1.00 72.12 343 TYR A CA 1
ATOM 2685 C C . TYR A 1 343 ? -25.389 -9.089 -1.078 1.00 72.12 343 TYR A C 1
ATOM 2687 O O . TYR A 1 343 ? -24.329 -8.537 -1.370 1.00 72.12 343 TYR A O 1
ATOM 2695 N N . GLY A 1 344 ? -25.701 -10.303 -1.550 1.00 76.06 344 GLY A N 1
ATOM 2696 C CA . GLY A 1 344 ? -24.776 -11.111 -2.359 1.00 76.06 344 GLY A CA 1
ATOM 2697 C C . GLY A 1 344 ? -24.631 -10.649 -3.814 1.00 76.06 344 GLY A C 1
ATOM 2698 O O . GLY A 1 344 ? -23.517 -10.470 -4.304 1.00 76.06 344 GLY A O 1
ATOM 2699 N N . THR A 1 345 ? -25.743 -10.403 -4.514 1.00 78.69 345 THR A N 1
ATOM 2700 C CA . THR A 1 345 ? -25.733 -10.118 -5.962 1.00 78.69 345 THR A CA 1
ATOM 2701 C C . THR A 1 345 ? -25.049 -8.788 -6.289 1.00 78.69 345 THR A C 1
ATOM 2703 O O . THR A 1 345 ? -24.340 -8.672 -7.287 1.00 78.69 345 THR A O 1
ATOM 2706 N N . TRP A 1 346 ? -25.183 -7.788 -5.413 1.00 87.19 346 TRP A N 1
ATOM 2707 C CA . TRP A 1 346 ? -24.561 -6.475 -5.608 1.00 87.19 346 TRP A CA 1
ATOM 2708 C C . TRP A 1 346 ? -23.041 -6.486 -5.433 1.00 87.19 346 TRP A C 1
ATOM 2710 O O . TRP A 1 346 ? -22.367 -5.624 -5.999 1.00 87.19 346 TRP A O 1
ATOM 2720 N N . LEU A 1 347 ? -22.485 -7.446 -4.687 1.00 88.75 347 LEU A N 1
ATOM 2721 C CA . LEU A 1 347 ? -21.036 -7.565 -4.540 1.00 88.75 347 LEU A CA 1
ATOM 2722 C C . LEU A 1 347 ? -20.382 -7.949 -5.872 1.00 88.75 347 LEU A C 1
ATOM 2724 O O . LEU A 1 347 ? -19.412 -7.313 -6.272 1.00 88.75 347 LEU A O 1
ATOM 2728 N N . LEU A 1 348 ? -20.957 -8.916 -6.593 1.00 91.00 348 LEU A N 1
ATOM 2729 C CA . LEU A 1 348 ? -20.461 -9.329 -7.908 1.00 91.00 348 LEU A CA 1
ATOM 2730 C C . LEU A 1 348 ? -20.539 -8.188 -8.926 1.00 91.00 348 LEU A C 1
ATOM 2732 O O . LEU A 1 348 ? -19.561 -7.928 -9.619 1.00 91.00 348 LEU A O 1
ATOM 2736 N N . VAL A 1 349 ? -21.655 -7.450 -8.967 1.00 92.88 349 VAL A N 1
ATOM 2737 C CA . VAL A 1 349 ? -21.798 -6.286 -9.862 1.00 92.88 349 VAL A CA 1
ATOM 2738 C C . VAL A 1 349 ? -20.746 -5.219 -9.549 1.00 92.88 349 VAL A C 1
ATOM 2740 O O . VAL A 1 349 ? -20.118 -4.693 -10.466 1.00 92.88 349 VAL A O 1
ATOM 2743 N N . ARG A 1 350 ? -20.499 -4.926 -8.263 1.00 93.50 350 ARG A N 1
ATOM 2744 C CA . ARG A 1 350 ? -19.439 -3.992 -7.845 1.00 93.50 350 ARG A CA 1
ATOM 2745 C C . ARG A 1 350 ? -18.061 -4.461 -8.289 1.00 93.50 350 ARG A C 1
ATOM 2747 O O . ARG A 1 350 ? -17.297 -3.641 -8.782 1.00 93.50 350 ARG A O 1
ATOM 2754 N N . ILE A 1 351 ? -17.761 -5.751 -8.139 1.00 93.44 351 ILE A N 1
ATOM 2755 C CA . ILE A 1 351 ? -16.479 -6.323 -8.558 1.00 93.44 351 ILE A CA 1
ATOM 2756 C C . ILE A 1 351 ? -16.325 -6.234 -10.077 1.00 93.44 351 ILE A C 1
ATOM 2758 O O . ILE A 1 351 ? -15.281 -5.787 -10.531 1.00 93.44 351 ILE A O 1
ATOM 2762 N N . VAL A 1 352 ? -17.342 -6.583 -10.869 1.00 95.56 352 VAL A N 1
ATOM 2763 C CA . VAL A 1 352 ? -17.273 -6.523 -12.342 1.00 95.56 352 VAL A CA 1
ATOM 2764 C C . VAL A 1 352 ? -17.101 -5.086 -12.834 1.00 95.56 352 VAL A C 1
ATOM 2766 O O . VAL A 1 352 ? -16.181 -4.804 -13.596 1.00 95.56 352 VAL A O 1
ATOM 2769 N N . VAL A 1 353 ? -17.933 -4.150 -12.365 1.00 95.62 353 VAL A N 1
ATOM 2770 C CA . VAL A 1 353 ? -17.817 -2.735 -12.758 1.00 95.62 353 VAL A CA 1
ATOM 2771 C C . VAL A 1 353 ? -16.488 -2.150 -12.276 1.00 95.62 353 VAL A C 1
ATOM 2773 O O . VAL A 1 353 ? -15.800 -1.479 -13.042 1.00 95.62 353 VAL A O 1
ATOM 2776 N N . GLY A 1 354 ? -16.094 -2.446 -11.035 1.00 94.69 354 GLY A N 1
ATOM 2777 C CA . GLY A 1 354 ? -14.800 -2.060 -10.476 1.00 94.69 354 GLY A CA 1
ATOM 2778 C C . GLY A 1 354 ? -13.634 -2.601 -11.301 1.00 94.69 354 GLY A C 1
ATOM 2779 O O . GLY A 1 354 ? -12.718 -1.850 -11.607 1.00 94.69 354 GLY A O 1
ATOM 2780 N N . THR A 1 355 ? -13.714 -3.856 -11.752 1.00 95.19 355 THR A N 1
ATOM 2781 C CA . THR A 1 355 ? -12.721 -4.506 -12.622 1.00 95.19 355 THR A CA 1
ATOM 2782 C C . THR A 1 355 ? -12.561 -3.749 -13.931 1.00 95.19 355 THR A C 1
ATOM 2784 O O . THR A 1 355 ? -11.439 -3.423 -14.305 1.00 95.19 355 THR A O 1
ATOM 2787 N N . CYS A 1 356 ? -13.665 -3.427 -14.613 1.00 95.44 356 CYS A N 1
ATOM 2788 C CA . CYS A 1 356 ? -13.625 -2.681 -15.870 1.00 95.44 356 CYS A CA 1
ATOM 2789 C C . CYS A 1 356 ? -13.008 -1.289 -15.686 1.00 95.44 356 CYS A C 1
ATOM 2791 O O . CYS A 1 356 ? -12.182 -0.869 -16.493 1.00 95.44 356 CYS A O 1
ATOM 2793 N N . VAL A 1 357 ? -13.378 -0.583 -14.613 1.00 94.50 357 VAL A N 1
ATOM 2794 C CA . VAL A 1 357 ? -12.835 0.748 -14.306 1.00 94.50 357 VAL A CA 1
ATOM 2795 C C . VAL A 1 357 ? -11.349 0.667 -13.949 1.00 94.50 357 VAL A C 1
ATOM 2797 O O . VAL A 1 357 ? -10.559 1.467 -14.442 1.00 94.50 357 VAL A O 1
ATOM 2800 N N . SER A 1 358 ? -10.946 -0.314 -13.140 1.00 93.81 358 SER A N 1
ATOM 2801 C CA . SER A 1 358 ? -9.548 -0.549 -12.781 1.00 93.81 358 SER A CA 1
ATOM 2802 C C . SER A 1 358 ? -8.698 -0.930 -13.995 1.00 93.81 358 SER A C 1
ATOM 2804 O O . SER A 1 358 ? -7.623 -0.364 -14.174 1.00 93.81 358 SER A O 1
ATOM 2806 N N . ALA A 1 359 ? -9.195 -1.818 -14.861 1.00 91.94 359 ALA A N 1
ATOM 2807 C CA . ALA A 1 359 ? -8.544 -2.185 -16.117 1.00 91.94 359 ALA A CA 1
ATOM 2808 C C . ALA A 1 359 ? -8.349 -0.963 -17.024 1.00 91.94 359 ALA A C 1
ATOM 2810 O O . ALA A 1 359 ? -7.247 -0.744 -17.518 1.00 91.94 359 ALA A O 1
ATOM 2811 N N . LEU A 1 360 ? -9.382 -0.125 -17.172 1.00 90.69 360 LEU A N 1
ATOM 2812 C CA . LEU A 1 360 ? -9.308 1.104 -17.961 1.00 90.69 360 LEU A CA 1
ATOM 2813 C C . LEU A 1 360 ? -8.280 2.093 -17.396 1.00 90.69 360 LEU A C 1
ATOM 2815 O O . LEU A 1 360 ? -7.515 2.671 -18.158 1.00 90.69 360 LEU A O 1
ATOM 2819 N N . ILE A 1 361 ? -8.236 2.282 -16.073 1.00 90.25 361 ILE A N 1
ATOM 2820 C CA . ILE A 1 361 ? -7.251 3.161 -15.425 1.00 90.25 361 ILE A CA 1
ATOM 2821 C C . ILE A 1 361 ? -5.823 2.685 -15.709 1.00 90.25 361 ILE A C 1
ATOM 2823 O O . ILE A 1 361 ? -4.973 3.496 -16.072 1.00 90.25 361 ILE A O 1
ATOM 2827 N N . MET A 1 362 ? -5.560 1.387 -15.553 1.00 89.75 362 MET A N 1
ATOM 2828 C CA . MET A 1 362 ? -4.233 0.822 -15.811 1.00 89.75 362 MET A CA 1
ATOM 2829 C C . MET A 1 362 ? -3.854 0.910 -17.286 1.00 89.75 362 MET A C 1
ATOM 2831 O O . MET A 1 362 ? -2.739 1.314 -17.592 1.00 89.75 362 MET A O 1
ATOM 2835 N N . TRP A 1 363 ? -4.789 0.597 -18.185 1.00 88.31 363 TRP A N 1
ATOM 2836 C CA . TRP A 1 363 ? -4.606 0.721 -19.629 1.00 88.31 363 TRP A CA 1
ATOM 2837 C C . TRP A 1 363 ? -4.282 2.166 -20.033 1.00 88.31 363 TRP A C 1
ATOM 2839 O O . TRP A 1 363 ? -3.314 2.407 -20.748 1.00 88.31 363 TRP A O 1
ATOM 2849 N N . CYS A 1 364 ? -5.025 3.150 -19.512 1.00 86.31 364 CYS A N 1
ATOM 2850 C CA . CYS A 1 364 ? -4.742 4.567 -19.749 1.00 86.31 364 CYS A CA 1
ATOM 2851 C C . CYS A 1 364 ? -3.361 4.976 -19.223 1.00 86.31 364 CYS A C 1
ATOM 2853 O O . CYS A 1 364 ? -2.654 5.719 -19.901 1.00 86.31 364 CYS A O 1
ATOM 2855 N N . ASN A 1 365 ? -2.976 4.508 -18.030 1.00 87.12 365 ASN A N 1
ATOM 2856 C CA . ASN A 1 365 ? -1.655 4.791 -17.474 1.00 87.12 365 ASN A CA 1
ATOM 2857 C C . ASN A 1 365 ? -0.549 4.193 -18.349 1.00 87.12 365 ASN A C 1
ATOM 2859 O O . ASN A 1 365 ? 0.416 4.883 -18.646 1.00 87.12 365 ASN A O 1
ATOM 2863 N N . ASP A 1 366 ? -0.692 2.946 -18.788 1.00 85.31 366 ASP A N 1
ATOM 2864 C CA . ASP A 1 366 ? 0.302 2.285 -19.631 1.00 85.31 366 ASP A CA 1
ATOM 2865 C C . ASP A 1 366 ? 0.447 2.973 -20.998 1.00 85.31 366 ASP A C 1
ATOM 2867 O O . ASP A 1 366 ? 1.549 3.328 -21.413 1.00 85.31 366 ASP A O 1
ATOM 2871 N N . HIS A 1 367 ? -0.668 3.321 -21.646 1.00 83.12 367 HIS A N 1
ATOM 2872 C CA . HIS A 1 367 ? -0.629 4.109 -22.878 1.00 83.12 367 HIS A CA 1
ATOM 2873 C C . HIS A 1 367 ? -0.056 5.512 -22.685 1.00 83.12 367 HIS A C 1
ATOM 2875 O O . HIS A 1 367 ? 0.616 6.009 -23.587 1.00 83.12 367 HIS A O 1
ATOM 2881 N N . LEU A 1 368 ? -0.269 6.154 -21.532 1.00 82.56 368 LEU A N 1
ATOM 2882 C CA . LEU A 1 368 ? 0.406 7.412 -21.222 1.00 82.56 368 LEU A CA 1
ATOM 2883 C C . LEU A 1 368 ? 1.927 7.211 -21.160 1.00 82.56 368 LEU A C 1
ATOM 2885 O O . LEU A 1 368 ? 2.660 8.017 -21.726 1.00 82.56 368 LEU A O 1
ATOM 2889 N N . GLN A 1 369 ? 2.402 6.142 -20.515 1.00 82.62 369 GLN A N 1
ATOM 2890 C CA . GLN A 1 369 ? 3.834 5.829 -20.435 1.00 82.62 369 GLN A CA 1
ATOM 2891 C C . GLN A 1 369 ? 4.430 5.543 -21.820 1.00 82.62 369 GLN A C 1
ATOM 2893 O O . GLN A 1 369 ? 5.474 6.098 -22.163 1.00 82.62 369 GLN A O 1
ATOM 2898 N N . LEU A 1 370 ? 3.744 4.747 -22.648 1.00 82.69 370 LEU A N 1
ATOM 2899 C CA . LEU A 1 370 ? 4.145 4.483 -24.035 1.00 82.69 370 LEU A CA 1
ATOM 2900 C C . LEU A 1 370 ? 4.201 5.769 -24.863 1.00 82.69 370 LEU A C 1
ATOM 2902 O O . LEU A 1 370 ? 5.151 6.000 -25.604 1.00 82.69 370 LEU A O 1
ATOM 2906 N N . ALA A 1 371 ? 3.221 6.650 -24.703 1.00 81.56 371 ALA A N 1
ATOM 2907 C CA . ALA A 1 371 ? 3.185 7.882 -25.469 1.00 81.56 371 ALA A CA 1
ATOM 2908 C C . ALA A 1 371 ? 4.249 8.895 -24.997 1.00 81.56 371 ALA A C 1
ATOM 2910 O O . ALA A 1 371 ? 4.830 9.607 -25.814 1.00 81.56 371 ALA A O 1
ATOM 2911 N N . LEU A 1 372 ? 4.575 8.917 -23.698 1.00 80.06 372 LEU A N 1
ATOM 2912 C CA . LEU A 1 372 ? 5.726 9.658 -23.167 1.00 80.06 372 LEU A CA 1
ATOM 2913 C C . LEU A 1 372 ? 7.054 9.099 -23.699 1.00 80.06 372 LEU A C 1
ATOM 2915 O O . LEU A 1 372 ? 7.946 9.880 -24.031 1.00 80.06 372 LEU A O 1
ATOM 2919 N N . ARG A 1 373 ? 7.178 7.770 -23.834 1.00 82.12 373 ARG A N 1
ATOM 2920 C CA . ARG A 1 373 ? 8.329 7.115 -24.481 1.00 82.12 373 ARG A CA 1
ATOM 2921 C C . ARG A 1 373 ? 8.490 7.584 -25.921 1.00 82.12 373 ARG A C 1
ATOM 2923 O O . ARG A 1 373 ? 9.588 7.974 -26.307 1.00 82.12 373 ARG A O 1
ATOM 2930 N N . GLU A 1 374 ? 7.407 7.595 -26.692 1.00 82.69 374 GLU A N 1
ATOM 2931 C CA . GLU A 1 374 ? 7.436 8.059 -28.079 1.00 82.69 374 GLU A CA 1
ATOM 2932 C C . GLU A 1 374 ? 7.745 9.557 -28.182 1.00 82.69 374 GLU A C 1
ATOM 2934 O O . GLU A 1 374 ? 8.549 9.938 -29.023 1.00 82.69 374 GLU A O 1
ATOM 2939 N N . MET A 1 375 ? 7.196 10.408 -27.307 1.00 80.06 375 MET A N 1
ATOM 2940 C CA . MET A 1 375 ? 7.505 11.848 -27.282 1.00 80.06 375 MET A CA 1
ATOM 2941 C C . MET A 1 375 ? 8.976 12.148 -26.982 1.00 80.06 375 MET A C 1
ATOM 2943 O O . MET A 1 375 ? 9.537 13.091 -27.538 1.00 80.06 375 MET A O 1
ATOM 2947 N N . LEU A 1 376 ? 9.605 11.371 -26.094 1.00 79.00 376 LEU A N 1
ATOM 2948 C CA . LEU A 1 376 ? 11.029 11.519 -25.783 1.00 79.00 376 LEU A CA 1
ATOM 2949 C C . LEU A 1 376 ? 11.929 11.143 -26.969 1.00 79.00 376 LEU A C 1
ATOM 2951 O O . LEU A 1 376 ? 13.107 11.503 -26.973 1.00 79.00 376 LEU A O 1
ATOM 2955 N N . PHE A 1 377 ? 11.391 10.424 -27.957 1.00 73.75 377 PHE A N 1
ATOM 2956 C CA . PHE A 1 377 ? 12.175 9.777 -28.997 1.00 73.75 377 PHE A CA 1
ATOM 2957 C C . PHE A 1 377 ? 11.887 10.289 -30.419 1.00 73.75 377 PHE A C 1
ATOM 2959 O O . PHE A 1 377 ? 12.822 10.565 -31.171 1.00 73.75 377 PHE A O 1
ATOM 2966 N N . PHE A 1 378 ? 10.620 10.495 -30.778 1.00 67.69 378 PHE A N 1
ATOM 2967 C CA . PHE A 1 378 ? 10.189 10.924 -32.105 1.00 67.69 378 PHE A CA 1
ATOM 2968 C C . PHE A 1 378 ? 9.394 12.234 -32.059 1.00 67.69 378 PHE A C 1
ATOM 2970 O O . PHE A 1 378 ? 8.402 12.370 -31.349 1.00 67.69 378 PHE A O 1
ATOM 2977 N N . SER A 1 379 ? 9.752 13.183 -32.930 1.00 58.84 379 SER A N 1
ATOM 2978 C CA . SER A 1 379 ? 8.944 14.381 -33.227 1.00 58.84 379 SER A CA 1
ATOM 2979 C C . SER A 1 379 ? 7.785 14.065 -34.193 1.00 58.84 379 SER A C 1
ATOM 2981 O O . SER A 1 379 ? 7.440 14.856 -35.068 1.00 58.84 379 SER A O 1
ATOM 2983 N N . THR A 1 380 ? 7.193 12.873 -34.108 1.00 60.38 380 THR A N 1
ATOM 2984 C CA . THR A 1 380 ? 6.064 12.503 -34.968 1.00 60.38 380 THR A CA 1
ATOM 2985 C C . THR A 1 380 ? 4.754 12.964 -34.342 1.00 60.38 380 THR A C 1
ATOM 2987 O O . THR A 1 380 ? 4.462 12.688 -33.183 1.00 60.38 380 THR A O 1
ATOM 2990 N N . THR A 1 381 ? 3.938 13.674 -35.116 1.00 66.81 381 THR A N 1
ATOM 2991 C CA . THR A 1 381 ? 2.725 14.356 -34.641 1.00 66.81 381 THR A CA 1
ATOM 2992 C C . THR A 1 381 ? 1.580 13.419 -34.243 1.00 66.81 381 THR A C 1
ATOM 2994 O O . THR A 1 381 ? 0.730 13.821 -33.453 1.00 66.81 381 THR A O 1
ATOM 2997 N N . SER A 1 382 ? 1.527 12.180 -34.746 1.00 68.06 382 SER A N 1
ATOM 2998 C CA . SER A 1 382 ? 0.397 11.261 -34.523 1.00 68.06 382 SER A CA 1
ATOM 2999 C C . SER A 1 382 ? 0.338 10.681 -33.107 1.00 68.06 382 SER A C 1
ATOM 3001 O O . SER A 1 382 ? -0.735 10.655 -32.505 1.00 68.06 382 SER A O 1
ATOM 3003 N N . SER A 1 383 ? 1.477 10.269 -32.548 1.00 63.47 383 SER A N 1
ATOM 3004 C CA . SER A 1 383 ? 1.587 9.757 -31.175 1.00 63.47 383 SER A CA 1
ATOM 3005 C C . SER A 1 383 ? 1.289 10.828 -30.127 1.00 63.47 383 SER A C 1
ATOM 3007 O O . SER A 1 383 ? 0.728 10.550 -29.064 1.00 63.47 383 SER A O 1
ATOM 3009 N N . MET A 1 384 ? 1.561 12.088 -30.476 1.00 65.69 384 MET A N 1
ATOM 3010 C CA . MET A 1 384 ? 1.326 13.241 -29.618 1.00 65.69 384 MET A CA 1
ATOM 3011 C C . MET A 1 384 ? -0.150 13.393 -29.224 1.00 65.69 384 MET A C 1
ATOM 3013 O O . MET A 1 384 ? -0.447 13.686 -28.068 1.00 65.69 384 MET A O 1
ATOM 3017 N N . TYR A 1 385 ? -1.088 13.163 -30.150 1.00 74.12 385 TYR A N 1
ATOM 3018 C CA . TYR A 1 385 ? -2.521 13.307 -29.865 1.00 74.12 385 TYR A CA 1
ATOM 3019 C C . TYR A 1 385 ? -3.032 12.252 -28.884 1.00 74.12 385 TYR A C 1
ATOM 3021 O O . TYR A 1 385 ? -3.816 12.583 -27.993 1.00 74.12 385 TYR A O 1
ATOM 3029 N N . LEU A 1 386 ? -2.572 11.003 -29.016 1.00 71.25 386 LEU A N 1
ATOM 3030 C CA . LEU A 1 386 ? -2.951 9.921 -28.109 1.00 71.25 386 LEU A CA 1
ATOM 3031 C C . LEU A 1 386 ? -2.370 10.159 -26.706 1.00 71.25 386 LEU A C 1
ATOM 3033 O O . LEU A 1 386 ? -3.088 10.021 -25.718 1.00 71.25 386 LEU A O 1
ATOM 3037 N N . ALA A 1 387 ? -1.113 10.614 -26.630 1.00 64.94 387 ALA A N 1
ATOM 3038 C CA . ALA A 1 387 ? -0.457 11.007 -25.382 1.00 64.94 387 ALA A CA 1
ATOM 3039 C C . ALA A 1 387 ? -1.223 12.117 -24.660 1.00 64.94 387 ALA A C 1
ATOM 3041 O O . ALA A 1 387 ? -1.516 12.020 -23.471 1.00 64.94 387 ALA A O 1
ATOM 3042 N N . VAL A 1 388 ? -1.564 13.179 -25.396 1.00 70.25 388 VAL A N 1
ATOM 3043 C CA . VAL A 1 388 ? -2.287 14.333 -24.862 1.00 70.25 388 VAL A CA 1
ATOM 3044 C C . VAL A 1 388 ? -3.683 13.912 -24.422 1.00 70.25 388 VAL A C 1
ATOM 3046 O O . VAL A 1 388 ? -4.110 14.316 -23.348 1.00 70.25 388 VAL A O 1
ATOM 3049 N N . ALA A 1 389 ? -4.379 13.064 -25.184 1.00 77.00 389 ALA A N 1
ATOM 3050 C CA . ALA A 1 389 ? -5.680 12.538 -24.784 1.00 77.00 389 ALA A CA 1
ATOM 3051 C C . ALA A 1 389 ? -5.591 11.698 -23.498 1.00 77.00 389 ALA A C 1
ATOM 3053 O O . ALA A 1 389 ? -6.373 11.930 -22.576 1.00 77.00 389 ALA A O 1
ATOM 3054 N N . ALA A 1 390 ? -4.620 10.782 -23.397 1.00 71.50 390 ALA A N 1
ATOM 3055 C CA . ALA A 1 390 ? -4.391 9.965 -22.204 1.00 71.50 390 ALA A CA 1
ATOM 3056 C C . ALA A 1 390 ? -4.019 10.826 -20.987 1.00 71.50 390 ALA A C 1
ATOM 3058 O O . ALA A 1 390 ? -4.578 10.649 -19.906 1.00 71.50 390 ALA A O 1
ATOM 3059 N N . TYR A 1 391 ? -3.148 11.821 -21.174 1.00 72.81 391 TYR A N 1
ATOM 3060 C CA . TYR A 1 391 ? -2.751 12.762 -20.131 1.00 72.81 391 TYR A CA 1
ATOM 3061 C C . TYR A 1 391 ? -3.923 13.631 -19.674 1.00 72.81 391 TYR A C 1
ATOM 3063 O O . TYR A 1 391 ? -4.184 13.731 -18.480 1.00 72.81 391 TYR A O 1
ATOM 3071 N N . VAL A 1 392 ? -4.682 14.220 -20.605 1.00 75.56 392 VAL A N 1
ATOM 3072 C CA . VAL A 1 392 ? -5.882 15.011 -20.296 1.00 75.56 392 VAL A CA 1
ATOM 3073 C C . VAL A 1 392 ? -6.908 14.155 -19.565 1.00 75.56 392 VAL A C 1
ATOM 3075 O O . VAL A 1 392 ? -7.486 14.619 -18.587 1.00 75.56 392 VAL A O 1
ATOM 3078 N N . PHE A 1 393 ? -7.104 12.905 -19.983 1.00 75.81 393 PHE A N 1
ATOM 3079 C CA . PHE A 1 393 ? -7.992 11.966 -19.307 1.00 75.81 393 PHE A CA 1
ATOM 3080 C C . PHE A 1 393 ? -7.501 11.661 -17.887 1.00 75.81 393 PHE A C 1
ATOM 3082 O O . PHE A 1 393 ? -8.267 11.790 -16.936 1.00 75.81 393 PHE A O 1
ATOM 3089 N N . GLN A 1 394 ? -6.218 11.349 -17.699 1.00 71.25 394 GLN A N 1
ATOM 3090 C CA . GLN A 1 394 ? -5.648 11.086 -16.378 1.00 71.25 394 GLN A CA 1
ATOM 3091 C C . GLN A 1 394 ? -5.708 12.323 -15.476 1.00 71.25 394 GLN A C 1
ATOM 3093 O O . GLN A 1 394 ? -6.150 12.220 -14.335 1.00 71.25 394 GLN A O 1
ATOM 3098 N N . CYS A 1 395 ? -5.369 13.509 -15.985 1.00 73.38 395 CYS A N 1
ATOM 3099 C CA . CYS A 1 395 ? -5.539 14.779 -15.283 1.00 73.38 395 CYS A CA 1
ATOM 3100 C C . CYS A 1 395 ? -7.004 15.054 -14.948 1.00 73.38 395 CYS A C 1
ATOM 3102 O O . CYS A 1 395 ? -7.287 15.501 -13.845 1.00 73.38 395 CYS A O 1
ATOM 3104 N N . PHE A 1 396 ? -7.943 14.762 -15.846 1.00 79.31 396 PHE A N 1
ATOM 3105 C CA . PHE A 1 396 ? -9.374 14.908 -15.595 1.00 79.31 396 PHE A CA 1
ATOM 3106 C C . PHE A 1 396 ? -9.841 13.980 -14.472 1.00 79.31 396 PHE A C 1
ATOM 3108 O O . PHE A 1 396 ? -10.512 14.438 -13.551 1.00 79.31 396 PHE A O 1
ATOM 3115 N N . PHE A 1 397 ? -9.432 12.709 -14.485 1.00 72.06 397 PHE A N 1
ATOM 3116 C CA . PHE A 1 397 ? -9.720 11.758 -13.411 1.00 72.06 397 PHE A CA 1
ATOM 3117 C C . PHE A 1 397 ? -9.074 12.173 -12.091 1.00 72.06 397 PHE A C 1
ATOM 3119 O O . PHE A 1 397 ? -9.731 12.139 -11.053 1.00 72.06 397 PHE A O 1
ATOM 3126 N N . MET A 1 398 ? -7.826 12.640 -12.127 1.00 74.38 398 MET A N 1
ATOM 3127 C CA . MET A 1 398 ? -7.147 13.203 -10.965 1.00 74.38 398 MET A CA 1
ATOM 3128 C C . MET A 1 398 ? -7.898 14.425 -10.441 1.00 74.38 398 MET A C 1
ATOM 3130 O O . MET A 1 398 ? -8.201 14.496 -9.260 1.00 74.38 398 MET A O 1
ATOM 3134 N N . CYS A 1 399 ? -8.295 15.363 -11.295 1.00 76.75 399 CYS A N 1
ATOM 3135 C CA . CYS A 1 399 ? -9.072 16.527 -10.891 1.00 76.75 399 CYS A CA 1
ATOM 3136 C C . CYS A 1 399 ? -10.444 16.130 -10.338 1.00 76.75 399 CYS A C 1
ATOM 3138 O O . CYS A 1 399 ? -10.831 16.643 -9.298 1.00 76.75 399 CYS A O 1
ATOM 3140 N N . LEU A 1 400 ? -11.176 15.207 -10.960 1.00 76.69 400 LEU A N 1
ATOM 3141 C CA . LEU A 1 400 ? -12.478 14.762 -10.458 1.00 76.69 400 LEU A CA 1
ATOM 3142 C C . LEU A 1 400 ? -12.371 14.025 -9.121 1.00 76.69 400 LEU A C 1
ATOM 3144 O O . LEU A 1 400 ? -13.197 14.246 -8.238 1.00 76.69 400 LEU A O 1
ATOM 3148 N N . LEU A 1 401 ? -11.367 13.160 -8.966 1.00 69.19 401 LEU A N 1
ATOM 3149 C CA . LEU A 1 401 ? -11.225 12.294 -7.797 1.00 69.19 401 LEU A CA 1
ATOM 3150 C C . LEU A 1 401 ? -10.421 12.944 -6.664 1.00 69.19 401 LEU A C 1
ATOM 3152 O O . LEU A 1 401 ? -10.587 12.547 -5.515 1.00 69.19 401 LEU A O 1
ATOM 3156 N N . PHE A 1 402 ? -9.556 13.925 -6.943 1.00 71.31 402 PHE A N 1
ATOM 3157 C CA . PHE A 1 402 ? -8.752 14.655 -5.946 1.00 71.31 402 PHE A CA 1
ATOM 3158 C C . PHE A 1 402 ? -9.228 16.069 -5.662 1.00 71.31 402 PHE A C 1
ATOM 3160 O O . PHE A 1 402 ? -8.728 16.676 -4.712 1.00 71.31 402 PHE A O 1
ATOM 3167 N N . ARG A 1 403 ? -10.205 16.601 -6.403 1.00 77.81 403 ARG A N 1
ATOM 3168 C CA . ARG A 1 403 ? -10.909 17.807 -5.970 1.00 77.81 403 ARG A CA 1
ATOM 3169 C C . ARG A 1 403 ? -11.660 17.454 -4.694 1.00 77.81 403 ARG A C 1
ATOM 3171 O O . ARG A 1 403 ? -12.786 16.964 -4.731 1.00 77.81 403 ARG A O 1
ATOM 3178 N N . ARG A 1 404 ? -10.982 17.672 -3.559 1.00 58.66 404 ARG A N 1
ATOM 3179 C CA . ARG A 1 404 ? -11.547 17.623 -2.212 1.00 58.66 404 ARG A CA 1
ATOM 3180 C C . ARG A 1 404 ? -12.914 18.284 -2.304 1.00 58.66 404 ARG A C 1
ATOM 3182 O O . ARG A 1 404 ? -12.995 19.468 -2.639 1.00 58.66 404 ARG A O 1
ATOM 3189 N N . LYS A 1 405 ? -13.981 17.541 -1.997 1.00 54.72 405 LYS A N 1
ATOM 3190 C CA . LYS A 1 405 ? -15.168 18.200 -1.456 1.00 54.72 405 LYS A CA 1
ATOM 3191 C C . LYS A 1 405 ? -14.633 19.014 -0.288 1.00 54.72 405 LYS A C 1
ATOM 3193 O O . LYS A 1 405 ? -14.027 18.429 0.610 1.00 54.72 405 LYS A O 1
ATOM 3198 N N . GLY A 1 406 ? -14.703 20.341 -0.403 1.00 45.12 406 GLY A N 1
ATOM 3199 C CA . GLY A 1 406 ? -14.267 21.235 0.659 1.00 45.12 406 GLY A CA 1
ATOM 3200 C C . GLY A 1 406 ? -14.835 20.697 1.961 1.00 45.12 406 GLY A C 1
ATOM 3201 O O . GLY A 1 406 ? -16.009 20.330 1.995 1.00 45.12 406 GLY A O 1
ATOM 3202 N N . SER A 1 407 ? -13.969 20.525 2.954 1.00 44.50 407 SER A N 1
ATOM 3203 C CA . SER A 1 407 ? -14.364 20.150 4.303 1.00 44.50 407 SER A CA 1
ATOM 3204 C C . SER A 1 407 ? -15.291 21.246 4.822 1.00 44.50 407 SER A C 1
ATOM 3206 O O . SER A 1 407 ? -14.817 22.280 5.291 1.00 44.50 407 SER A O 1
ATOM 3208 N N . SER A 1 408 ? -16.587 21.057 4.601 1.00 37.09 408 SER A N 1
ATOM 3209 C CA . SER A 1 408 ? -17.672 21.781 5.251 1.00 37.09 408 SER A CA 1
ATOM 3210 C C . SER A 1 408 ? -17.968 21.119 6.579 1.00 37.09 408 SER A C 1
ATOM 3212 O O . SER A 1 408 ? -18.150 19.876 6.535 1.00 37.09 408 SER A O 1
#